Protein AF-0000000067826763 (afdb_homodimer)

InterPro domains:
  IPR002123 Phospholipid/glycerol acyltransferase [PF01553] (41-176)
  IPR002123 Phospholipid/glycerol acyltransferase [SM00563] (55-179)
  IPR052744 Glycerol-3-phosphate O-acyltransferase [PTHR31605] (123-197)

Sequence (480 aa):
MTNSPLAIDPAVIGPSRVSPWLIKLIYPLGTRFLHWYFGPIAIHGQEHLPRSGPIILAPTHRSRWDAILLSLAAGRGVTGRDLRFMVAVTEVQGLQGWFIRHLGGFPVDVKRPEISSVSYSVQLLQAGEMLVIFPEGGIFRDQHTVHPLKRGIGRIAMEVCKQNPNTDIKVIPVTIAYSDPYPGKGTSVEINFGQGIAARDYDPSTIKASSQKLTRCLAHRMQNLYSSENVSLCEAIAASMTNSPLAIDPAVIGPSRVSPWLIKLIYPLGTRFLHWYFGPIAIHGQEHLPRSGPIILAPTHRSRWDAILLSLAAGRGVTGRDLRFMVAVTEVQGLQGWFIRHLGGFPVDVKRPEISSVSYSVQLLQAGEMLVIFPEGGIFRDQHTVHPLKRGIGRIAMEVCKQNPNTDIKVIPVTIAYSDPYPGKGTSVEINFGQGIAARDYDPSTIKASSQKLTRCLAHRMQNLYSSENVSLCEAIAAS

Foldseek 3Di:
DDPPPPPPDPVQQDAFEAAPVVCVVCVVVLLVVCPQFEAAEAEADLVQAALWAFEEEAEAAQDPCVVSVVCVRHNCVRSVHAEAEEAASVQLDDPSVVVCRNRRYGHANLVDGDPVNLVVLLVCRLVTHYYYDHQQSDHDLDALDDHQGHLSVLLSLLVNCVVPVPGFYWYKYKYKHWPGSHDGGHIYIYMYIFHTDTLNLFDSVCRVVRSVLVSVLSSVRNSCRSPVDDPPVSVVSSVD/DDPPPPPPDPVQQDAFEAAPVVCVVCVVVLLVVCPQFEAAEAEEDLVQAALWAFEEEAEAAQDPCVVSVVCVRHNCVRSVHAEAEEAASVQLDDPSVVVCRNRRYGHANLVDGDPVNLVVLLVCRLVTHYYYDHQQSDHDLDALDDHQGHLSVLLSLLVNCVVPVPGFYWYKYKYKHWPGSHDGGHIYIYMYIFHTDTLNLFDSVCRVVRSVLVSVLSSVRNSCRSPVDDNPVSVVSSVD

Organism: Synechocystis sp. (strain ATCC 27184 / PCC 6803 / Kazusa) (NCBI:txid1111708)

Nearest PDB structures (foldseek):
  6o6z-assembly1_B  TM=2.236E-01  e=1.131E-01  Thermococcus onnurineus NA1
  3kwp-assembly1_A-2  TM=4.745E-01  e=5.335E+00  Levilactobacillus brevis ATCC 367
  2z4t-assembly1_A  TM=4.759E-01  e=5.677E+00  Photobacterium sp. JT-ISH-224
  4lu1-assembly1_B  TM=2.415E-01  e=2.100E+00  Escherichia coli K-12
  6o6z-assembly1_B  TM=2.235E-01  e=6.834E-02  Thermococcus onnurineus NA1

Solvent-accessible sur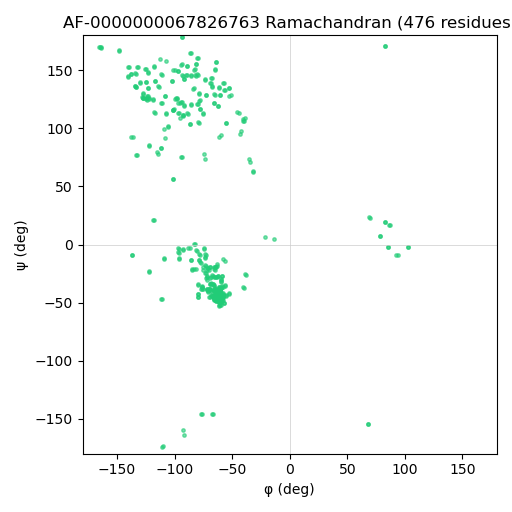face area (backbone atoms only — not comparable to full-atom values): 25698 Å² total; per-residue (Å²): 134,78,76,70,71,83,73,73,59,71,81,61,58,43,90,46,41,63,38,67,68,56,48,64,54,44,51,63,54,47,52,55,47,50,61,67,39,29,36,62,71,47,77,42,45,64,85,52,60,71,71,65,52,24,33,36,42,36,32,56,39,42,51,77,46,47,68,61,52,45,42,63,66,51,10,50,89,63,39,66,37,71,53,29,34,66,34,49,44,87,63,52,44,41,69,60,14,54,52,38,30,38,56,18,20,30,35,34,45,79,90,62,66,45,69,65,49,49,51,50,51,33,51,44,34,73,72,33,34,38,36,37,42,52,38,53,77,52,72,43,54,65,67,90,63,78,65,74,64,50,51,63,62,21,41,41,48,30,51,43,32,56,77,35,73,83,51,74,36,29,42,25,28,25,43,56,42,57,78,35,63,73,66,51,78,54,28,33,37,39,38,40,38,39,70,55,43,59,48,74,74,41,57,45,89,40,45,70,62,33,11,48,51,49,39,51,36,44,52,51,54,36,51,32,68,75,40,96,64,83,78,66,57,43,62,53,57,64,75,102,136,78,77,69,70,81,74,72,59,68,80,61,58,42,89,46,41,63,38,67,69,56,48,64,55,44,51,62,54,48,51,56,46,49,61,66,39,28,36,63,74,47,75,42,45,64,87,52,59,71,70,65,53,24,34,34,41,36,32,57,40,42,51,77,47,47,69,60,52,46,43,66,65,50,9,51,87,63,38,68,37,71,54,29,34,66,33,49,43,88,62,52,43,40,68,60,14,53,53,37,29,40,56,19,21,28,36,32,44,80,91,63,68,46,70,65,50,48,52,49,50,33,50,44,34,74,71,34,33,38,36,36,41,52,39,53,76,51,74,42,54,65,67,90,63,80,66,75,64,50,51,62,62,22,42,41,48,31,52,41,32,56,78,35,73,83,50,74,37,29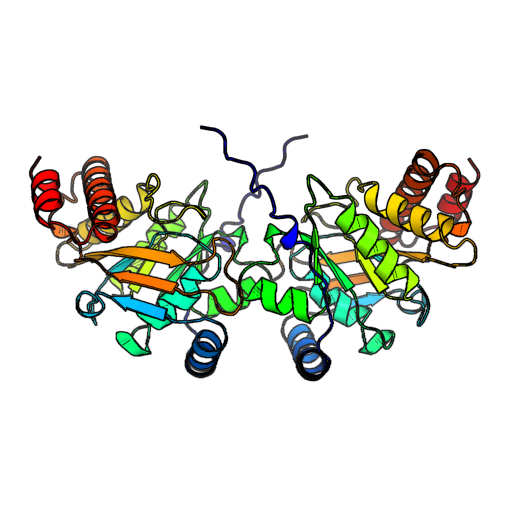,41,25,27,24,43,56,41,56,78,35,62,74,66,52,78,53,31,32,36,40,37,40,39,38,73,54,43,57,47,76,73,43,58,46,89,42,45,73,63,33,10,50,51,49,37,51,35,44,52,52,54,36,48,31,67,73,41,94,63,84,77,66,57,44,61,53,55,64,74,100

pLDDT: mean 88.96, std 17.04, range [22.16, 98.88]

Structure (mmCIF, N/CA/C/O backbone):
data_AF-0000000067826763-model_v1
#
loop_
_entity.id
_entity.type
_entity.pdbx_description
1 polymer 'Sll1752 protein'
#
loop_
_atom_site.group_PDB
_atom_site.id
_atom_site.type_symbol
_atom_site.label_atom_id
_atom_site.label_alt_id
_atom_site.label_comp_id
_atom_site.label_asym_id
_atom_site.label_entity_id
_atom_site.label_seq_id
_atom_site.pdbx_PDB_ins_code
_atom_site.Cartn_x
_atom_site.Cartn_y
_atom_site.Cartn_z
_atom_site.occupancy
_atom_site.B_iso_or_equiv
_atom_site.auth_seq_id
_atom_site.auth_comp_id
_atom_site.auth_asym_id
_atom_site.auth_atom_id
_atom_site.pdbx_PDB_model_num
ATOM 1 N N . MET A 1 1 ? 8.727 -19.016 18.109 1 22.16 1 MET A N 1
ATOM 2 C CA . MET A 1 1 ? 9.266 -18.656 16.797 1 22.16 1 MET A CA 1
ATOM 3 C C . MET A 1 1 ? 9.031 -17.172 16.5 1 22.16 1 MET A C 1
ATOM 5 O O . MET A 1 1 ? 7.883 -16.734 16.406 1 22.16 1 MET A O 1
ATOM 9 N N . THR A 1 2 ? 9.953 -16.312 17.031 1 25.33 2 THR A N 1
ATOM 10 C CA . THR A 1 2 ? 9.977 -14.867 17.234 1 25.33 2 THR A CA 1
ATOM 11 C C . THR A 1 2 ? 9.844 -14.117 15.914 1 25.33 2 THR A C 1
ATOM 13 O O . THR A 1 2 ? 10.555 -14.414 14.953 1 25.33 2 THR A O 1
ATOM 16 N N . ASN A 1 3 ? 8.68 -13.734 15.539 1 29.88 3 ASN A N 1
ATOM 17 C CA . ASN A 1 3 ? 8.438 -12.781 14.461 1 29.88 3 ASN A CA 1
ATOM 18 C C . ASN A 1 3 ? 9.508 -11.703 14.414 1 29.88 3 ASN A C 1
ATOM 20 O O . ASN A 1 3 ? 9.664 -10.938 15.367 1 29.88 3 ASN A O 1
ATOM 24 N N . SER A 1 4 ? 10.672 -12.086 13.961 1 34.25 4 SER A N 1
ATOM 25 C CA . SER A 1 4 ? 11.766 -11.117 13.961 1 34.25 4 SER A CA 1
ATOM 26 C C . SER A 1 4 ? 11.281 -9.734 13.539 1 34.25 4 SER A C 1
ATOM 28 O O . SER A 1 4 ? 10.562 -9.602 12.547 1 34.25 4 SER A O 1
ATOM 30 N N . PRO A 1 5 ? 11.219 -8.836 14.477 1 36.03 5 PRO A N 1
ATOM 31 C CA . PRO A 1 5 ? 10.867 -7.445 14.172 1 36.03 5 PRO A CA 1
ATOM 32 C C . PRO A 1 5 ? 11.508 -6.938 12.883 1 36.03 5 PRO A C 1
ATOM 34 O O . PRO A 1 5 ? 12.648 -7.297 12.578 1 36.03 5 PRO A O 1
ATOM 37 N N . LEU A 1 6 ? 10.773 -6.797 11.859 1 36.34 6 LEU A N 1
ATOM 38 C CA . LEU A 1 6 ? 11.242 -6.121 10.648 1 36.34 6 LEU A CA 1
ATOM 39 C C . LEU A 1 6 ? 12.234 -5.012 11 1 36.34 6 LEU A C 1
ATOM 41 O O . LEU A 1 6 ? 11.836 -3.908 11.367 1 36.34 6 LEU A O 1
ATOM 45 N N . ALA A 1 7 ? 13.391 -5.379 11.602 1 40.56 7 ALA A N 1
ATOM 46 C CA . ALA A 1 7 ? 14.469 -4.406 11.773 1 40.56 7 ALA A CA 1
ATOM 47 C C . ALA A 1 7 ? 14.648 -3.557 10.523 1 40.56 7 ALA A C 1
ATOM 49 O O . ALA A 1 7 ? 14.875 -4.086 9.43 1 40.56 7 ALA A O 1
ATOM 50 N N . ILE A 1 8 ? 14.102 -2.396 10.461 1 46.09 8 ILE A N 1
ATOM 51 C CA . ILE A 1 8 ? 14.219 -1.405 9.398 1 46.09 8 ILE A CA 1
ATOM 52 C C . ILE A 1 8 ? 15.688 -1.08 9.156 1 46.09 8 ILE A C 1
ATOM 54 O O . ILE A 1 8 ? 16.438 -0.808 10.094 1 46.09 8 ILE A O 1
ATOM 58 N N . ASP A 1 9 ? 16.281 -1.538 8.141 1 45.5 9 ASP A N 1
ATOM 59 C CA . ASP A 1 9 ? 17.609 -1.047 7.766 1 45.5 9 ASP A CA 1
ATOM 60 C C . ASP A 1 9 ? 17.656 0.478 7.82 1 45.5 9 ASP A C 1
ATOM 62 O O . ASP A 1 9 ? 16.797 1.157 7.258 1 45.5 9 ASP A O 1
ATOM 66 N N . PRO A 1 10 ? 18.422 1.028 8.711 1 45.59 10 PRO A N 1
ATOM 67 C CA . PRO A 1 10 ? 18.578 2.482 8.781 1 45.59 10 PRO A CA 1
ATOM 68 C C . PRO A 1 10 ? 18.672 3.139 7.406 1 45.59 10 PRO A C 1
ATOM 70 O O . PRO A 1 10 ? 18.344 4.32 7.258 1 45.59 10 PRO A O 1
ATOM 73 N N . ALA A 1 11 ? 19.312 2.482 6.508 1 45.19 11 ALA A N 1
ATOM 74 C CA . ALA A 1 11 ? 19.516 3.062 5.184 1 45.19 11 ALA A CA 1
ATOM 75 C C . ALA A 1 11 ? 18.188 3.406 4.523 1 45.19 11 ALA A C 1
ATOM 77 O O . ALA A 1 11 ? 18.156 4.09 3.498 1 45.19 11 ALA A O 1
ATOM 78 N N . VAL A 1 12 ? 17.172 2.92 5.094 1 54.78 12 VAL A N 1
ATOM 79 C CA . VAL A 1 12 ? 15.852 3.057 4.477 1 54.78 12 VAL A CA 1
ATOM 80 C C . VAL A 1 12 ? 15.25 4.418 4.824 1 54.78 12 VAL A C 1
ATOM 82 O O . VAL A 1 12 ? 14.328 4.891 4.156 1 54.78 12 VAL A O 1
ATOM 85 N N . ILE A 1 13 ? 15.766 5.016 5.918 1 56.19 13 ILE A N 1
ATOM 86 C CA . ILE A 1 13 ? 15.336 6.375 6.223 1 56.19 13 ILE A CA 1
ATOM 87 C C . ILE A 1 13 ? 15.977 7.352 5.246 1 56.19 13 ILE A C 1
ATOM 89 O O . ILE A 1 13 ? 17.203 7.516 5.234 1 56.19 13 ILE A O 1
ATOM 93 N N . GLY A 1 14 ? 15.555 7.406 4.008 1 60.28 14 GLY A N 1
ATOM 94 C CA . GLY A 1 14 ? 16.25 8.219 3.027 1 60.28 14 GLY A CA 1
ATOM 95 C C . GLY A 1 14 ? 15.484 9.469 2.639 1 60.28 14 GLY A C 1
ATOM 96 O O . GLY A 1 14 ? 14.305 9.609 2.961 1 60.28 14 GLY A O 1
ATOM 97 N N . PRO A 1 15 ? 16.25 10.383 2.15 1 71 15 PRO A N 1
ATOM 98 C CA . PRO A 1 15 ? 15.742 11.664 1.646 1 71 15 PRO A CA 1
ATOM 99 C C . PRO A 1 15 ? 14.594 11.484 0.654 1 71 15 PRO A C 1
ATOM 101 O O . PRO A 1 15 ? 14.461 10.422 0.038 1 71 15 PRO A O 1
ATOM 104 N N . SER A 1 16 ? 13.523 12.211 0.943 1 80.44 16 SER A N 1
ATOM 105 C CA . SER A 1 16 ? 12.422 12.312 -0.009 1 80.44 16 SER A CA 1
ATOM 106 C C . SER A 1 16 ? 12.477 13.641 -0.762 1 80.44 16 SER A C 1
ATOM 108 O O . SER A 1 16 ? 13.156 14.578 -0.338 1 80.44 16 SER A O 1
ATOM 110 N N . ARG A 1 17 ? 11.992 13.57 -1.935 1 91.19 17 ARG A N 1
ATOM 111 C CA . ARG A 1 17 ? 11.867 14.781 -2.75 1 91.19 17 ARG A CA 1
ATOM 112 C C . ARG A 1 17 ? 10.562 14.773 -3.535 1 91.19 17 ARG A C 1
ATOM 114 O O . ARG A 1 17 ? 9.977 13.711 -3.766 1 91.19 17 ARG A O 1
ATOM 121 N N . VAL A 1 18 ? 10.172 15.906 -3.781 1 96 18 VAL A N 1
ATOM 122 C CA . VAL A 1 18 ? 9.047 16 -4.711 1 96 18 VAL A CA 1
ATOM 123 C C . VAL A 1 18 ? 9.578 16.188 -6.133 1 96 18 VAL A C 1
ATOM 125 O O . VAL A 1 18 ? 10.148 17.234 -6.465 1 96 18 VAL A O 1
ATOM 128 N N . SER A 1 19 ? 9.375 15.164 -6.91 1 95.69 19 SER A N 1
ATOM 129 C CA . SER A 1 19 ? 9.781 15.266 -8.305 1 95.69 19 SER A CA 1
ATOM 130 C C . SER A 1 19 ? 8.961 16.312 -9.047 1 95.69 19 SER A C 1
ATOM 132 O O . SER A 1 19 ? 7.738 16.203 -9.141 1 95.69 19 SER A O 1
ATOM 134 N N . PRO A 1 20 ? 9.648 17.328 -9.633 1 94.44 20 PRO A N 1
ATOM 135 C CA . PRO A 1 20 ? 8.906 18.406 -10.273 1 94.44 20 PRO A CA 1
ATOM 136 C C . PRO A 1 20 ? 8.078 17.938 -11.461 1 94.44 20 PRO A C 1
ATOM 138 O O . PRO A 1 20 ? 6.934 18.359 -11.633 1 94.44 20 PRO A O 1
ATOM 141 N N . TRP A 1 21 ? 8.656 17.078 -12.234 1 94.5 21 TRP A N 1
ATOM 142 C CA . TRP A 1 21 ? 7.934 16.625 -13.414 1 94.5 21 TRP A CA 1
ATOM 143 C C . TRP A 1 21 ? 6.773 15.711 -13.016 1 94.5 21 TRP A C 1
ATOM 145 O O . TRP A 1 21 ? 5.688 15.789 -13.594 1 94.5 21 TRP A O 1
ATOM 155 N N . LEU A 1 22 ? 6.984 14.859 -12.039 1 94.5 22 LEU A N 1
ATOM 156 C CA . LEU A 1 22 ? 5.953 13.922 -11.609 1 94.5 22 LEU A CA 1
ATOM 157 C C . LEU A 1 22 ? 4.777 14.664 -10.977 1 94.5 22 LEU A C 1
ATOM 159 O O . LEU A 1 22 ? 3.619 14.375 -11.289 1 94.5 22 LEU A O 1
ATOM 163 N N . ILE A 1 23 ? 5.137 15.609 -10.125 1 96.44 23 ILE A N 1
ATOM 164 C CA . ILE A 1 23 ? 4.078 16.312 -9.414 1 96.44 23 ILE A CA 1
ATOM 165 C C . ILE A 1 23 ? 3.277 17.172 -10.398 1 96.44 23 ILE A C 1
ATOM 167 O O . ILE A 1 23 ? 2.066 17.344 -10.242 1 96.44 23 ILE A O 1
ATOM 171 N N . LYS A 1 24 ? 3.926 17.719 -11.438 1 95.12 24 LYS A N 1
ATOM 172 C CA . LYS A 1 24 ? 3.246 18.5 -12.461 1 95.12 24 LYS A CA 1
ATOM 173 C C . LYS A 1 24 ? 2.211 17.656 -13.203 1 95.12 24 LYS A C 1
ATOM 175 O O . LYS A 1 24 ? 1.159 18.156 -13.602 1 95.12 24 LYS A O 1
ATOM 180 N N . LEU A 1 25 ? 2.547 16.438 -13.406 1 95.06 25 LEU A N 1
ATOM 181 C CA . LEU A 1 25 ? 1.649 15.523 -14.094 1 95.06 25 LEU A CA 1
ATOM 182 C C . LEU A 1 25 ? 0.571 15 -13.148 1 95.06 25 LEU A C 1
ATOM 184 O O . LEU A 1 25 ? -0.617 15.031 -13.477 1 95.06 25 LEU A O 1
ATOM 188 N N . ILE A 1 26 ? 0.904 14.617 -11.992 1 95.81 26 ILE A N 1
ATOM 189 C CA . ILE A 1 26 ? 0.03 13.867 -11.102 1 95.81 26 ILE A CA 1
ATOM 190 C C . ILE A 1 26 ? -0.958 14.812 -10.422 1 95.81 26 ILE A C 1
ATOM 192 O O . ILE A 1 26 ? -2.102 14.438 -10.156 1 95.81 26 ILE A O 1
ATOM 196 N N . TYR A 1 27 ? -0.537 16.047 -10.109 1 96.31 27 TYR A N 1
ATOM 197 C CA . TYR A 1 27 ? -1.382 16.953 -9.344 1 96.31 27 TYR A CA 1
ATOM 198 C C . TYR A 1 27 ? -2.682 17.25 -10.086 1 96.31 27 TYR A C 1
ATOM 200 O O . TYR A 1 27 ? -3.771 17.016 -9.562 1 96.31 27 TYR A O 1
ATOM 208 N N . PRO A 1 28 ? -2.627 17.703 -11.422 1 96.25 28 PRO A N 1
ATOM 209 C CA . PRO A 1 28 ? -3.893 17.969 -12.117 1 96.25 28 PRO A CA 1
ATOM 210 C C . PRO A 1 28 ? -4.688 16.688 -12.398 1 96.25 28 PRO A C 1
ATOM 212 O O . PRO A 1 28 ? -5.918 16.688 -12.289 1 96.25 28 PRO A O 1
ATOM 215 N N . LEU A 1 29 ? -4.047 15.617 -12.758 1 95.38 29 LEU A N 1
ATOM 216 C CA . LEU A 1 29 ? -4.723 14.359 -13.023 1 95.38 29 LEU A CA 1
ATOM 217 C C . LEU A 1 29 ? -5.355 13.805 -11.75 1 95.38 29 LEU A C 1
ATOM 219 O O . LEU A 1 29 ? -6.488 13.312 -11.781 1 95.38 29 LEU A O 1
ATOM 223 N N . GLY A 1 30 ? -4.555 13.852 -10.68 1 96.62 30 GLY A N 1
ATOM 224 C CA . GLY A 1 30 ? -5.066 13.406 -9.391 1 96.62 30 G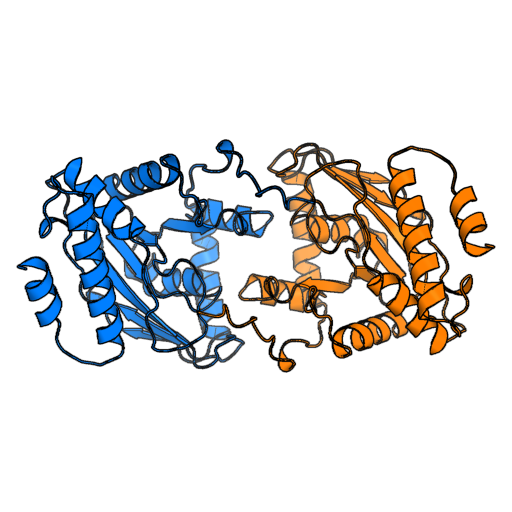LY A CA 1
ATOM 225 C C . GLY A 1 30 ? -6.258 14.211 -8.914 1 96.62 30 GLY A C 1
ATOM 226 O O . GLY A 1 30 ? -7.223 13.641 -8.391 1 96.62 30 GLY A O 1
ATOM 227 N N . THR A 1 31 ? -6.227 15.508 -9.07 1 97 31 THR A N 1
ATOM 228 C CA . THR A 1 31 ? -7.324 16.375 -8.68 1 97 31 THR A CA 1
ATOM 229 C C . THR A 1 31 ? -8.602 16.016 -9.422 1 97 31 THR A C 1
ATOM 231 O O . THR A 1 31 ? -9.664 15.852 -8.812 1 97 31 THR A O 1
ATOM 234 N N . ARG A 1 32 ? -8.523 15.859 -10.789 1 96.81 32 ARG A N 1
ATOM 235 C CA . ARG A 1 32 ? -9.68 15.484 -11.594 1 96.81 32 ARG A CA 1
ATOM 236 C C . ARG A 1 32 ? -10.211 14.117 -11.188 1 96.81 32 ARG A C 1
ATOM 238 O O . ARG A 1 32 ? -11.422 13.914 -11.094 1 96.81 32 ARG A O 1
ATOM 245 N N . PHE A 1 33 ? -9.32 13.227 -10.93 1 96.69 33 PHE A N 1
ATOM 246 C CA . PHE A 1 33 ? -9.703 11.875 -10.531 1 96.69 33 PHE A CA 1
ATOM 247 C C . PHE A 1 33 ? -10.445 11.883 -9.203 1 96.69 33 PHE A C 1
ATOM 249 O O . PHE A 1 33 ? -11.469 11.211 -9.055 1 96.69 33 PHE A O 1
ATOM 256 N N . LEU A 1 34 ? -9.898 12.594 -8.18 1 98 34 LEU A N 1
ATOM 257 C CA . LEU A 1 34 ? -10.516 12.625 -6.859 1 98 34 LEU A CA 1
ATOM 258 C C . LEU A 1 34 ? -11.922 13.211 -6.922 1 98 34 LEU A C 1
ATOM 260 O O . LEU A 1 34 ? -12.828 12.719 -6.254 1 98 34 LEU A O 1
ATOM 264 N N . HIS A 1 35 ? -12.125 14.234 -7.75 1 97.19 35 HIS A N 1
ATOM 265 C CA . HIS A 1 35 ? -13.445 14.852 -7.867 1 97.19 35 HIS A CA 1
ATOM 266 C C . HIS A 1 35 ? -14.414 13.93 -8.602 1 97.19 35 HIS A C 1
ATOM 268 O O . HIS A 1 35 ? -15.625 13.992 -8.375 1 97.19 35 HIS A O 1
ATOM 274 N N . TRP A 1 36 ? -13.883 13.07 -9.5 1 96.75 36 TRP A N 1
ATOM 275 C CA . TRP A 1 36 ? -14.711 12.078 -10.18 1 96.75 36 TRP A CA 1
ATOM 276 C C . TRP A 1 36 ? -15.047 10.914 -9.25 1 96.75 36 TRP A C 1
ATOM 278 O O . TRP A 1 36 ? -16.156 10.375 -9.289 1 96.75 36 TRP A O 1
ATOM 288 N N . TYR A 1 37 ? -14.133 10.523 -8.461 1 96.81 37 TYR A N 1
ATOM 289 C CA . TYR A 1 37 ? -14.227 9.32 -7.648 1 96.81 37 TYR A CA 1
ATOM 290 C C . TYR A 1 37 ? -15.07 9.57 -6.406 1 96.81 37 TYR A C 1
ATOM 292 O O . TYR A 1 37 ? -15.922 8.742 -6.051 1 96.81 37 TYR A O 1
ATOM 300 N N . PHE A 1 38 ? -14.867 10.695 -5.781 1 97.31 38 PHE A N 1
ATOM 301 C CA . PHE A 1 38 ? -15.562 10.977 -4.535 1 97.31 38 PHE A CA 1
ATOM 302 C C . PHE A 1 38 ? -16.844 11.766 -4.797 1 97.31 38 PHE A C 1
ATOM 304 O O . PHE A 1 38 ? -17 12.367 -5.863 1 97.31 38 PHE A O 1
ATOM 311 N N . GLY A 1 39 ? -17.797 11.617 -3.838 1 97.19 39 GLY A N 1
ATOM 312 C CA . GLY A 1 39 ? -18.891 12.578 -3.811 1 97.19 39 GLY A CA 1
ATOM 313 C C . GLY A 1 39 ? -18.438 13.977 -3.434 1 97.19 39 GLY A C 1
ATOM 314 O O . GLY A 1 39 ? -17.359 14.422 -3.842 1 97.19 39 GLY A O 1
ATOM 315 N N . PRO A 1 40 ? -19.312 14.68 -2.729 1 96.88 40 PRO A N 1
ATOM 316 C CA . PRO A 1 40 ? -18.922 16.031 -2.301 1 96.88 40 PRO A CA 1
ATOM 317 C C . PRO A 1 40 ? -17.688 16.016 -1.396 1 96.88 40 PRO A C 1
ATOM 319 O O . PRO A 1 40 ? -17.625 15.227 -0.457 1 96.88 40 PRO A O 1
ATOM 322 N N . ILE A 1 41 ? -16.75 16.781 -1.717 1 97.44 41 ILE A N 1
ATOM 323 C CA . ILE A 1 41 ? -15.586 17.016 -0.878 1 97.44 41 ILE A CA 1
ATOM 324 C C . ILE A 1 41 ? -15.672 18.406 -0.242 1 97.44 41 ILE A C 1
ATOM 326 O O . ILE A 1 41 ? -15.43 19.406 -0.903 1 97.44 41 ILE A O 1
ATOM 330 N N . ALA A 1 42 ? -16.062 18.422 1.03 1 96.19 42 ALA A N 1
ATOM 331 C CA . ALA A 1 42 ? -16.188 19.688 1.766 1 96.19 42 ALA A CA 1
ATOM 332 C C . ALA A 1 42 ? -14.891 20.031 2.496 1 96.19 42 ALA A C 1
ATOM 334 O O . ALA A 1 42 ? -14.414 19.25 3.322 1 96.19 42 ALA A O 1
ATOM 335 N N . ILE A 1 43 ? -14.297 21.141 2.174 1 97.19 43 ILE A N 1
ATOM 336 C CA . ILE A 1 43 ? -13.055 21.594 2.795 1 97.19 43 ILE A CA 1
ATOM 337 C C . ILE A 1 43 ? -13.289 22.938 3.5 1 97.19 43 ILE A C 1
ATOM 339 O O . ILE A 1 43 ? -13.773 23.891 2.889 1 97.19 43 ILE A O 1
ATOM 343 N N . HIS A 1 44 ? -12.961 22.969 4.781 1 95.75 44 HIS A N 1
ATOM 344 C CA . HIS A 1 44 ? -13.148 24.172 5.574 1 95.75 44 HIS A CA 1
ATOM 345 C C . HIS A 1 44 ? -11.852 24.594 6.254 1 95.75 44 HIS A C 1
ATOM 347 O O . HIS A 1 44 ? -10.992 23.766 6.535 1 95.75 44 HIS A O 1
ATOM 353 N N . GLY A 1 45 ? -11.742 25.891 6.461 1 97.06 45 GLY A N 1
ATOM 354 C CA . GLY A 1 45 ? -10.656 26.422 7.277 1 97.06 45 GLY A CA 1
ATOM 355 C C . GLY A 1 45 ? -9.359 26.594 6.508 1 97.06 45 GLY A C 1
ATOM 356 O O . GLY A 1 45 ? -8.289 26.703 7.105 1 97.06 45 GLY A O 1
ATOM 357 N N . GLN A 1 46 ? -9.383 26.641 5.18 1 97.31 46 GLN A N 1
ATOM 358 C CA . GLN A 1 46 ? -8.172 26.781 4.371 1 97.31 46 GLN A CA 1
ATOM 359 C C . GLN A 1 46 ? -7.512 28.141 4.609 1 97.31 46 GLN A C 1
ATOM 361 O O . GLN A 1 46 ? -6.32 28.312 4.332 1 97.31 46 GLN A O 1
ATOM 366 N N . GLU A 1 47 ? -8.266 29.078 5.098 1 96.06 47 GLU A N 1
ATOM 367 C CA . GLU A 1 47 ? -7.727 30.391 5.414 1 96.06 47 GLU A CA 1
ATOM 368 C C . GLU A 1 47 ? -6.695 30.312 6.535 1 96.06 47 GLU A C 1
ATOM 370 O O . GLU A 1 47 ? -5.895 31.234 6.715 1 96.06 47 GLU A O 1
ATOM 375 N N . HIS A 1 48 ? -6.695 29.266 7.312 1 96.31 48 HIS A N 1
ATOM 376 C CA . HIS A 1 48 ? -5.766 29.078 8.422 1 96.31 48 HIS A CA 1
ATOM 377 C C . HIS A 1 48 ? -4.418 28.562 7.938 1 96.31 48 HIS A C 1
ATOM 379 O O . HIS A 1 48 ? -3.469 28.469 8.719 1 96.31 48 HIS A O 1
ATOM 385 N N . LEU A 1 49 ? -4.219 28.234 6.645 1 97.88 49 LEU A N 1
ATOM 386 C CA . LEU A 1 49 ? -3 27.625 6.113 1 97.88 49 LEU A CA 1
ATOM 387 C C . LEU A 1 49 ? -2.01 28.719 5.688 1 97.88 49 LEU A C 1
ATOM 389 O O . LEU A 1 49 ? -2.25 29.438 4.719 1 97.88 49 LEU A O 1
ATOM 393 N N . PRO A 1 50 ? -0.893 28.812 6.398 1 95.69 50 PRO A N 1
ATOM 394 C CA . PRO A 1 50 ? 0.131 29.75 5.938 1 95.69 50 PRO A CA 1
ATOM 395 C C . PRO A 1 50 ? 0.729 29.359 4.59 1 95.69 50 PRO A C 1
ATOM 397 O O . PRO A 1 50 ? 0.903 28.172 4.309 1 95.69 50 PRO A O 1
ATOM 400 N N . ARG A 1 51 ? 1.163 30.344 3.844 1 95.5 51 ARG A N 1
ATOM 401 C CA . ARG A 1 51 ? 1.703 30.094 2.51 1 95.5 51 ARG A CA 1
ATOM 402 C C . ARG A 1 51 ? 3.225 30.016 2.543 1 95.5 51 ARG A C 1
ATOM 404 O O . ARG A 1 51 ? 3.857 29.703 1.53 1 95.5 51 ARG A O 1
ATOM 411 N N . SER A 1 52 ? 3.771 30.312 3.709 1 95.31 52 SER A N 1
ATOM 412 C CA . SER A 1 52 ? 5.223 30.25 3.867 1 95.31 52 SER A CA 1
ATOM 413 C C . SER A 1 52 ? 5.605 29.844 5.289 1 95.31 52 SER A C 1
ATOM 415 O O . SER A 1 52 ? 4.754 29.828 6.18 1 95.31 52 SER A O 1
ATOM 417 N N . GLY A 1 53 ? 6.906 29.484 5.426 1 95.44 53 GLY A N 1
ATOM 418 C CA . GLY A 1 53 ? 7.414 29.141 6.738 1 95.44 53 GLY A CA 1
ATOM 419 C C . GLY A 1 53 ? 7.125 27.703 7.125 1 95.44 53 GLY A C 1
ATOM 420 O O . GLY A 1 53 ? 6.418 26.984 6.406 1 95.44 53 GLY A O 1
ATOM 421 N N . PRO A 1 54 ? 7.703 27.25 8.203 1 97.5 54 PRO A N 1
ATOM 422 C CA . PRO A 1 54 ? 7.531 25.859 8.648 1 97.5 54 PRO A CA 1
ATOM 423 C C . PRO A 1 54 ? 6.145 25.594 9.227 1 97.5 54 PRO A C 1
ATOM 425 O O . PRO A 1 54 ? 5.68 26.344 10.094 1 97.5 54 PRO A O 1
ATOM 428 N N . ILE A 1 55 ? 5.539 24.594 8.734 1 98 55 ILE A N 1
ATOM 429 C CA . ILE A 1 55 ? 4.211 24.188 9.18 1 98 55 ILE A CA 1
ATOM 430 C C . ILE A 1 55 ? 4.172 22.688 9.383 1 98 55 ILE A C 1
ATOM 432 O O . ILE A 1 55 ? 4.711 21.922 8.578 1 98 55 ILE A O 1
ATOM 436 N N . ILE A 1 56 ? 3.568 22.297 10.469 1 98.75 56 ILE A N 1
ATOM 437 C CA . ILE A 1 56 ? 3.186 20.906 10.641 1 98.75 56 ILE A CA 1
ATOM 438 C C . ILE A 1 56 ? 1.67 20.766 10.508 1 98.75 56 ILE A C 1
ATOM 440 O O . ILE A 1 56 ? 0.913 21.375 11.266 1 98.75 56 ILE A O 1
ATOM 444 N N . LEU A 1 57 ? 1.209 20.125 9.5 1 98.88 57 LEU A N 1
ATOM 445 C CA . LEU A 1 57 ? -0.18 19.672 9.469 1 98.88 57 LEU A CA 1
ATOM 446 C C . LEU A 1 57 ? -0.365 18.406 10.289 1 98.88 57 LEU A C 1
ATOM 448 O O . LEU A 1 57 ? 0.387 17.438 10.133 1 98.88 57 LEU A O 1
ATOM 452 N N . ALA A 1 58 ? -1.331 18.406 11.148 1 98.88 58 ALA A N 1
ATOM 453 C CA . ALA A 1 58 ? -1.605 17.266 12.031 1 98.88 58 ALA A CA 1
ATOM 454 C C . ALA A 1 58 ? -3.027 16.75 11.836 1 98.88 58 ALA A C 1
ATOM 456 O O . ALA A 1 58 ? -3.93 17.094 12.602 1 98.88 58 ALA A O 1
ATOM 457 N N . PRO A 1 59 ? -3.23 15.898 10.891 1 98.69 59 PRO A N 1
ATOM 458 C CA . PRO A 1 59 ? -4.57 15.383 10.609 1 98.69 59 PRO A CA 1
ATOM 459 C C . PRO A 1 59 ? -4.902 14.125 11.422 1 98.69 59 PRO A C 1
ATOM 461 O O . PRO A 1 59 ? -3.996 13.398 11.836 1 98.69 59 PRO A O 1
ATOM 464 N N . THR A 1 60 ? -6.195 13.953 11.625 1 97.94 60 THR A N 1
ATOM 465 C CA . THR A 1 60 ? -6.656 12.617 11.984 1 97.94 60 THR A CA 1
ATOM 466 C C . THR A 1 60 ? -6.395 11.633 10.844 1 97.94 60 THR A C 1
ATOM 468 O O . THR A 1 60 ? -6.199 12.039 9.703 1 97.94 60 THR A O 1
ATOM 471 N N . HIS A 1 61 ? -6.324 10.383 11.141 1 97.81 61 HIS A N 1
ATOM 472 C CA . HIS A 1 61 ? -6.066 9.359 10.133 1 97.81 61 HIS A CA 1
ATOM 473 C C . HIS A 1 61 ? -7.238 8.391 10.023 1 97.81 61 HIS A C 1
ATOM 475 O O . HIS A 1 61 ? -7.5 7.617 10.953 1 97.81 61 HIS A O 1
ATOM 481 N N . ARG A 1 62 ? -7.922 8.383 8.914 1 97.12 62 ARG A N 1
ATOM 482 C CA . ARG A 1 62 ? -9.188 7.668 8.781 1 97.12 62 ARG A CA 1
ATOM 483 C C . ARG A 1 62 ? -9.125 6.652 7.648 1 97.12 62 ARG A C 1
ATOM 485 O O . ARG A 1 62 ? -9.875 5.676 7.637 1 97.12 62 ARG A O 1
ATOM 492 N N . SER A 1 63 ? -8.25 6.867 6.73 1 96.69 63 SER A N 1
ATOM 493 C CA . SER A 1 63 ? -8.172 5.996 5.562 1 96.69 63 SER A CA 1
ATOM 494 C C . SER A 1 63 ? -6.848 6.18 4.828 1 96.69 63 SER A C 1
ATOM 496 O O . SER A 1 63 ? -6.109 7.129 5.09 1 96.69 63 SER A O 1
ATOM 498 N N . ARG A 1 64 ? -6.605 5.266 3.885 1 96.31 64 ARG A N 1
ATOM 499 C CA . ARG A 1 64 ? -5.41 5.363 3.053 1 96.31 64 ARG A CA 1
ATOM 500 C C . ARG A 1 64 ? -5.559 6.473 2.014 1 96.31 64 ARG A C 1
ATOM 502 O O . ARG A 1 64 ? -4.59 6.828 1.341 1 96.31 64 ARG A O 1
ATOM 509 N N . TRP A 1 65 ? -6.699 7.129 1.938 1 97.94 65 TRP A N 1
ATOM 510 C CA . TRP A 1 65 ? -6.941 8.242 1.027 1 97.94 65 TRP A CA 1
ATOM 511 C C . TRP A 1 65 ? -6.477 9.555 1.643 1 97.94 65 TRP A C 1
ATOM 513 O O . TRP A 1 65 ? -6.344 10.562 0.943 1 97.94 65 TRP A O 1
ATOM 523 N N . ASP A 1 66 ? -6.195 9.578 2.924 1 98.38 66 ASP A N 1
ATOM 524 C CA . ASP A 1 66 ? -6.012 10.797 3.699 1 98.38 66 ASP A CA 1
ATOM 525 C C . ASP A 1 66 ? -4.914 11.672 3.102 1 98.38 66 ASP A C 1
ATOM 527 O O . ASP A 1 66 ? -5.125 12.859 2.844 1 98.38 66 ASP A O 1
ATOM 531 N N . ALA A 1 67 ? -3.775 11.094 2.848 1 98.31 67 ALA A N 1
ATOM 532 C CA . ALA A 1 67 ? -2.629 11.867 2.393 1 98.31 67 ALA A CA 1
ATOM 533 C C . ALA A 1 67 ? -2.893 12.484 1.021 1 98.31 67 ALA A C 1
ATOM 535 O O . ALA A 1 67 ? -2.502 13.625 0.76 1 98.31 67 ALA A O 1
ATOM 536 N N . ILE A 1 68 ? -3.553 11.766 0.21 1 98.31 68 ILE A N 1
ATOM 537 C CA . ILE A 1 68 ? -3.846 12.234 -1.142 1 98.31 68 ILE A CA 1
ATOM 538 C C . ILE A 1 68 ? -4.863 13.367 -1.087 1 98.31 68 ILE A C 1
ATOM 540 O O . ILE A 1 68 ? -4.68 14.406 -1.727 1 98.31 68 ILE A O 1
ATOM 544 N N . LEU A 1 69 ? -5.895 13.203 -0.298 1 98.62 69 LEU A N 1
ATOM 545 C CA . LEU A 1 69 ? -6.926 14.227 -0.162 1 98.62 69 LEU A CA 1
ATOM 546 C C . LEU A 1 69 ? -6.367 15.469 0.514 1 98.62 69 LEU A C 1
ATOM 548 O O . LEU A 1 69 ? -6.781 16.594 0.204 1 98.62 69 LEU A O 1
ATOM 552 N N . LEU A 1 70 ? -5.43 15.242 1.442 1 98.62 70 LEU A N 1
ATOM 553 C CA . LEU A 1 70 ? -4.781 16.391 2.082 1 98.62 70 LEU A CA 1
ATOM 554 C C . LEU A 1 70 ? -3.99 17.203 1.065 1 98.62 70 LEU A C 1
ATOM 556 O O . LEU A 1 70 ? -3.941 18.422 1.153 1 98.62 70 LEU A O 1
ATOM 560 N N . SER A 1 71 ? -3.326 16.531 0.143 1 98.25 71 SER A N 1
ATOM 561 C CA . SER A 1 71 ? -2.588 17.219 -0.912 1 98.25 71 SER A CA 1
ATOM 562 C C . SER A 1 71 ? -3.518 18.062 -1.769 1 98.25 71 SER A C 1
ATOM 564 O O . SER A 1 71 ? -3.139 19.156 -2.209 1 98.25 71 SER A O 1
ATOM 566 N N . LEU A 1 72 ? -4.688 17.594 -2.018 1 97.75 72 LEU A N 1
ATOM 567 C CA . LEU A 1 72 ? -5.711 18.359 -2.713 1 97.75 72 LEU A CA 1
ATOM 568 C C . LEU A 1 72 ? -6.129 19.578 -1.889 1 97.75 72 LEU A C 1
ATOM 570 O O . LEU A 1 72 ? -6.258 20.672 -2.422 1 97.75 72 LEU A O 1
ATOM 574 N N . ALA A 1 73 ? -6.277 19.422 -0.6 1 98.44 73 ALA A N 1
ATOM 575 C CA . ALA A 1 73 ? -6.914 20.406 0.275 1 98.44 73 ALA A CA 1
ATOM 576 C C . ALA A 1 73 ? -5.914 21.469 0.723 1 98.44 73 ALA A C 1
ATOM 578 O O . ALA A 1 73 ? -6.305 22.562 1.135 1 98.44 73 ALA A O 1
ATOM 579 N N . ALA A 1 74 ? -4.629 21.125 0.652 1 98.56 74 ALA A N 1
ATOM 580 C CA . ALA A 1 74 ? -3.666 22.047 1.245 1 98.56 74 ALA A CA 1
ATOM 581 C C . ALA A 1 74 ? -2.443 22.219 0.348 1 98.56 74 ALA A C 1
ATOM 583 O O . ALA A 1 74 ? -1.584 23.062 0.611 1 98.56 74 ALA A O 1
ATOM 584 N N . GLY A 1 75 ? -2.299 21.438 -0.688 1 96.88 75 GLY A N 1
ATOM 585 C CA . GLY A 1 75 ? -1.086 21.391 -1.49 1 96.88 75 GLY A CA 1
ATOM 586 C C . GLY A 1 75 ? -0.955 22.562 -2.443 1 96.88 75 GLY A C 1
ATOM 587 O O . GLY A 1 75 ? -1.344 23.688 -2.113 1 96.88 75 GLY A O 1
ATOM 588 N N . ARG A 1 76 ? -0.387 22.344 -3.598 1 94.5 76 ARG A N 1
ATOM 589 C CA . ARG A 1 76 ? 0.046 23.344 -4.566 1 94.5 76 ARG A CA 1
ATOM 590 C C . ARG A 1 76 ? -1.126 24.203 -5.027 1 94.5 76 ARG A C 1
ATOM 592 O O . ARG A 1 76 ? -0.98 25.406 -5.215 1 94.5 76 ARG A O 1
ATOM 599 N N . GLY A 1 77 ? -2.178 23.625 -5.164 1 95 77 GLY A N 1
ATOM 600 C CA . GLY A 1 77 ? -3.33 24.375 -5.66 1 95 77 GLY A CA 1
ATOM 601 C C . GLY A 1 77 ? -3.908 25.328 -4.637 1 95 77 GLY A C 1
ATOM 602 O O . GLY A 1 77 ? -4.641 26.25 -4.996 1 95 77 GLY A O 1
ATOM 603 N N . VAL A 1 78 ? -3.596 25.125 -3.414 1 96.81 78 VAL A N 1
ATOM 604 C CA . VAL A 1 78 ? -4.195 25.922 -2.34 1 96.81 78 VAL A CA 1
ATOM 605 C C . VAL A 1 78 ? -3.141 26.828 -1.72 1 96.81 78 VAL A C 1
ATOM 607 O O . VAL A 1 78 ? -3.348 28.047 -1.607 1 96.81 78 VAL A O 1
ATOM 610 N N . THR A 1 79 ? -1.962 26.281 -1.406 1 97.44 79 THR A N 1
ATOM 611 C CA . THR A 1 79 ? -0.947 27.047 -0.689 1 97.44 79 THR A CA 1
ATOM 612 C C . THR A 1 79 ? 0.227 27.391 -1.604 1 97.44 79 THR A C 1
ATOM 614 O O . THR A 1 79 ? 1.1 28.172 -1.24 1 97.44 79 THR A O 1
ATOM 617 N N . GLY A 1 80 ? 0.241 26.766 -2.752 1 96.19 80 GLY A N 1
ATOM 618 C CA . GLY A 1 80 ? 1.388 26.906 -3.635 1 96.19 80 GLY A CA 1
ATOM 619 C C . GLY A 1 80 ? 2.574 26.062 -3.211 1 96.19 80 GLY A C 1
ATOM 620 O O . GLY A 1 80 ? 3.664 26.188 -3.773 1 96.19 80 GLY A O 1
ATOM 621 N N . ARG A 1 81 ? 2.385 25.219 -2.221 1 96.38 81 ARG A N 1
ATOM 622 C CA . ARG A 1 81 ? 3.467 24.422 -1.638 1 96.38 81 ARG A CA 1
ATOM 623 C C . ARG A 1 81 ? 3.217 22.938 -1.811 1 96.38 81 ARG A C 1
ATOM 625 O O . ARG A 1 81 ? 2.072 22.5 -1.962 1 96.38 81 ARG A O 1
ATOM 632 N N . ASP A 1 82 ? 4.32 22.172 -1.841 1 96.44 82 ASP A N 1
ATOM 633 C CA . ASP A 1 82 ? 4.219 20.719 -1.773 1 96.44 82 ASP A CA 1
ATOM 634 C C . ASP A 1 82 ? 4.266 20.234 -0.328 1 96.44 82 ASP A C 1
ATOM 636 O O . ASP A 1 82 ? 4.941 20.844 0.513 1 96.44 82 ASP A O 1
ATOM 640 N N . LEU A 1 83 ? 3.58 19.25 -0.132 1 97.94 83 LEU A N 1
ATOM 641 C CA . LEU A 1 83 ? 3.572 18.656 1.202 1 97.94 83 LEU A CA 1
ATOM 642 C C . LEU A 1 83 ? 4.629 17.562 1.32 1 97.94 83 LEU A C 1
ATOM 644 O O . LEU A 1 83 ? 4.895 16.844 0.356 1 97.94 83 LEU A O 1
ATOM 648 N N . ARG A 1 84 ? 5.246 17.5 2.467 1 97.88 84 ARG A N 1
ATOM 649 C CA . ARG A 1 84 ? 6.078 16.375 2.867 1 97.88 84 ARG A CA 1
ATOM 650 C C . ARG A 1 84 ? 5.34 15.469 3.852 1 97.88 84 ARG A C 1
ATOM 652 O O . ARG A 1 84 ? 4.633 15.953 4.734 1 97.88 84 ARG A O 1
ATOM 659 N N . PHE A 1 85 ? 5.523 14.164 3.705 1 98 85 PHE A N 1
ATOM 660 C CA . PHE A 1 85 ? 4.742 13.227 4.508 1 98 85 PHE A CA 1
ATOM 661 C C . PHE A 1 85 ? 5.656 12.281 5.277 1 98 85 PHE A C 1
ATOM 663 O O . PHE A 1 85 ? 6.547 11.664 4.695 1 98 85 PHE A O 1
ATOM 670 N N . MET A 1 86 ? 5.461 12.227 6.578 1 96.38 86 MET A N 1
ATOM 671 C CA . MET A 1 86 ? 6.023 11.133 7.375 1 96.38 86 MET A CA 1
ATOM 672 C C . MET A 1 86 ? 5.199 9.859 7.215 1 96.38 86 MET A C 1
ATOM 674 O O . MET A 1 86 ? 4.02 9.836 7.562 1 96.38 86 MET A O 1
ATOM 678 N N . VAL A 1 87 ? 5.844 8.836 6.656 1 96 87 VAL A N 1
ATOM 679 C CA . VAL A 1 87 ? 5.102 7.637 6.273 1 96 87 VAL A CA 1
ATOM 680 C C . VAL A 1 87 ? 5.734 6.41 6.93 1 96 87 VAL A C 1
ATOM 682 O O . VAL A 1 87 ? 6.961 6.297 7 1 96 87 VAL A O 1
ATOM 685 N N . ALA A 1 88 ? 4.844 5.492 7.391 1 93.44 88 ALA A N 1
ATOM 686 C CA . ALA A 1 88 ? 5.359 4.25 7.961 1 93.44 88 ALA A CA 1
ATOM 687 C C . ALA A 1 88 ? 6.23 3.504 6.957 1 93.44 88 ALA A C 1
ATOM 689 O O . ALA A 1 88 ? 5.871 3.383 5.781 1 93.44 88 ALA A O 1
ATOM 690 N N . VAL A 1 89 ? 7.301 2.965 7.461 1 91.88 89 VAL A N 1
ATOM 691 C CA . VAL A 1 89 ? 8.289 2.309 6.613 1 91.88 89 VAL A CA 1
ATOM 692 C C . VAL A 1 89 ? 7.641 1.147 5.863 1 91.88 89 VAL A C 1
ATOM 694 O O . VAL A 1 89 ? 7.992 0.868 4.715 1 91.88 89 VAL A O 1
ATOM 697 N N . THR A 1 90 ? 6.641 0.511 6.422 1 89.94 90 THR A N 1
ATOM 698 C CA . THR A 1 90 ? 5.973 -0.635 5.816 1 89.94 90 THR A CA 1
ATOM 699 C C . THR A 1 90 ? 5.18 -0.209 4.582 1 89.94 90 THR A C 1
ATOM 701 O O . THR A 1 90 ? 4.875 -1.034 3.719 1 89.94 90 THR A O 1
ATOM 704 N N . GLU A 1 91 ? 4.914 1.069 4.516 1 93.44 91 GLU A N 1
ATOM 705 C CA . GLU A 1 91 ? 4.121 1.575 3.398 1 93.44 91 GLU A CA 1
ATOM 706 C C . GLU A 1 91 ? 5.02 2.109 2.285 1 93.44 91 GLU A C 1
ATOM 708 O O . GLU A 1 91 ? 4.547 2.393 1.182 1 93.44 91 GLU A O 1
ATOM 713 N N . VAL A 1 92 ? 6.234 2.262 2.576 1 93.88 92 VAL A N 1
ATOM 714 C CA . VAL A 1 92 ? 7.172 2.836 1.617 1 93.88 92 VAL A CA 1
ATOM 715 C C . VAL A 1 92 ? 7.992 1.726 0.963 1 93.88 92 VAL A C 1
ATOM 717 O O . VAL A 1 92 ? 9.219 1.732 1.029 1 93.88 92 VAL A O 1
ATOM 720 N N . GLN A 1 93 ? 7.285 0.812 0.381 1 91.88 93 GLN A N 1
ATOM 721 C CA . GLN A 1 93 ? 7.867 -0.341 -0.299 1 91.88 93 GLN A CA 1
ATOM 722 C C . GLN A 1 93 ? 7.234 -0.545 -1.673 1 91.88 93 GLN A C 1
ATOM 724 O O . GLN A 1 93 ? 6.125 -0.07 -1.929 1 91.88 93 GLN A O 1
ATOM 729 N N . GLY A 1 94 ? 8.031 -1.162 -2.576 1 93.5 94 GLY A N 1
ATOM 730 C CA . GLY A 1 94 ? 7.473 -1.485 -3.879 1 93.5 94 GLY A CA 1
ATOM 731 C C . GLY A 1 94 ? 7.172 -0.259 -4.719 1 93.5 94 GLY A C 1
ATOM 732 O O . GLY A 1 94 ? 7.84 0.769 -4.59 1 93.5 94 GLY A O 1
ATOM 733 N N . LEU A 1 95 ? 6.215 -0.458 -5.613 1 93.81 95 LEU A N 1
ATOM 734 C CA . LEU A 1 95 ? 5.812 0.628 -6.504 1 93.81 95 LEU A CA 1
ATOM 735 C C . LEU A 1 95 ? 5.215 1.785 -5.711 1 93.81 95 LEU A C 1
ATOM 737 O O . LEU A 1 95 ? 5.504 2.951 -5.992 1 93.81 95 LEU A O 1
ATOM 741 N N . GLN A 1 96 ? 4.379 1.448 -4.77 1 94.81 96 GLN A N 1
ATOM 742 C CA . GLN A 1 96 ? 3.818 2.471 -3.893 1 94.81 96 GLN A CA 1
ATOM 743 C C . GLN A 1 96 ? 4.922 3.273 -3.211 1 94.81 96 GLN A C 1
ATOM 745 O O . GLN A 1 96 ? 4.836 4.5 -3.119 1 94.81 96 GLN A O 1
ATOM 750 N N . GLY A 1 97 ? 5.934 2.547 -2.727 1 94.06 97 GLY A N 1
ATOM 751 C CA . GLY A 1 97 ? 7.059 3.217 -2.092 1 94.06 97 GLY A CA 1
ATOM 752 C C . GLY A 1 97 ? 7.785 4.172 -3.018 1 94.06 97 GLY A C 1
ATOM 753 O O . GLY A 1 97 ? 8.203 5.25 -2.6 1 94.06 97 GLY A O 1
ATOM 754 N N . TRP A 1 98 ? 7.949 3.779 -4.262 1 92.81 98 TRP A N 1
ATOM 755 C CA . TRP A 1 98 ? 8.578 4.645 -5.258 1 92.81 98 TRP A CA 1
ATOM 756 C C . TRP A 1 98 ? 7.805 5.953 -5.402 1 92.81 98 TRP A C 1
ATOM 758 O O . TRP A 1 98 ? 8.398 7.035 -5.371 1 92.81 98 TRP A O 1
ATOM 768 N N . PHE A 1 99 ? 6.461 5.906 -5.512 1 94.56 99 PHE A N 1
ATOM 769 C CA . PHE A 1 99 ? 5.633 7.102 -5.641 1 94.56 99 PHE A CA 1
ATOM 770 C C . PHE A 1 99 ? 5.715 7.957 -4.379 1 94.56 99 PHE A C 1
ATOM 772 O O . PHE A 1 99 ? 5.859 9.18 -4.461 1 94.56 99 PHE A O 1
ATOM 779 N N . ILE A 1 100 ? 5.617 7.309 -3.234 1 96.62 100 ILE A N 1
ATOM 780 C CA . ILE A 1 100 ? 5.641 8.031 -1.966 1 96.62 100 ILE A CA 1
ATOM 781 C C . ILE A 1 100 ? 6.934 8.828 -1.851 1 96.62 100 ILE A C 1
ATOM 783 O O . ILE A 1 100 ? 6.91 10.023 -1.544 1 96.62 100 ILE A O 1
ATOM 787 N N . ARG A 1 101 ? 8.062 8.227 -2.213 1 95.12 101 ARG A N 1
ATOM 788 C CA . ARG A 1 101 ? 9.367 8.875 -2.096 1 95.12 101 ARG A CA 1
ATOM 789 C C . ARG A 1 101 ? 9.492 10.023 -3.088 1 95.12 101 ARG A C 1
ATOM 791 O O . ARG A 1 101 ? 10.156 11.023 -2.805 1 95.12 101 ARG A O 1
ATOM 798 N N . HIS A 1 102 ? 8.828 9.953 -4.172 1 95.62 102 HIS A N 1
ATOM 799 C CA . HIS A 1 102 ? 8.977 10.961 -5.215 1 95.62 102 HIS A CA 1
ATOM 800 C C . HIS A 1 102 ? 7.891 12.023 -5.109 1 95.62 102 HIS A C 1
ATOM 802 O O . HIS A 1 102 ? 7.879 12.984 -5.887 1 95.62 102 HIS A O 1
ATOM 808 N N . LEU A 1 103 ? 7.008 11.797 -4.176 1 97.12 103 LEU A N 1
ATOM 809 C CA . LEU A 1 103 ? 5.945 12.773 -3.961 1 97.12 103 LEU A CA 1
ATOM 810 C C . LEU A 1 103 ? 6.02 13.359 -2.557 1 97.12 103 LEU A C 1
ATOM 812 O O . LEU A 1 103 ? 5.008 13.797 -2.006 1 97.12 103 LEU A O 1
ATOM 816 N N . GLY A 1 104 ? 7.207 13.227 -2.008 1 96.62 104 GLY A N 1
ATOM 817 C CA . GLY A 1 104 ? 7.492 14.016 -0.817 1 96.62 104 GLY A CA 1
ATOM 818 C C . GLY A 1 104 ? 7.422 13.203 0.462 1 96.62 104 GLY A C 1
ATOM 819 O O . GLY A 1 104 ? 7.66 13.727 1.552 1 96.62 104 GLY A O 1
ATOM 820 N N . GLY A 1 105 ? 7.07 11.906 0.35 1 97.38 105 GLY A N 1
ATOM 821 C CA . GLY A 1 105 ? 6.996 11.062 1.531 1 97.38 105 GLY A CA 1
ATOM 822 C C . GLY A 1 105 ? 8.336 10.453 1.915 1 97.38 105 GLY A C 1
ATOM 823 O O . GLY A 1 105 ? 9.141 10.117 1.045 1 97.38 105 GLY A O 1
ATOM 824 N N . PHE A 1 106 ? 8.586 10.297 3.221 1 95.44 106 PHE A N 1
ATOM 825 C CA . PHE A 1 106 ? 9.773 9.633 3.725 1 95.44 106 PHE A CA 1
ATOM 826 C C . PHE A 1 106 ? 9.422 8.641 4.82 1 95.44 106 PHE A C 1
ATOM 828 O O . PHE A 1 106 ? 8.469 8.852 5.578 1 95.44 106 PHE A O 1
ATOM 835 N N . PRO A 1 107 ? 10.133 7.531 4.945 1 93.81 107 PRO A N 1
ATOM 836 C CA . PRO A 1 107 ? 9.758 6.441 5.848 1 93.81 107 PRO A CA 1
ATOM 837 C C . PRO A 1 107 ? 10.188 6.695 7.293 1 93.81 107 PRO A C 1
ATOM 839 O O . PRO A 1 107 ? 11.227 7.316 7.531 1 93.81 107 PRO A O 1
ATOM 842 N N . VAL A 1 108 ? 9.383 6.246 8.148 1 92.19 108 VAL A N 1
ATOM 843 C CA . VAL A 1 108 ? 9.695 6.258 9.578 1 92.19 108 VAL A CA 1
ATOM 844 C C . VAL A 1 108 ? 9.211 4.957 10.219 1 92.19 108 VAL A C 1
ATOM 846 O O . VAL A 1 108 ? 8.188 4.398 9.812 1 92.19 108 VAL A O 1
ATOM 849 N N . ASP A 1 109 ? 9.922 4.5 11.141 1 89.75 109 ASP A N 1
ATOM 850 C CA . ASP A 1 109 ? 9.406 3.439 12 1 89.75 109 ASP A CA 1
ATOM 851 C C . ASP A 1 109 ? 8.477 4.008 13.07 1 89.75 109 ASP A C 1
ATOM 853 O O . ASP A 1 109 ? 8.945 4.578 14.062 1 89.75 109 ASP A O 1
ATOM 857 N N . VAL A 1 110 ? 7.254 3.816 12.906 1 85.56 110 VAL A N 1
ATOM 858 C CA . VAL A 1 110 ? 6.27 4.465 13.766 1 85.56 110 VAL A CA 1
ATOM 859 C C . VAL A 1 110 ? 6.344 3.869 15.172 1 85.56 110 VAL A C 1
ATOM 861 O O . VAL A 1 110 ? 6.109 4.57 16.156 1 85.56 110 VAL A O 1
ATOM 864 N N . LYS A 1 111 ? 6.645 2.586 15.25 1 83.94 111 LYS A N 1
ATOM 865 C CA . LYS A 1 111 ? 6.711 1.926 16.547 1 83.94 111 LYS A C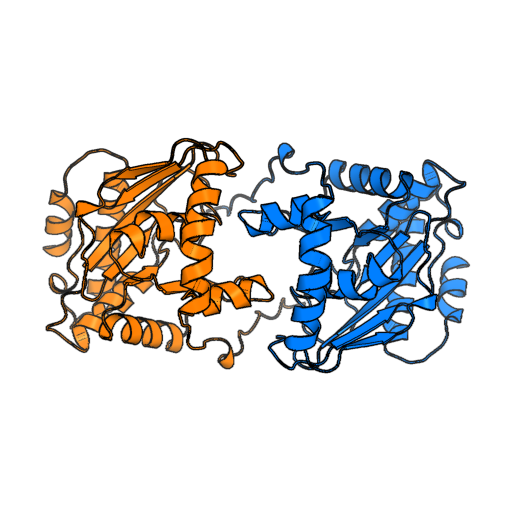A 1
ATOM 866 C C . LYS A 1 111 ? 8 2.287 17.281 1 83.94 111 LYS A C 1
ATOM 868 O O . LYS A 1 111 ? 8 2.432 18.516 1 83.94 111 LYS A O 1
ATOM 873 N N . ARG A 1 112 ? 9.102 2.426 16.516 1 84.69 112 ARG A N 1
ATOM 874 C CA . ARG A 1 112 ? 10.398 2.793 17.078 1 84.69 112 ARG A CA 1
ATOM 875 C C . ARG A 1 112 ? 11.055 3.9 16.266 1 84.69 112 ARG A C 1
ATOM 877 O O . ARG A 1 112 ? 12.031 3.66 15.555 1 84.69 112 ARG A O 1
ATOM 884 N N . PRO A 1 113 ? 10.461 5.117 16.562 1 78.69 113 PRO A N 1
ATOM 885 C CA . PRO A 1 113 ? 11.031 6.184 15.734 1 78.69 113 PRO A CA 1
ATOM 886 C C . PRO A 1 113 ? 12.508 6.438 16.031 1 78.69 113 PRO A C 1
ATOM 888 O O . PRO A 1 113 ? 12.906 6.465 17.203 1 78.69 113 PRO A O 1
ATOM 891 N N . GLU A 1 114 ? 13.195 6.426 14.984 1 80.56 114 GLU A N 1
ATOM 892 C CA . GLU A 1 114 ? 14.625 6.672 15.102 1 80.56 114 GLU A CA 1
ATOM 893 C C . GLU A 1 114 ? 14.93 8.164 15.203 1 80.56 114 GLU A C 1
ATOM 895 O O . GLU A 1 114 ? 14.148 8.992 14.734 1 80.56 114 GLU A O 1
ATOM 900 N N . ILE A 1 115 ? 16.031 8.43 15.781 1 84.12 115 ILE A N 1
ATOM 901 C CA . ILE A 1 115 ? 16.5 9.805 15.914 1 84.12 115 ILE A CA 1
ATOM 902 C C . ILE A 1 115 ? 16.672 10.43 14.531 1 84.12 115 ILE A C 1
ATOM 904 O O . ILE A 1 115 ? 16.406 11.625 14.344 1 84.12 115 ILE A O 1
ATOM 908 N N . SER A 1 116 ? 17 9.617 13.648 1 87 116 SER A N 1
ATOM 909 C CA . SER A 1 116 ? 17.234 10.102 12.289 1 87 116 SER A CA 1
ATOM 910 C C . SER A 1 116 ? 15.953 10.625 11.656 1 87 116 SER A C 1
ATOM 912 O O . SER A 1 116 ? 15.977 11.602 10.898 1 87 116 SER A O 1
ATOM 914 N N . SER A 1 117 ? 14.812 10.023 11.945 1 89 117 SER A N 1
ATOM 915 C CA . SER A 1 117 ? 13.547 10.484 11.391 1 89 117 SER A CA 1
ATOM 916 C C . SER A 1 117 ? 13.141 11.828 11.992 1 89 117 SER A C 1
ATOM 918 O O . SER A 1 117 ? 12.609 12.695 11.297 1 89 117 SER A O 1
ATOM 920 N N . VAL A 1 118 ? 13.383 12.008 13.266 1 90.75 118 VAL A N 1
ATOM 921 C CA . VAL A 1 118 ? 13.109 13.273 13.938 1 90.75 118 VAL A CA 1
ATOM 922 C C . VAL A 1 118 ? 14.016 14.367 13.367 1 90.75 118 VAL A C 1
ATOM 924 O O . VAL A 1 118 ? 13.547 15.445 13.008 1 90.75 118 VAL A O 1
ATOM 927 N N . SER A 1 119 ? 15.289 14 13.273 1 92.69 119 SER A N 1
ATOM 928 C CA . SER A 1 119 ? 16.25 14.961 12.758 1 92.69 119 SER A CA 1
ATOM 929 C C . SER A 1 119 ? 15.898 15.391 11.336 1 92.69 119 SER A C 1
ATOM 931 O O . SER A 1 119 ? 16 16.578 11 1 92.69 119 SER A O 1
ATOM 933 N N . TYR A 1 120 ? 15.516 14.477 10.531 1 94.06 120 TYR A N 1
ATOM 934 C CA . TYR A 1 120 ? 15.133 14.812 9.164 1 94.06 120 TYR A CA 1
ATOM 935 C C . TYR A 1 120 ? 13.891 15.695 9.141 1 94.06 120 TYR A C 1
ATOM 937 O O . TYR A 1 120 ? 13.812 16.641 8.359 1 94.06 120 TYR A O 1
ATOM 945 N N . SER A 1 121 ? 12.945 15.414 10.023 1 96.12 121 SER A N 1
ATOM 946 C CA . SER A 1 121 ? 11.75 16.25 10.148 1 96.12 121 SER A CA 1
ATOM 947 C C . SER A 1 121 ? 12.117 17.688 10.523 1 96.12 121 SER A C 1
ATOM 949 O O . SER A 1 121 ? 11.586 18.625 9.945 1 96.12 121 SER A O 1
ATOM 951 N N . VAL A 1 122 ? 13.008 17.734 11.43 1 95.75 122 VAL A N 1
ATOM 952 C CA . VAL A 1 122 ? 13.469 19.047 11.875 1 95.75 122 VAL A CA 1
ATOM 953 C C . VAL A 1 122 ? 14.133 19.781 10.711 1 95.75 122 VAL A C 1
ATOM 955 O O . VAL A 1 122 ? 13.883 20.969 10.492 1 95.75 122 VAL A O 1
ATOM 958 N N . GLN A 1 123 ? 14.922 19.094 9.961 1 95 123 GLN A N 1
ATOM 959 C CA . GLN A 1 123 ? 15.594 19.688 8.805 1 95 123 GLN A CA 1
ATOM 960 C C . GLN A 1 123 ? 14.578 20.188 7.777 1 95 123 GLN A C 1
ATOM 962 O O . GLN A 1 123 ? 14.727 21.281 7.242 1 95 123 GLN A O 1
ATOM 967 N N . LEU A 1 124 ? 13.602 19.406 7.508 1 96.25 124 LEU A N 1
ATOM 968 C CA . LEU A 1 124 ? 12.555 19.812 6.562 1 96.25 124 LEU A CA 1
ATOM 969 C C . LEU A 1 124 ? 11.867 21.078 7.023 1 96.25 124 LEU A C 1
ATOM 971 O O . LEU A 1 124 ? 11.625 21.984 6.223 1 96.25 124 LEU A O 1
ATOM 975 N N . LEU A 1 125 ? 11.602 21.156 8.289 1 97.19 125 LEU A N 1
ATOM 976 C CA . LEU A 1 125 ? 10.898 22.312 8.852 1 97.19 125 LEU A CA 1
ATOM 977 C C . LEU A 1 125 ? 11.797 23.547 8.867 1 97.19 125 LEU A C 1
ATOM 979 O O . LEU A 1 125 ? 11.344 24.656 8.57 1 97.19 125 LEU A O 1
ATOM 983 N N . GLN A 1 126 ? 13.031 23.344 9.156 1 95.06 126 GLN A N 1
ATOM 984 C CA . GLN A 1 126 ? 13.977 24.453 9.125 1 95.06 126 GLN A CA 1
ATOM 985 C C . GLN A 1 126 ? 14.117 25.016 7.715 1 95.06 126 GLN A C 1
ATOM 987 O O . GLN A 1 126 ? 14.383 26.203 7.539 1 95.06 126 GLN A O 1
ATOM 992 N N . ALA A 1 127 ? 13.898 24.188 6.77 1 94.81 127 ALA A N 1
ATOM 993 C CA . ALA A 1 127 ? 13.953 24.609 5.375 1 94.81 127 ALA A CA 1
ATOM 994 C C . ALA A 1 127 ? 12.641 25.266 4.941 1 94.81 127 ALA A C 1
ATOM 996 O O . ALA A 1 127 ? 12.477 25.609 3.771 1 94.81 127 ALA A O 1
ATOM 997 N N . GLY A 1 128 ? 11.711 25.344 5.871 1 95.94 128 GLY A N 1
ATOM 998 C CA . GLY A 1 128 ? 10.461 26.047 5.609 1 95.94 128 GLY A CA 1
ATOM 999 C C . GLY A 1 128 ? 9.414 25.156 4.965 1 95.94 128 GLY A C 1
ATOM 1000 O O . GLY A 1 128 ? 8.445 25.656 4.387 1 95.94 128 GLY A O 1
ATOM 1001 N N . GLU A 1 129 ? 9.547 23.875 5.008 1 96.75 129 GLU A N 1
ATOM 1002 C CA . GLU A 1 129 ? 8.633 22.953 4.348 1 96.75 129 GLU A CA 1
ATOM 1003 C C . GLU A 1 129 ? 7.367 22.75 5.172 1 96.75 129 GLU A C 1
ATOM 1005 O O . GLU A 1 129 ? 7.324 23.094 6.352 1 96.75 129 GLU A O 1
ATOM 1010 N N . MET A 1 130 ? 6.348 22.281 4.488 1 98 130 MET A N 1
ATOM 1011 C CA . MET A 1 130 ? 5.102 21.844 5.121 1 98 130 MET A CA 1
ATOM 1012 C C . MET A 1 130 ? 5.094 20.344 5.34 1 98 130 MET A C 1
ATOM 1014 O O . MET A 1 130 ? 5.059 19.562 4.379 1 98 130 MET A O 1
ATOM 1018 N N . LEU A 1 131 ? 5.121 19.984 6.602 1 98.25 131 LEU A N 1
ATOM 1019 C CA . LEU A 1 131 ? 5.266 18.578 6.973 1 98.25 131 LEU A CA 1
ATOM 1020 C C . LEU A 1 131 ? 3.957 18.031 7.535 1 98.25 131 LEU A C 1
ATOM 1022 O O . LEU A 1 131 ? 3.344 18.641 8.406 1 98.25 131 LEU A O 1
ATOM 1026 N N . VAL A 1 132 ? 3.52 16.922 6.984 1 98.75 132 VAL A N 1
ATOM 1027 C CA . VAL A 1 132 ? 2.326 16.234 7.484 1 98.75 132 VAL A CA 1
ATOM 1028 C C . VAL A 1 132 ? 2.732 15.086 8.406 1 98.75 132 VAL A C 1
ATOM 1030 O O . VAL A 1 132 ? 3.523 14.227 8.023 1 98.75 132 VAL A O 1
ATOM 1033 N N . ILE A 1 133 ? 2.215 15.094 9.57 1 98.31 133 ILE A N 1
ATOM 1034 C CA . ILE A 1 133 ? 2.365 14.023 10.547 1 98.31 133 ILE A CA 1
ATOM 1035 C C . ILE A 1 133 ? 0.989 13.586 11.047 1 98.31 133 ILE A C 1
ATOM 1037 O O . ILE A 1 133 ? 0.186 14.414 11.477 1 98.31 133 ILE A O 1
ATOM 1041 N N . PHE A 1 134 ? 0.697 12.32 10.969 1 98.31 134 PHE A N 1
ATOM 1042 C CA . PHE A 1 134 ? -0.52 11.773 11.562 1 98.31 134 PHE A CA 1
ATOM 1043 C C . PHE A 1 134 ? -0.293 11.414 13.023 1 98.31 134 PHE A C 1
ATOM 1045 O O . PHE A 1 134 ? 0.205 10.328 13.328 1 98.31 134 PHE A O 1
ATOM 1052 N N . PRO A 1 135 ? -0.761 12.203 13.883 1 98 135 PRO A N 1
ATOM 1053 C CA . PRO A 1 135 ? -0.304 12.07 15.266 1 98 135 PRO A CA 1
ATOM 1054 C C . PRO A 1 135 ? -0.985 10.914 16 1 98 135 PRO A C 1
ATOM 1056 O O . PRO A 1 135 ? -0.544 10.523 17.094 1 98 135 PRO A O 1
ATOM 1059 N N . GLU A 1 136 ? -2.047 10.375 15.453 1 97.31 136 GLU A N 1
ATOM 1060 C CA . GLU A 1 136 ? -2.703 9.234 16.078 1 97.31 136 GLU A CA 1
ATOM 1061 C C . GLU A 1 136 ? -1.877 7.961 15.906 1 97.31 136 GLU A C 1
ATOM 1063 O O . GLU A 1 136 ? -2.066 6.988 16.641 1 97.31 136 GLU A O 1
ATOM 1068 N N . GLY A 1 137 ? -1.038 7.887 14.891 1 94.19 137 GLY A N 1
ATOM 1069 C CA . GLY A 1 137 ? -0.106 6.785 14.703 1 94.19 137 GLY A CA 1
ATOM 1070 C C . GLY A 1 137 ? -0.719 5.602 13.984 1 94.19 137 GLY A C 1
ATOM 1071 O O . GLY A 1 137 ? -0.057 4.582 13.773 1 94.19 137 GLY A O 1
ATOM 1072 N N . GLY A 1 138 ? -1.991 5.672 13.664 1 94.06 138 GLY A N 1
ATOM 1073 C CA . GLY A 1 138 ? -2.701 4.625 12.945 1 94.06 138 GLY A CA 1
ATOM 1074 C C . GLY A 1 138 ? -4.027 5.09 12.375 1 94.06 138 GLY A C 1
ATOM 1075 O O . GLY A 1 138 ? -4.492 6.191 12.68 1 94.06 138 GLY A O 1
ATOM 1076 N N . ILE A 1 139 ? -4.531 4.211 11.562 1 95.25 139 ILE A N 1
ATOM 1077 C CA . ILE A 1 139 ? -5.82 4.527 10.961 1 95.25 139 ILE A CA 1
ATOM 1078 C C . ILE A 1 139 ? -6.949 4.098 11.891 1 95.25 139 ILE A C 1
ATOM 1080 O O . ILE A 1 139 ? -6.996 2.949 12.328 1 95.25 139 ILE A O 1
ATOM 1084 N N . PHE A 1 140 ? -7.746 5 12.297 1 96.5 140 PHE A N 1
ATOM 1085 C CA . PHE A 1 140 ? -8.961 4.758 13.07 1 96.5 140 PHE A CA 1
ATOM 1086 C C . PHE A 1 140 ? -10.195 5.062 12.234 1 96.5 140 PHE A C 1
ATOM 1088 O O . PHE A 1 140 ? -10.391 6.191 11.773 1 96.5 140 PHE A O 1
ATOM 1095 N N . ARG A 1 141 ? -11.078 4.09 12.055 1 93.38 141 ARG A N 1
ATOM 1096 C CA . ARG A 1 141 ? -12.133 4.223 11.055 1 93.38 141 ARG A CA 1
ATOM 1097 C C . ARG A 1 141 ? -13.398 4.809 11.664 1 93.38 141 ARG A C 1
ATOM 1099 O O . ARG A 1 141 ? -14.375 5.07 10.961 1 93.38 141 ARG A O 1
ATOM 1106 N N . ASP A 1 142 ? -13.32 4.992 13.008 1 92.06 142 ASP A N 1
ATOM 1107 C CA . ASP A 1 142 ? -14.414 5.75 13.609 1 92.06 142 ASP A CA 1
ATOM 1108 C C . ASP A 1 142 ? -14.305 7.234 13.281 1 92.06 142 ASP A C 1
ATOM 1110 O O . ASP A 1 142 ? -13.195 7.777 13.188 1 92.06 142 ASP A O 1
ATOM 1114 N N . GLN A 1 143 ? -15.5 7.723 13.078 1 88.38 143 GLN A N 1
ATOM 1115 C CA . GLN A 1 143 ? -15.531 9.117 12.633 1 88.38 143 GLN A CA 1
ATOM 1116 C C . GLN A 1 143 ? -15.766 10.055 13.812 1 88.38 143 GLN A C 1
ATOM 1118 O O . GLN A 1 143 ? -16.25 9.641 14.867 1 88.38 143 GLN A O 1
ATOM 1123 N N . HIS A 1 144 ? -15.273 11.219 13.789 1 88.25 144 HIS A N 1
ATOM 1124 C CA . HIS A 1 144 ? -15.562 12.312 14.711 1 88.25 144 HIS A CA 1
ATOM 1125 C C . HIS A 1 144 ? -15.008 12.023 16.109 1 88.25 144 HIS A C 1
ATOM 1127 O O . HIS A 1 144 ? -15.664 12.32 17.109 1 88.25 144 HIS A O 1
ATOM 1133 N N . THR A 1 145 ? -14.062 11.219 16.203 1 92.38 145 THR A N 1
ATOM 1134 C CA . THR A 1 145 ? -13.344 10.93 17.438 1 92.38 145 THR A CA 1
ATOM 1135 C C . THR A 1 145 ? -11.836 11.094 17.234 1 92.38 145 THR A C 1
ATOM 1137 O O . THR A 1 145 ? -11.273 10.586 16.266 1 92.38 145 THR A O 1
ATOM 1140 N N . VAL A 1 146 ? -11.266 11.844 18.172 1 96.56 146 VAL A N 1
ATOM 1141 C CA . VAL A 1 146 ? -9.812 11.977 18.141 1 96.56 146 VAL A CA 1
ATOM 1142 C C . VAL A 1 146 ? -9.188 10.977 19.109 1 96.56 146 VAL A C 1
ATOM 1144 O O . VAL A 1 146 ? -9.5 10.977 20.297 1 96.56 146 VAL A O 1
ATOM 1147 N N . HIS A 1 147 ? -8.352 10.117 18.641 1 97.44 147 HIS A N 1
ATOM 1148 C CA . HIS A 1 147 ? -7.66 9.125 19.453 1 97.44 147 HIS A CA 1
ATOM 1149 C C . HIS A 1 147 ? -6.387 9.695 20.062 1 97.44 147 HIS A C 1
ATOM 1151 O O . HIS A 1 147 ? -5.922 10.766 19.656 1 97.44 147 HIS A O 1
ATOM 1157 N N . PRO A 1 148 ? -5.852 9 21.047 1 96.94 148 PRO A N 1
ATOM 1158 C CA . PRO A 1 148 ? -4.645 9.523 21.703 1 96.94 148 PRO A CA 1
ATOM 1159 C C . PRO A 1 148 ? -3.537 9.859 20.703 1 96.94 148 PRO A C 1
ATOM 1161 O O . PRO A 1 148 ? -3.277 9.078 19.781 1 96.94 148 PRO A O 1
ATOM 1164 N N . LEU A 1 149 ? -2.967 10.992 20.906 1 97.88 149 LEU A N 1
ATOM 1165 C CA . LEU A 1 149 ? -1.913 11.461 20.016 1 97.88 149 LEU A CA 1
ATOM 1166 C C . LEU A 1 149 ? -0.539 11.055 20.547 1 97.88 149 LEU A C 1
ATOM 1168 O O . LEU A 1 149 ? -0.302 11.07 21.75 1 97.88 149 LEU A O 1
ATOM 1172 N N . LYS A 1 150 ? 0.345 10.75 19.656 1 95.69 150 LYS A N 1
ATOM 1173 C CA . LYS A 1 150 ? 1.738 10.5 20 1 95.69 150 LYS A CA 1
ATOM 1174 C C . LYS A 1 150 ? 2.5 11.805 20.203 1 95.69 150 LYS A C 1
ATOM 1176 O O . LYS A 1 150 ? 2.295 12.773 19.469 1 95.69 150 LYS A O 1
ATOM 1181 N N . ARG A 1 151 ? 3.387 11.789 21.062 1 94.25 151 ARG A N 1
ATOM 1182 C CA . ARG A 1 151 ? 4.078 12.992 21.5 1 94.25 151 ARG A CA 1
ATOM 1183 C C . ARG A 1 151 ? 5.141 13.414 20.484 1 94.25 151 ARG A C 1
ATOM 1185 O O . ARG A 1 151 ? 5.68 14.523 20.562 1 94.25 151 ARG A O 1
ATOM 1192 N N . GLY A 1 152 ? 5.406 12.609 19.516 1 95.12 152 GLY A N 1
ATOM 1193 C CA . GLY A 1 152 ? 6.441 12.883 18.531 1 95.12 152 GLY A CA 1
ATOM 1194 C C . GLY A 1 152 ? 6.254 14.211 17.828 1 95.12 152 GLY A C 1
ATOM 1195 O O . GLY A 1 152 ? 7.23 14.914 17.562 1 95.12 152 GLY A O 1
ATOM 1196 N N . ILE A 1 153 ? 5.07 14.562 17.594 1 97 153 ILE A N 1
ATOM 1197 C CA . ILE A 1 153 ? 4.785 15.805 16.891 1 97 153 ILE A CA 1
ATOM 1198 C C . ILE A 1 153 ? 5.191 17 17.75 1 97 153 ILE A C 1
ATOM 1200 O O . ILE A 1 153 ? 5.773 17.969 17.25 1 97 153 ILE A O 1
ATOM 1204 N N . GLY A 1 154 ? 4.875 16.969 19.031 1 96.81 154 GLY A N 1
ATOM 1205 C CA . GLY A 1 154 ? 5.32 18.016 19.953 1 96.81 154 GLY A CA 1
ATOM 1206 C C . GLY A 1 154 ? 6.832 18.094 20.078 1 96.81 154 GLY A C 1
ATOM 1207 O O . GLY A 1 154 ? 7.402 19.188 20.094 1 96.81 154 GLY A O 1
ATOM 1208 N N . ARG A 1 155 ? 7.457 16.953 20.125 1 96 155 ARG A N 1
ATOM 1209 C CA . ARG A 1 155 ? 8.914 16.906 20.234 1 96 155 ARG A CA 1
ATOM 1210 C C . ARG A 1 155 ? 9.57 17.562 19.016 1 96 155 ARG A C 1
ATOM 1212 O O . ARG A 1 155 ? 10.508 18.359 19.172 1 96 155 ARG A O 1
ATOM 1219 N N . ILE A 1 156 ? 9.109 17.25 17.891 1 96.94 156 ILE A N 1
ATOM 1220 C CA . ILE A 1 156 ? 9.664 17.797 16.656 1 96.94 156 ILE A CA 1
ATOM 1221 C C . ILE A 1 156 ? 9.492 19.328 16.641 1 96.94 156 ILE A C 1
ATOM 1223 O O . ILE A 1 156 ? 10.438 20.047 16.328 1 96.94 156 ILE A O 1
ATOM 1227 N N . ALA A 1 157 ? 8.352 19.812 17 1 97.31 157 ALA A N 1
ATOM 1228 C CA . ALA A 1 157 ? 8.086 21.25 17.047 1 97.31 157 ALA A CA 1
ATOM 1229 C C . ALA A 1 157 ? 9.031 21.938 18.031 1 97.31 157 ALA A C 1
ATOM 1231 O O . ALA A 1 157 ? 9.602 22.984 17.719 1 97.31 157 ALA A O 1
ATOM 1232 N N . MET A 1 158 ? 9.219 21.266 19.156 1 96.19 158 MET A N 1
ATOM 1233 C CA . MET A 1 158 ? 10.07 21.859 20.188 1 96.19 158 MET A CA 1
ATOM 1234 C C . MET A 1 158 ? 11.531 21.875 19.766 1 96.19 158 MET A C 1
ATOM 1236 O O . MET A 1 158 ? 12.266 22.812 20.047 1 96.19 158 MET A O 1
ATOM 1240 N N . GLU A 1 159 ? 11.93 20.828 19.109 1 96.06 159 GLU A N 1
ATOM 1241 C CA . GLU A 1 159 ? 13.305 20.75 18.625 1 96.06 159 GLU A CA 1
ATOM 1242 C C . GLU A 1 159 ? 13.602 21.844 17.609 1 96.06 159 GLU A C 1
ATOM 1244 O O . GLU A 1 159 ? 14.688 22.438 17.609 1 96.06 159 GLU A O 1
ATOM 1249 N N . VAL A 1 160 ? 12.672 22.141 16.766 1 96.69 160 VAL A N 1
ATOM 1250 C CA . VAL A 1 160 ? 12.828 23.219 15.789 1 96.69 160 VAL A CA 1
ATOM 1251 C C . VAL A 1 160 ? 13 24.562 16.516 1 96.69 160 VAL A C 1
ATOM 1253 O O . VAL A 1 160 ? 13.906 25.328 16.188 1 96.69 160 VAL A O 1
ATOM 1256 N N . CYS A 1 161 ? 12.195 24.766 17.516 1 95.5 161 CYS A N 1
ATOM 1257 C CA . CYS A 1 161 ? 12.25 26 18.281 1 95.5 161 CYS A CA 1
ATOM 1258 C C . CYS A 1 161 ? 13.57 26.125 19.047 1 95.5 161 CYS A C 1
ATOM 1260 O O . CYS A 1 161 ? 14.125 27.219 19.156 1 95.5 161 CYS A O 1
ATOM 1262 N N . LYS A 1 162 ? 13.992 25 19.562 1 94.88 162 LYS A N 1
ATOM 1263 C CA . LYS A 1 162 ? 15.234 25 20.312 1 94.88 162 LYS A CA 1
ATOM 1264 C C . LYS A 1 162 ? 16.422 25.359 19.422 1 94.88 162 LYS A C 1
ATOM 1266 O O . LYS A 1 162 ? 17.297 26.125 19.828 1 94.88 162 LYS A O 1
ATOM 1271 N N . GLN A 1 163 ? 16.438 24.875 18.281 1 94.19 163 GLN A N 1
ATOM 1272 C CA . GLN A 1 163 ? 17.531 25.109 17.359 1 94.19 163 GLN A CA 1
ATOM 1273 C C . GLN A 1 163 ? 17.469 26.516 16.766 1 94.19 163 GLN A C 1
ATOM 1275 O O . GLN A 1 163 ? 18.5 27.156 16.547 1 94.19 163 GLN A O 1
ATOM 1280 N N . ASN A 1 164 ? 16.281 26.984 16.484 1 92.56 164 ASN A N 1
ATOM 1281 C CA . ASN A 1 164 ? 16.047 28.328 15.961 1 92.56 164 ASN A CA 1
ATOM 1282 C C . ASN A 1 164 ? 14.875 29.016 16.656 1 92.56 164 ASN A C 1
ATOM 1284 O O . ASN A 1 164 ? 13.742 28.953 16.172 1 92.56 164 ASN A O 1
ATOM 1288 N N . PRO A 1 165 ? 15.164 29.734 17.672 1 86.81 165 PRO A N 1
ATOM 1289 C CA . PRO A 1 165 ? 14.109 30.344 18.469 1 86.81 165 PRO A CA 1
ATOM 1290 C C . PRO A 1 165 ? 13.273 31.344 17.688 1 86.81 165 PRO A C 1
ATOM 1292 O O . PRO A 1 165 ? 12.156 31.688 18.094 1 86.81 165 PRO A O 1
ATOM 1295 N N . ASN A 1 166 ? 13.812 31.797 16.578 1 86.62 166 ASN A N 1
ATOM 1296 C CA . ASN A 1 166 ? 13.102 32.781 15.781 1 86.62 166 ASN A CA 1
ATOM 1297 C C . ASN A 1 166 ? 12.141 32.125 14.789 1 86.62 166 ASN A C 1
ATOM 1299 O O . ASN A 1 166 ? 11.391 32.844 14.094 1 86.62 166 ASN A O 1
ATOM 1303 N N . THR A 1 167 ? 12.164 30.844 14.789 1 88.69 167 THR A N 1
ATOM 1304 C CA . THR A 1 167 ? 11.297 30.141 13.852 1 88.69 167 THR A CA 1
ATOM 1305 C C . THR A 1 167 ? 9.859 30.109 14.359 1 88.69 167 THR A C 1
ATOM 1307 O O . THR A 1 167 ? 9.609 29.766 15.516 1 88.69 167 THR A O 1
ATOM 1310 N N . ASP A 1 168 ? 8.977 30.594 13.57 1 91.12 168 ASP A N 1
ATOM 1311 C CA . ASP A 1 168 ? 7.555 30.578 13.906 1 91.12 168 ASP A CA 1
ATOM 1312 C C . ASP A 1 168 ? 6.859 29.359 13.328 1 91.12 168 ASP A C 1
ATOM 1314 O O . ASP A 1 168 ? 6.125 29.453 12.344 1 91.12 168 ASP A O 1
ATOM 1318 N N . ILE A 1 169 ? 7.078 28.297 13.914 1 96.06 169 ILE A N 1
ATOM 1319 C CA . ILE A 1 169 ? 6.465 27.062 13.438 1 96.06 169 ILE A CA 1
ATOM 1320 C C . ILE A 1 169 ? 5.047 26.953 14 1 96.06 169 ILE A C 1
ATOM 1322 O O . ILE A 1 169 ? 4.812 27.234 15.172 1 96.06 169 ILE A O 1
ATOM 1326 N N . LYS A 1 170 ? 4.133 26.609 13.172 1 97.12 170 LYS A N 1
ATOM 1327 C CA . LYS A 1 170 ? 2.74 26.375 13.547 1 97.12 170 LYS A CA 1
ATOM 1328 C C . LYS A 1 170 ? 2.354 24.922 13.344 1 97.12 170 LYS A C 1
ATOM 1330 O O . LYS A 1 170 ? 2.74 24.297 12.352 1 97.12 170 LYS A O 1
ATOM 1335 N N . VAL A 1 171 ? 1.669 24.406 14.305 1 98.38 171 VAL A N 1
ATOM 1336 C CA . VAL A 1 171 ? 1.023 23.109 14.195 1 98.38 171 VAL A CA 1
ATOM 1337 C C . VAL A 1 171 ? -0.467 23.297 13.914 1 98.38 171 VAL A C 1
ATOM 1339 O O . VAL A 1 171 ? -1.188 23.875 14.727 1 98.38 171 VAL A O 1
ATOM 1342 N N . ILE A 1 172 ? -0.908 22.859 12.812 1 98.56 172 ILE A N 1
ATOM 1343 C CA . ILE A 1 172 ? -2.287 23.078 12.391 1 98.56 172 ILE A CA 1
ATOM 1344 C C . ILE A 1 172 ? -3.102 21.812 12.625 1 98.56 172 ILE A C 1
ATOM 1346 O O . ILE A 1 172 ? -2.83 20.766 12.023 1 98.56 172 ILE A O 1
ATOM 1350 N N . PRO A 1 173 ? -4.117 21.844 13.531 1 98.44 173 PRO A N 1
ATOM 1351 C CA . PRO A 1 173 ? -5.02 20.703 13.672 1 98.44 173 PRO A CA 1
ATOM 1352 C C . PRO A 1 173 ? -5.895 20.484 12.445 1 98.44 173 PRO A C 1
ATOM 1354 O O . PRO A 1 173 ? -6.414 21.438 11.867 1 98.44 173 PRO A O 1
ATOM 1357 N N . VAL A 1 174 ? -6.035 19.281 12.016 1 98.44 174 VAL A N 1
ATOM 1358 C CA . VAL A 1 174 ? -6.859 18.922 10.859 1 98.44 174 VAL A CA 1
ATOM 1359 C C . VAL A 1 174 ? -7.727 17.719 11.203 1 98.44 174 VAL A C 1
ATOM 1361 O O . VAL A 1 174 ? -7.262 16.766 11.836 1 98.44 174 VAL A O 1
ATOM 1364 N N . THR A 1 175 ? -8.953 17.766 10.852 1 97.5 175 THR A N 1
ATOM 1365 C CA . THR A 1 175 ? -9.789 16.578 10.953 1 97.5 175 THR A CA 1
ATOM 1366 C C . THR A 1 175 ? -10.273 16.141 9.578 1 97.5 175 THR A C 1
ATOM 1368 O O . THR A 1 175 ? -10.57 16.969 8.719 1 97.5 175 THR A O 1
ATOM 1371 N N . ILE A 1 176 ? -10.312 14.898 9.359 1 97.19 176 ILE A N 1
ATOM 1372 C CA . ILE A 1 176 ? -10.828 14.273 8.148 1 97.19 176 ILE A CA 1
ATOM 1373 C C . ILE A 1 176 ? -11.945 13.297 8.508 1 97.19 176 ILE A C 1
ATOM 1375 O O . ILE A 1 176 ? -11.828 12.531 9.469 1 97.19 176 ILE A O 1
ATOM 1379 N N . ALA A 1 177 ? -13.016 13.359 7.773 1 95.62 177 ALA A N 1
ATOM 1380 C CA . ALA A 1 177 ? -14.148 12.453 7.977 1 95.62 177 ALA A CA 1
ATOM 1381 C C . ALA A 1 177 ? -14.703 11.969 6.641 1 95.62 177 ALA A C 1
ATOM 1383 O O . ALA A 1 177 ? -14.648 12.688 5.641 1 95.62 177 ALA A O 1
ATOM 1384 N N . TYR A 1 178 ? -15.18 10.781 6.605 1 95.56 178 TYR A N 1
ATOM 1385 C CA . TYR A 1 178 ? -15.805 10.156 5.445 1 95.56 178 TYR A CA 1
ATOM 1386 C C . TYR A 1 178 ? -17.219 9.695 5.773 1 95.56 178 TYR A C 1
ATOM 1388 O O . TYR A 1 178 ? -17.5 9.281 6.902 1 95.56 178 TYR A O 1
ATOM 1396 N N . SER A 1 179 ? -18.109 9.719 4.797 1 94.38 179 SER A N 1
ATOM 1397 C CA . SER A 1 179 ? -19.469 9.203 4.996 1 94.38 179 SER A CA 1
ATOM 1398 C C . SER A 1 179 ? -19.469 7.684 5.086 1 94.38 179 SER A C 1
ATOM 1400 O O . SER A 1 179 ? -20.422 7.086 5.602 1 94.38 179 SER A O 1
ATOM 1402 N N . ASP A 1 180 ? -18.406 7.07 4.539 1 94 180 ASP A N 1
ATOM 1403 C CA . ASP A 1 180 ? -18.172 5.629 4.613 1 94 180 ASP A CA 1
ATOM 1404 C C . ASP A 1 180 ? -16.812 5.316 5.227 1 94 180 ASP A C 1
ATOM 1406 O O . ASP A 1 180 ? -15.781 5.805 4.746 1 94 180 ASP A O 1
ATOM 1410 N N . PRO A 1 181 ? -16.781 4.508 6.301 1 92.06 181 PRO A N 1
ATOM 1411 C CA . PRO A 1 181 ? -15.508 4.184 6.945 1 92.06 181 PRO A CA 1
ATOM 1412 C C . PRO A 1 181 ? -14.523 3.508 5.996 1 92.06 181 PRO A C 1
ATOM 1414 O O . PRO A 1 181 ? -13.312 3.518 6.246 1 92.06 181 PRO A O 1
ATOM 1417 N N . TYR A 1 182 ? -14.969 2.852 5.051 1 91.81 182 TYR A N 1
ATOM 1418 C CA . TYR A 1 182 ? -14.18 2.295 3.957 1 91.81 182 TYR A CA 1
ATOM 1419 C C . TYR A 1 182 ? -14.5 2.996 2.643 1 91.81 182 TYR A C 1
ATOM 1421 O O . TYR A 1 182 ? -15.281 2.488 1.834 1 91.81 182 TYR A O 1
ATOM 1429 N N . PRO A 1 183 ? -13.859 4.117 2.443 1 94.56 183 PRO A N 1
ATOM 1430 C CA . PRO A 1 183 ? -14.297 5.008 1.365 1 94.56 183 PRO A CA 1
ATOM 1431 C C . PRO A 1 183 ? -14.172 4.367 -0.016 1 94.56 183 PRO A C 1
ATOM 1433 O O . PRO A 1 183 ? -13.07 3.992 -0.427 1 94.56 183 PRO A O 1
ATOM 1436 N N . GLY A 1 184 ? -15.281 4.242 -0.659 1 92.88 184 GLY A N 1
ATOM 1437 C CA . GLY A 1 184 ? -15.383 3.889 -2.066 1 92.88 184 GLY A CA 1
ATOM 1438 C C . GLY A 1 184 ? -15.859 5.035 -2.938 1 92.88 184 GLY A C 1
ATOM 1439 O O . GLY A 1 184 ? -15.922 6.18 -2.488 1 92.88 184 GLY A O 1
ATOM 1440 N N . LYS A 1 185 ? -16.078 4.688 -4.176 1 94 185 LYS A N 1
ATOM 1441 C CA . LYS A 1 185 ? -16.562 5.703 -5.105 1 94 185 LYS A CA 1
ATOM 1442 C C . LYS A 1 185 ? -17.859 6.328 -4.605 1 94 185 LYS A C 1
ATOM 1444 O O . LYS A 1 185 ? -18.766 5.617 -4.164 1 94 185 LYS A O 1
ATOM 1449 N N . GLY A 1 186 ? -17.922 7.605 -4.641 1 96.44 186 GLY A N 1
ATOM 1450 C CA . GLY A 1 186 ? -19.141 8.32 -4.258 1 96.44 186 GLY A CA 1
ATOM 1451 C C . GLY A 1 186 ? -19.141 8.742 -2.803 1 96.44 186 GLY A C 1
ATOM 1452 O O . GLY A 1 186 ? -20.031 9.484 -2.371 1 96.44 186 GLY A O 1
ATOM 1453 N N . THR A 1 187 ? -18.203 8.297 -2.045 1 97 187 THR A N 1
ATOM 1454 C CA . THR A 1 187 ? -18.109 8.664 -0.636 1 97 187 THR A CA 1
ATOM 1455 C C . THR A 1 187 ? -17.922 10.164 -0.48 1 97 187 THR A C 1
ATOM 1457 O O . THR A 1 187 ? -17.141 10.773 -1.222 1 97 187 THR A O 1
ATOM 1460 N N . SER A 1 188 ? -18.641 10.734 0.415 1 96.69 188 SER A N 1
ATOM 1461 C CA . SER A 1 188 ? -18.422 12.141 0.721 1 96.69 188 SER A CA 1
ATOM 1462 C C . SER A 1 188 ? -17.25 12.32 1.695 1 96.69 188 SER A C 1
ATOM 1464 O O . SER A 1 188 ? -17 11.461 2.537 1 96.69 188 SER A O 1
ATOM 1466 N N . VAL A 1 189 ? -16.609 13.438 1.577 1 97.25 189 VAL A N 1
ATOM 1467 C CA . VAL A 1 189 ? -15.422 13.727 2.377 1 97.25 189 VAL A CA 1
ATOM 1468 C C . VAL A 1 189 ? -15.555 15.102 3.02 1 97.25 189 VAL A C 1
ATOM 1470 O O . VAL A 1 189 ? -16.078 16.031 2.404 1 97.25 189 VAL A O 1
ATOM 1473 N N . GLU A 1 190 ? -15.133 15.172 4.27 1 95.62 190 GLU A N 1
ATOM 1474 C CA . GLU A 1 190 ? -15.039 16.453 4.961 1 95.62 190 GLU A CA 1
ATOM 1475 C C . GLU A 1 190 ? -13.656 16.656 5.562 1 95.62 190 GLU A C 1
ATOM 1477 O O . GLU A 1 190 ? -13.148 15.789 6.273 1 95.62 190 GLU A O 1
ATOM 1482 N N . ILE A 1 191 ? -13 17.766 5.246 1 97.56 191 ILE A N 1
ATOM 1483 C CA . ILE A 1 191 ? -11.695 18.125 5.797 1 97.56 191 ILE A CA 1
ATOM 1484 C C . ILE A 1 191 ? -11.789 19.5 6.465 1 97.56 191 ILE A C 1
ATOM 1486 O O . ILE A 1 191 ? -12.242 20.469 5.852 1 97.56 191 ILE A O 1
ATOM 1490 N N . ASN A 1 192 ? -11.352 19.594 7.715 1 96.56 192 ASN A N 1
ATOM 1491 C CA . ASN A 1 192 ? -11.367 20.844 8.469 1 96.56 192 ASN A CA 1
ATOM 1492 C C . ASN A 1 192 ? -9.969 21.219 8.945 1 96.56 192 ASN A C 1
ATOM 1494 O O . ASN A 1 192 ? -9.297 20.422 9.609 1 96.56 192 ASN A O 1
ATOM 1498 N N . PHE A 1 193 ? -9.57 22.406 8.609 1 98.19 193 PHE A N 1
ATOM 1499 C CA . PHE A 1 193 ? -8.336 22.984 9.125 1 98.19 193 PHE A CA 1
ATOM 1500 C C . PHE A 1 193 ? -8.625 23.938 10.273 1 98.19 193 PHE A C 1
ATOM 1502 O O . PHE A 1 193 ? -9.422 24.859 10.133 1 98.19 193 PHE A O 1
ATOM 1509 N N . GLY A 1 194 ? -7.984 23.688 11.391 1 97.38 194 GLY A N 1
ATOM 1510 C CA . GLY A 1 194 ? -8.141 24.578 12.531 1 97.38 194 GLY A CA 1
ATOM 1511 C C . GLY A 1 194 ? -7.07 25.656 12.602 1 97.38 194 GLY A C 1
ATOM 1512 O O . GLY A 1 194 ? -6.184 25.719 11.742 1 97.38 194 GLY A O 1
ATOM 1513 N N . GLN A 1 195 ? -7.23 26.484 13.633 1 95.25 195 GLN A N 1
ATOM 1514 C CA . GLN A 1 195 ? -6.234 27.531 13.867 1 95.25 195 GLN A CA 1
ATOM 1515 C C . GLN A 1 195 ? -4.91 26.922 14.336 1 95.25 195 GLN A C 1
ATOM 1517 O O . GLN A 1 195 ? -4.895 26 15.148 1 95.25 195 GLN A O 1
ATOM 1522 N N . GLY A 1 196 ? -3.871 27.469 13.805 1 96.94 196 GLY A N 1
ATOM 1523 C CA . GLY A 1 196 ? -2.549 26.969 14.125 1 96.94 196 GLY A CA 1
ATOM 1524 C C . GLY A 1 196 ? -2.146 27.219 15.57 1 96.94 196 GLY A C 1
ATOM 1525 O O . GLY A 1 196 ? -2.49 28.25 16.141 1 96.94 196 GLY A O 1
ATOM 1526 N N . ILE A 1 197 ? -1.455 26.266 16.094 1 95.38 197 ILE A N 1
ATOM 1527 C CA . ILE A 1 197 ? -0.819 26.406 17.406 1 95.38 197 ILE A CA 1
ATOM 1528 C C . ILE A 1 197 ? 0.625 26.859 17.234 1 95.38 197 ILE A C 1
ATOM 1530 O O . ILE A 1 197 ? 1.424 26.203 16.562 1 95.38 197 ILE A O 1
ATOM 1534 N N . ALA A 1 198 ? 0.96 27.969 17.828 1 95.12 198 ALA A N 1
ATOM 1535 C CA . ALA A 1 198 ? 2.326 28.469 17.75 1 95.12 198 ALA A CA 1
ATOM 1536 C C . ALA A 1 198 ? 3.25 27.75 18.719 1 95.12 198 ALA A C 1
ATOM 1538 O O . ALA A 1 198 ? 3.061 27.812 19.938 1 95.12 198 ALA A O 1
ATOM 1539 N N . ALA A 1 199 ? 4.25 27.141 18.219 1 94.94 199 ALA A N 1
ATOM 1540 C CA . ALA A 1 199 ? 5.168 26.375 19.062 1 94.94 199 ALA A CA 1
ATOM 1541 C C . ALA A 1 199 ? 5.949 27.297 19.984 1 94.94 199 ALA A C 1
ATOM 1543 O O . ALA A 1 199 ? 6.344 26.891 21.078 1 94.94 199 ALA A O 1
ATOM 1544 N N . ARG A 1 200 ? 6.137 28.5 19.625 1 92.31 200 ARG A N 1
ATOM 1545 C CA . ARG A 1 200 ? 6.906 29.469 20.391 1 92.31 200 ARG A CA 1
ATOM 1546 C C . ARG A 1 200 ? 6.227 29.781 21.719 1 92.31 200 ARG A C 1
ATOM 1548 O O . ARG A 1 200 ? 6.84 30.375 22.609 1 92.31 200 ARG A O 1
ATOM 1555 N N . ASP A 1 201 ? 4.93 29.469 21.797 1 91.38 201 ASP A N 1
ATOM 1556 C CA . ASP A 1 201 ? 4.184 29.719 23.031 1 91.38 201 ASP A CA 1
ATOM 1557 C C . ASP A 1 201 ? 4.574 28.719 24.109 1 91.38 201 ASP A C 1
ATOM 1559 O O . ASP A 1 201 ? 4.172 28.859 25.266 1 91.38 201 ASP A O 1
ATOM 1563 N N . TYR A 1 202 ? 5.348 27.719 23.75 1 92.62 202 TYR A N 1
ATOM 1564 C CA . TYR A 1 202 ? 5.809 26.688 24.672 1 92.62 202 TYR A CA 1
ATOM 1565 C C . TYR A 1 202 ? 7.312 26.797 24.906 1 92.62 202 TYR A C 1
ATOM 1567 O O . TYR A 1 202 ? 8.062 27.156 24 1 92.62 202 TYR A O 1
ATOM 1575 N N . ASP A 1 203 ? 7.824 26.469 26.125 1 91.56 203 ASP A N 1
ATOM 1576 C CA . ASP A 1 203 ? 9.219 26.641 26.531 1 91.56 203 ASP A CA 1
ATOM 1577 C C . ASP A 1 203 ? 10.109 25.578 25.906 1 91.56 203 ASP A C 1
ATOM 1579 O O . ASP A 1 203 ? 10.055 24.406 26.297 1 91.56 203 ASP A O 1
ATOM 1583 N N . PRO A 1 204 ? 10.984 26 25 1 89.56 204 PRO A N 1
ATOM 1584 C CA . PRO A 1 204 ? 11.812 25 24.344 1 89.56 204 PRO A CA 1
ATOM 1585 C C . PRO A 1 204 ? 12.898 24.438 25.25 1 89.56 204 PRO A C 1
ATOM 1587 O O . PRO A 1 204 ? 13.555 23.453 24.906 1 89.56 204 PRO A O 1
ATOM 1590 N N . SER A 1 205 ? 13.117 25.031 26.359 1 91.94 205 SER A N 1
ATOM 1591 C CA . SER A 1 205 ? 14.133 24.531 27.281 1 91.94 205 SER A CA 1
ATOM 1592 C C . SER A 1 205 ? 13.656 23.281 28.016 1 91.94 205 SER A C 1
ATOM 1594 O O . SER A 1 205 ? 14.469 22.531 28.562 1 91.94 205 SER A O 1
ATOM 1596 N N . THR A 1 206 ? 12.367 23.047 28.062 1 93.94 206 THR A N 1
ATOM 1597 C CA . THR A 1 206 ? 11.781 21.844 28.656 1 93.94 206 THR A CA 1
ATOM 1598 C C . THR A 1 206 ? 11.07 21.016 27.578 1 93.94 206 THR A C 1
ATOM 1600 O O . THR A 1 206 ? 9.844 20.922 27.562 1 93.94 206 THR A O 1
ATOM 1603 N N . ILE A 1 207 ? 11.797 20.344 26.891 1 94.12 207 ILE A N 1
ATOM 1604 C CA . ILE A 1 207 ? 11.305 19.672 25.688 1 94.12 207 ILE A CA 1
ATOM 1605 C C . ILE A 1 207 ? 10.219 18.672 26.062 1 94.12 207 ILE A C 1
ATOM 1607 O O . ILE A 1 207 ? 9.141 18.656 25.453 1 94.12 207 ILE A O 1
ATOM 1611 N N . LYS A 1 208 ? 10.469 17.828 27.047 1 95.12 208 LYS A N 1
ATOM 1612 C CA . LYS A 1 208 ? 9.523 16.781 27.422 1 95.12 208 LYS A CA 1
ATOM 1613 C C . LYS A 1 208 ? 8.195 17.359 27.859 1 95.12 208 LYS A C 1
ATOM 1615 O O . LYS A 1 208 ? 7.145 17.031 27.312 1 95.12 208 LYS A O 1
ATOM 1620 N N . ALA A 1 209 ? 8.242 18.266 28.766 1 95.81 209 ALA A N 1
ATOM 1621 C CA . ALA A 1 209 ? 7.023 18.875 29.312 1 95.81 209 ALA A CA 1
ATOM 1622 C C . ALA A 1 209 ? 6.293 19.688 28.25 1 95.81 209 ALA A C 1
ATOM 1624 O O . ALA A 1 209 ? 5.074 19.578 28.094 1 95.81 209 ALA A O 1
ATOM 1625 N N . SER A 1 210 ? 6.961 20.5 27.516 1 95.56 210 SER A N 1
ATOM 1626 C CA . SER A 1 210 ? 6.371 21.359 26.5 1 95.56 210 SER A CA 1
ATOM 1627 C C . SER A 1 210 ? 5.766 20.547 25.359 1 95.56 210 SER A C 1
ATOM 1629 O O . SER A 1 210 ? 4.715 20.906 24.828 1 95.56 210 SER A O 1
ATOM 1631 N N . SER A 1 211 ? 6.457 19.484 25.016 1 96.88 211 SER A N 1
ATOM 1632 C CA . SER A 1 211 ? 5.918 18.609 23.984 1 96.88 211 SER A CA 1
ATOM 1633 C C . SER A 1 211 ? 4.59 18 24.406 1 96.88 211 SER A C 1
ATOM 1635 O O . SER A 1 211 ? 3.666 17.875 23.594 1 96.88 211 SER A O 1
ATOM 1637 N N . GLN A 1 212 ? 4.496 17.594 25.609 1 96.75 212 GLN A N 1
ATOM 1638 C CA . GLN A 1 212 ? 3.262 17.031 26.141 1 96.75 212 GLN A CA 1
ATOM 1639 C C . GLN A 1 212 ? 2.143 18.078 26.141 1 96.75 212 GLN A C 1
ATOM 1641 O O . GLN A 1 212 ? 1.017 17.781 25.734 1 96.75 212 GLN A O 1
ATOM 1646 N N . LYS A 1 213 ? 2.5 19.234 26.594 1 95.25 213 LYS A N 1
ATOM 1647 C CA . LYS A 1 213 ? 1.518 20.312 26.656 1 95.25 213 LYS A CA 1
ATOM 1648 C C . LYS A 1 213 ? 1.001 20.656 25.266 1 95.25 213 LYS A C 1
ATOM 1650 O O . LYS A 1 213 ? -0.209 20.766 25.047 1 95.25 213 LYS A O 1
ATOM 1655 N N . LEU A 1 214 ? 1.906 20.828 24.359 1 95.94 214 LEU A N 1
ATOM 1656 C CA . LEU A 1 214 ? 1.528 21.141 22.984 1 95.94 214 LEU A CA 1
ATOM 1657 C C . LEU A 1 214 ? 0.642 20.047 22.406 1 95.94 214 LEU A C 1
ATOM 1659 O O . LEU A 1 214 ? -0.363 20.328 21.75 1 95.94 214 LEU A O 1
ATOM 1663 N N . THR A 1 215 ? 1.006 18.797 22.641 1 97.31 215 THR A N 1
ATOM 1664 C CA . THR A 1 215 ? 0.252 17.672 22.125 1 97.31 215 THR A CA 1
ATOM 1665 C C . THR A 1 215 ? -1.156 17.641 22.719 1 97.31 215 THR A C 1
ATOM 1667 O O . THR A 1 215 ? -2.125 17.359 22 1 97.31 215 THR A O 1
ATOM 1670 N N . ARG A 1 216 ? -1.268 17.953 23.953 1 95.81 216 ARG A N 1
ATOM 1671 C CA . ARG A 1 216 ? -2.576 18.016 24.594 1 95.81 216 ARG A CA 1
ATOM 1672 C C . ARG A 1 216 ? -3.426 19.125 24 1 95.81 216 ARG A C 1
ATOM 1674 O O . ARG A 1 216 ? -4.617 18.938 23.734 1 95.81 216 ARG A O 1
ATOM 1681 N N . CYS A 1 217 ? -2.793 20.25 23.812 1 95 217 CYS A N 1
ATOM 1682 C CA . CYS A 1 217 ? -3.494 21.359 23.172 1 95 217 CYS A CA 1
ATOM 1683 C C . CYS A 1 217 ? -3.988 20.969 21.781 1 95 217 CYS A C 1
ATOM 1685 O O . CYS A 1 217 ? -5.129 21.25 21.422 1 95 217 CYS A O 1
ATOM 1687 N N . LEU A 1 218 ? -3.125 20.312 21.078 1 97.31 218 LEU A N 1
ATOM 1688 C CA . LEU A 1 218 ? -3.473 19.859 19.734 1 97.31 218 LEU A CA 1
ATOM 1689 C C . LEU A 1 218 ? -4.695 18.938 19.766 1 97.31 218 LEU A C 1
ATOM 1691 O O . LEU A 1 218 ? -5.629 19.109 18.984 1 97.31 218 LEU A O 1
ATOM 1695 N N . ALA A 1 219 ? -4.676 18 20.656 1 96 219 ALA A N 1
ATOM 1696 C CA . ALA A 1 219 ? -5.793 17.078 20.797 1 96 219 ALA A CA 1
ATOM 1697 C C . ALA A 1 219 ? -7.098 17.812 21.062 1 96 219 ALA A C 1
ATOM 1699 O O . ALA A 1 219 ? -8.133 17.516 20.469 1 96 219 ALA A O 1
ATOM 1700 N N . HIS A 1 220 ? -6.992 18.75 21.906 1 92.75 220 HIS A N 1
ATOM 1701 C CA . HIS A 1 220 ? -8.164 19.531 22.266 1 92.75 220 HIS A CA 1
ATOM 1702 C C . HIS A 1 220 ? -8.688 20.328 21.078 1 92.75 220 HIS A C 1
ATOM 1704 O O . HIS A 1 220 ? -9.891 20.344 20.812 1 92.75 220 HIS A O 1
ATOM 1710 N N . ARG A 1 221 ? -7.836 20.953 20.391 1 94 221 ARG A N 1
ATOM 1711 C CA . ARG A 1 221 ? -8.227 21.75 19.219 1 94 221 ARG A CA 1
ATOM 1712 C C . ARG A 1 221 ? -8.844 20.875 18.141 1 94 221 ARG A C 1
ATOM 1714 O O . ARG A 1 221 ? -9.797 21.266 17.484 1 94 221 ARG A O 1
ATOM 1721 N N . MET A 1 222 ? -8.289 19.734 17.938 1 96 222 MET A N 1
ATOM 1722 C CA . MET A 1 222 ? -8.82 18.812 16.953 1 96 222 MET A CA 1
ATOM 1723 C C . MET A 1 222 ? -10.242 18.391 17.312 1 96 222 MET A C 1
ATOM 1725 O O . MET A 1 222 ? -11.125 18.359 16.453 1 96 222 MET A O 1
ATOM 1729 N N . GLN A 1 223 ? -10.406 18 18.547 1 92.69 223 GLN A N 1
ATOM 1730 C CA . GLN A 1 223 ? -11.727 17.578 19 1 92.69 223 GLN A CA 1
ATOM 1731 C C . GLN A 1 223 ? -12.75 18.703 18.812 1 92.69 223 GLN A C 1
ATOM 1733 O O . GLN A 1 223 ? -13.906 18.438 18.453 1 92.69 223 GLN A O 1
ATOM 1738 N N . ASN A 1 224 ? -12.344 19.906 19.016 1 91.81 224 ASN A N 1
ATOM 1739 C CA . ASN A 1 224 ? -13.234 21.047 18.906 1 91.81 224 ASN A CA 1
ATOM 1740 C C . ASN A 1 224 ? -13.617 21.328 17.469 1 91.81 224 ASN A C 1
ATOM 1742 O O . ASN A 1 224 ? -14.586 22.047 17.203 1 91.81 224 ASN A O 1
ATOM 1746 N N . LEU A 1 225 ? -12.859 20.859 16.531 1 91.69 225 LEU A N 1
ATOM 1747 C CA . LEU A 1 225 ? -13.188 21.031 15.117 1 91.69 225 LEU A CA 1
ATOM 1748 C C . LEU A 1 225 ? -14.453 20.266 14.758 1 91.69 225 LEU A C 1
ATOM 1750 O O . LEU A 1 225 ? -15.094 20.562 13.742 1 91.69 225 LEU A O 1
ATOM 1754 N N . TYR A 1 226 ? -14.711 19.156 15.516 1 84.12 226 TYR A N 1
ATOM 1755 C CA . TYR A 1 226 ? -15.938 18.406 15.281 1 84.12 226 TYR A CA 1
ATOM 1756 C C . TYR A 1 226 ? -17.156 19.172 15.797 1 84.12 226 TYR A C 1
ATOM 1758 O O . TYR A 1 226 ? -18.281 18.891 15.398 1 84.12 226 TYR A O 1
ATOM 1766 N N . SER A 1 227 ? -16.797 19.938 16.797 1 72.06 227 SER A N 1
ATOM 1767 C CA . SER A 1 227 ? -17.875 20.734 17.375 1 72.06 227 SER A CA 1
ATOM 1768 C C . SER A 1 227 ? -17.719 22.203 17.062 1 72.06 227 SER A C 1
ATOM 1770 O O . SER A 1 227 ? -16.609 22.672 16.812 1 72.06 227 SER A O 1
ATOM 1772 N N . SER A 1 228 ? -18.359 22.906 16.078 1 55.84 228 SER A N 1
ATOM 1773 C CA . SER A 1 228 ? -18.25 24.328 15.734 1 55.84 228 SER A CA 1
ATOM 1774 C C . SER A 1 228 ? -17.719 25.141 16.906 1 55.84 228 SER A C 1
ATOM 1776 O O . SER A 1 228 ? -17.703 26.375 16.859 1 55.84 228 SER A O 1
ATOM 1778 N N . GLU A 1 229 ? -17.281 24.594 18.062 1 46.16 229 GLU A N 1
ATOM 1779 C CA . GLU A 1 229 ? -17.141 25.5 19.203 1 46.16 229 GLU A CA 1
ATOM 1780 C C . GLU A 1 229 ? -15.727 26.062 19.281 1 46.16 229 GLU A C 1
ATOM 1782 O O . GLU A 1 229 ? -14.828 25.594 18.578 1 46.16 229 GLU A O 1
ATOM 1787 N N . ASN A 1 230 ? -14.977 26.75 20.703 1 43.31 230 ASN A N 1
ATOM 1788 C CA . ASN A 1 230 ? -14.227 27.859 21.297 1 43.31 230 ASN A CA 1
ATOM 1789 C C . ASN A 1 230 ? -12.727 27.562 21.312 1 43.31 230 ASN A C 1
ATOM 1791 O O . ASN A 1 230 ? -12.305 26.547 21.859 1 43.31 230 ASN A O 1
ATOM 1795 N N . VAL A 1 231 ? -11.789 28.125 20.562 1 46 231 VAL A N 1
ATOM 1796 C CA . VAL A 1 231 ? -10.352 28.359 20.484 1 46 231 VAL A CA 1
ATOM 1797 C C . VAL A 1 231 ? -9.789 28.656 21.859 1 46 231 VAL A C 1
ATOM 1799 O O . VAL A 1 231 ? -8.625 28.375 22.141 1 46 231 VAL A O 1
ATOM 1802 N N . SER A 1 232 ? -10.484 29.141 22.812 1 46.09 232 SER A N 1
ATOM 1803 C CA . SER A 1 232 ? -10.055 29.688 24.094 1 46.09 232 SER A CA 1
ATOM 1804 C C . SER A 1 232 ? -9.344 28.641 24.953 1 46.09 232 SER A C 1
ATOM 1806 O O . SER A 1 232 ? -8.43 28.969 25.703 1 46.09 232 SER A O 1
ATOM 1808 N N . LEU A 1 233 ? -9.586 27.375 24.844 1 40.47 233 LEU A N 1
ATOM 1809 C CA . LEU A 1 233 ? -9.047 26.375 25.766 1 40.47 233 LEU A CA 1
ATOM 1810 C C . LEU A 1 233 ? -7.551 26.188 25.562 1 40.47 233 LEU A C 1
ATOM 1812 O O . LEU A 1 233 ? -6.797 26.031 26.516 1 40.47 233 LEU A O 1
ATOM 1816 N N . CYS A 1 234 ? -7.02 26.172 24.453 1 43.81 234 CYS A N 1
ATOM 1817 C CA . CYS A 1 234 ? -5.59 25.984 24.234 1 43.81 234 CYS A CA 1
ATOM 1818 C C . CYS A 1 234 ? -4.785 27.047 24.953 1 43.81 234 CYS A C 1
ATOM 1820 O O . CYS A 1 234 ? -3.719 26.766 25.516 1 43.81 234 CYS A O 1
ATOM 1822 N N . GLU A 1 235 ? -5.168 28.25 24.859 1 42.31 235 GLU A N 1
ATOM 1823 C CA . GLU A 1 235 ? -4.477 29.297 25.609 1 42.31 235 GLU A CA 1
ATOM 1824 C C . GLU A 1 235 ? -4.375 28.953 27.094 1 42.31 235 GLU A C 1
ATOM 1826 O O . GLU A 1 235 ? -3.34 29.188 27.719 1 42.31 235 GLU A O 1
ATOM 1831 N N . ALA A 1 236 ? -5.457 28.422 27.672 1 42.69 236 ALA A N 1
ATOM 1832 C CA . ALA A 1 236 ? -5.473 28.062 29.078 1 42.69 236 ALA A CA 1
ATOM 1833 C C . ALA A 1 236 ? -4.496 26.922 29.375 1 42.69 236 ALA A C 1
ATOM 1835 O O . ALA A 1 236 ? -3.791 26.938 30.391 1 42.69 236 ALA A O 1
ATOM 1836 N N . ILE A 1 237 ? -4.461 26.016 28.516 1 41.97 237 ILE A N 1
ATOM 1837 C CA . ILE A 1 237 ? -3.574 24.875 28.703 1 41.97 237 ILE A CA 1
ATOM 1838 C C . ILE A 1 237 ? -2.121 25.328 28.641 1 41.97 237 ILE A C 1
ATOM 1840 O O . ILE A 1 237 ? -1.299 24.938 29.469 1 41.97 237 ILE A O 1
ATOM 1844 N N . ALA A 1 238 ? -1.767 26.156 27.719 1 44.31 238 ALA A N 1
ATOM 1845 C CA . ALA A 1 238 ? -0.413 26.688 27.594 1 44.31 238 ALA A CA 1
ATOM 1846 C C . ALA A 1 238 ? -0.007 27.453 28.844 1 44.31 238 ALA A C 1
ATOM 1848 O O . ALA A 1 238 ? 1.161 27.438 29.25 1 44.31 238 ALA A O 1
ATOM 1849 N N . ALA A 1 239 ? -0.853 28.156 29.453 1 47.22 239 ALA A N 1
ATOM 1850 C CA . ALA A 1 239 ? -0.615 29.016 30.625 1 47.22 239 ALA A CA 1
ATOM 1851 C C . ALA A 1 239 ? -0.52 28.172 31.891 1 47.22 239 ALA A C 1
ATOM 1853 O O . ALA A 1 239 ? -0.039 28.656 32.938 1 47.22 239 ALA A O 1
ATOM 1854 N N . SER A 1 240 ? -0.933 26.906 31.938 1 44.09 240 SER A N 1
ATOM 1855 C CA . SER A 1 240 ? -0.983 26.125 33.156 1 44.09 240 SER A CA 1
ATOM 1856 C C . SER A 1 240 ? 0.305 25.328 33.375 1 44.09 240 SER A C 1
ATOM 1858 O O . SER A 1 240 ? 0.945 24.922 32.406 1 44.09 240 SER A O 1
ATOM 1860 N N . MET B 1 1 ? -7.562 -2.377 26.484 1 22.36 1 MET B N 1
ATOM 1861 C CA . MET B 1 1 ? -8.172 -1.648 25.375 1 22.36 1 MET B CA 1
ATOM 1862 C C . MET B 1 1 ? -7.945 -2.379 24.062 1 22.36 1 MET B C 1
ATOM 1864 O O . MET B 1 1 ? -6.805 -2.545 23.625 1 22.36 1 MET B O 1
ATOM 1868 N N . THR B 1 2 ? -8.867 -3.375 23.766 1 25.31 2 THR B N 1
ATOM 1869 C CA . THR B 1 2 ? -8.891 -4.48 22.812 1 25.31 2 THR B CA 1
ATOM 1870 C C . THR B 1 2 ? -8.828 -3.961 21.375 1 25.31 2 THR B C 1
ATOM 1872 O O . THR B 1 2 ? -9.594 -3.064 21 1 25.31 2 THR B O 1
ATOM 1875 N N . ASN B 1 3 ? -7.672 -3.844 20.797 1 29.69 3 ASN B N 1
ATOM 1876 C CA . ASN B 1 3 ? -7.473 -3.625 19.359 1 29.69 3 ASN B CA 1
ATOM 1877 C C . ASN B 1 3 ? -8.539 -4.336 18.531 1 29.69 3 ASN B C 1
ATOM 1879 O O . ASN B 1 3 ? -8.625 -5.566 18.547 1 29.69 3 ASN B O 1
ATOM 1883 N N . SER B 1 4 ? -9.742 -3.809 18.594 1 33.81 4 SER B N 1
ATOM 1884 C CA . SER B 1 4 ? -10.836 -4.469 17.875 1 33.81 4 SER B CA 1
ATOM 1885 C C . SER B 1 4 ? -10.375 -4.992 16.531 1 33.81 4 SER B C 1
ATOM 1887 O O . SER B 1 4 ? -9.703 -4.285 15.773 1 33.81 4 SER B O 1
ATOM 1889 N N . PRO B 1 5 ? -10.273 -6.281 16.422 1 36.47 5 PRO B N 1
ATOM 1890 C CA . PRO B 1 5 ? -9.945 -6.902 15.133 1 36.47 5 PRO B CA 1
ATOM 1891 C C . PRO B 1 5 ? -10.641 -6.23 13.953 1 36.47 5 PRO B C 1
ATOM 1893 O O . PRO B 1 5 ? -11.789 -5.785 14.086 1 36.47 5 PRO B O 1
ATOM 1896 N N . LEU B 1 6 ? -9.969 -5.488 13.164 1 36.81 6 LEU B N 1
ATOM 1897 C CA . LEU B 1 6 ? -10.508 -4.973 11.906 1 36.81 6 LEU B CA 1
ATOM 1898 C C . LEU B 1 6 ? -11.5 -5.957 11.297 1 36.81 6 LEU B C 1
ATOM 1900 O O . LEU B 1 6 ? -11.102 -6.918 10.633 1 36.81 6 LEU B O 1
ATOM 1904 N N . ALA B 1 7 ? -12.617 -6.215 11.992 1 38.81 7 ALA B N 1
ATOM 1905 C CA . ALA B 1 7 ? -13.703 -6.969 11.375 1 38.81 7 ALA B CA 1
ATOM 1906 C C . ALA B 1 7 ? -13.953 -6.5 9.945 1 38.81 7 ALA B C 1
ATOM 1908 O O . ALA B 1 7 ? -14.242 -5.324 9.711 1 38.81 7 ALA B O 1
ATOM 1909 N N . ILE B 1 8 ? -13.367 -7.168 8.945 1 45.44 8 ILE B N 1
ATOM 1910 C CA . ILE B 1 8 ? -13.539 -6.941 7.512 1 45.44 8 ILE B CA 1
ATOM 1911 C C . ILE B 1 8 ? -15.023 -7.027 7.152 1 45.44 8 ILE B C 1
ATOM 1913 O O . ILE B 1 8 ? -15.703 -7.977 7.539 1 45.44 8 ILE B O 1
ATOM 1917 N N . ASP B 1 9 ? -15.648 -5.918 6.914 1 46.34 9 ASP B N 1
ATOM 1918 C CA . ASP B 1 9 ? -16.984 -5.957 6.34 1 46.34 9 ASP B CA 1
ATOM 1919 C C . ASP B 1 9 ? -17.062 -6.965 5.195 1 46.34 9 ASP B C 1
ATOM 1921 O O . ASP B 1 9 ? -16.234 -6.941 4.281 1 46.34 9 ASP B O 1
ATOM 1925 N N . PRO B 1 10 ? -17.781 -8.023 5.34 1 45.25 10 PRO B N 1
ATOM 1926 C CA . PRO B 1 10 ? -17.953 -8.992 4.258 1 45.25 10 PRO B CA 1
ATOM 1927 C C . PRO B 1 10 ? -18.109 -8.336 2.891 1 45.25 10 PRO B C 1
ATOM 1929 O O . PRO B 1 10 ? -17.828 -8.961 1.865 1 45.25 10 PRO B O 1
ATOM 1932 N N . ALA B 1 11 ? -18.797 -7.227 2.881 1 45.34 11 ALA B N 1
ATOM 1933 C CA . ALA B 1 11 ? -19.062 -6.555 1.61 1 45.34 11 ALA B CA 1
ATOM 1934 C C . ALA B 1 11 ? -17.766 -6.238 0.874 1 45.34 11 ALA B C 1
ATOM 1936 O O . ALA B 1 11 ? -17.781 -5.863 -0.301 1 45.34 11 ALA B O 1
ATOM 1937 N N . VAL B 1 12 ? -16.703 -6.324 1.564 1 54.81 12 VAL B N 1
ATOM 1938 C CA . VAL B 1 12 ? -15.406 -5.926 1.013 1 54.81 12 VAL B CA 1
ATOM 1939 C C . VAL B 1 12 ? -14.836 -7.059 0.164 1 54.81 12 VAL B C 1
ATOM 1941 O O . VAL B 1 12 ? -13.961 -6.832 -0.679 1 54.81 12 VAL B O 1
ATOM 1944 N N . ILE B 1 13 ? -15.344 -8.289 0.433 1 56.12 13 ILE B N 1
ATOM 1945 C CA . ILE B 1 13 ? -14.945 -9.391 -0.436 1 56.12 13 ILE B CA 1
ATOM 1946 C C . ILE B 1 13 ? -15.672 -9.281 -1.775 1 56.12 13 ILE B C 1
ATOM 1948 O O . ILE B 1 13 ? -16.891 -9.375 -1.833 1 56.12 13 ILE B O 1
ATOM 1952 N N . GLY B 1 14 ? -15.258 -8.406 -2.672 1 60.59 14 GLY B N 1
ATOM 1953 C CA . GLY B 1 14 ? -16.016 -8.195 -3.893 1 60.59 14 GLY B CA 1
ATOM 1954 C C . GLY B 1 14 ? -15.289 -8.664 -5.141 1 60.59 14 GLY B C 1
ATOM 1955 O O . GLY B 1 14 ? -14.102 -8.969 -5.086 1 60.59 14 GLY B O 1
ATOM 1956 N N . PRO B 1 15 ? -16.094 -8.859 -6.137 1 70.75 15 PRO B N 1
ATOM 1957 C CA . PRO B 1 15 ? -15.625 -9.273 -7.461 1 70.75 15 PRO B CA 1
ATOM 1958 C C . PRO B 1 15 ? -14.523 -8.367 -8 1 70.75 15 PRO B C 1
ATOM 1960 O O . PRO B 1 15 ? -14.406 -7.215 -7.586 1 70.75 15 PRO B O 1
ATOM 1963 N N . SER B 1 16 ? -13.445 -9.023 -8.398 1 80.25 16 SER B N 1
ATOM 1964 C CA . SER B 1 16 ? -12.391 -8.328 -9.133 1 80.25 16 SER B CA 1
ATOM 1965 C C . SER B 1 16 ? -12.5 -8.586 -10.633 1 80.25 16 SER B C 1
ATOM 1967 O O . SER B 1 16 ? -13.188 -9.523 -11.055 1 80.25 16 SER B O 1
ATOM 1969 N N . ARG B 1 17 ? -12.078 -7.625 -11.344 1 91.06 17 ARG B N 1
ATOM 1970 C CA . ARG B 1 17 ? -12.008 -7.754 -12.797 1 91.06 17 ARG B CA 1
ATOM 1971 C C . ARG B 1 17 ? -10.734 -7.117 -13.344 1 91.06 17 ARG B C 1
ATOM 1973 O O . ARG B 1 17 ? -10.133 -6.258 -12.695 1 91.06 17 ARG B O 1
ATOM 1980 N N . VAL B 1 18 ? -10.391 -7.645 -14.398 1 96 18 VAL B N 1
ATOM 1981 C CA . VAL B 1 18 ? -9.312 -6.973 -15.109 1 96 18 VAL B CA 1
ATOM 1982 C C . VAL B 1 18 ? -9.898 -5.992 -16.125 1 96 18 VAL B C 1
ATOM 1984 O O . VAL B 1 18 ? -10.508 -6.402 -17.109 1 96 18 VAL B O 1
ATOM 1987 N N . SER B 1 19 ? -9.711 -4.73 -15.828 1 95.75 19 SER B N 1
ATOM 1988 C CA . SER B 1 19 ? -10.18 -3.717 -16.766 1 95.75 19 SER B CA 1
ATOM 1989 C C . SER B 1 19 ? -9.414 -3.789 -18.078 1 95.75 19 SER B C 1
ATOM 1991 O O . SER B 1 19 ? -8.195 -3.625 -18.109 1 95.75 19 SER B O 1
ATOM 1993 N N . PRO B 1 20 ? -10.141 -3.992 -19.203 1 94.44 20 PRO B N 1
ATOM 1994 C CA . PRO B 1 20 ? -9.453 -4.164 -20.484 1 94.44 20 PRO B CA 1
ATOM 1995 C C . PRO B 1 20 ? -8.664 -2.928 -20.906 1 94.44 20 PRO B C 1
ATOM 1997 O O . PRO B 1 20 ? -7.539 -3.049 -21.406 1 94.44 20 PRO B O 1
ATOM 2000 N N . TRP B 1 21 ? -9.258 -1.809 -20.703 1 94.44 21 TRP B N 1
ATOM 2001 C CA . TRP B 1 21 ? -8.57 -0.591 -21.125 1 94.44 21 TRP B CA 1
ATOM 2002 C C . TRP B 1 21 ? -7.379 -0.3 -20.219 1 94.44 21 TRP B C 1
ATOM 2004 O O . TRP B 1 21 ? -6.32 0.112 -20.703 1 94.44 21 TRP B O 1
ATOM 2014 N N . LEU B 1 22 ? -7.52 -0.525 -18.938 1 94.69 22 LEU B N 1
ATOM 2015 C CA . LEU B 1 22 ? -6.445 -0.247 -17.984 1 94.69 22 LEU B CA 1
ATOM 2016 C C . LEU B 1 22 ? -5.262 -1.184 -18.203 1 94.69 22 LEU B C 1
ATOM 2018 O O . LEU B 1 22 ? -4.113 -0.742 -18.234 1 94.69 22 LEU B O 1
ATOM 2022 N N . ILE B 1 23 ? -5.613 -2.445 -18.391 1 96.5 23 ILE B N 1
ATOM 2023 C CA . ILE B 1 23 ? -4.539 -3.424 -18.531 1 96.5 23 ILE B CA 1
ATOM 2024 C C . ILE B 1 23 ? -3.801 -3.189 -19.844 1 96.5 23 ILE B C 1
ATOM 2026 O O . ILE B 1 23 ? -2.59 -3.398 -19.938 1 96.5 23 ILE B O 1
ATOM 2030 N N . LYS B 1 24 ? -4.504 -2.746 -20.906 1 95.12 24 LYS B N 1
ATOM 2031 C CA . LYS B 1 24 ? -3.887 -2.438 -22.188 1 95.12 24 LYS B CA 1
ATOM 2032 C C . LYS B 1 24 ? -2.867 -1.311 -22.047 1 95.12 24 LYS B C 1
ATOM 2034 O O . LYS B 1 24 ? -1.846 -1.304 -22.734 1 95.12 24 LYS B O 1
ATOM 2039 N N . LEU B 1 25 ? -3.182 -0.394 -21.219 1 95.12 25 LEU B N 1
ATOM 2040 C CA . LEU B 1 25 ? -2.293 0.74 -20.984 1 95.12 25 LEU B CA 1
ATOM 2041 C C . LEU B 1 25 ? -1.166 0.36 -20.031 1 95.12 25 LEU B C 1
ATOM 2043 O O . LEU B 1 25 ? 0.006 0.614 -20.312 1 95.12 25 LEU B O 1
ATOM 2047 N N . ILE B 1 26 ? -1.44 -0.294 -18.984 1 95.88 26 ILE B N 1
ATOM 2048 C CA . ILE B 1 26 ? -0.512 -0.486 -17.875 1 95.88 26 ILE B CA 1
ATOM 2049 C C . ILE B 1 26 ? 0.483 -1.592 -18.219 1 95.88 26 ILE B C 1
ATOM 2051 O O . ILE B 1 26 ? 1.646 -1.54 -17.812 1 95.88 26 ILE B O 1
ATOM 2055 N N . TYR B 1 27 ? 0.049 -2.629 -18.969 1 96.31 27 TYR B N 1
ATOM 2056 C CA . TYR B 1 27 ? 0.908 -3.779 -19.219 1 96.31 27 TYR B CA 1
ATOM 2057 C C . TYR B 1 27 ? 2.168 -3.363 -19.969 1 96.31 27 TYR B C 1
ATOM 2059 O O . TYR B 1 27 ? 3.283 -3.598 -19.5 1 96.31 27 TYR B O 1
ATOM 2067 N N . PRO B 1 28 ? 2.051 -2.629 -21.156 1 96.25 28 PRO B N 1
ATOM 2068 C CA . PRO B 1 28 ? 3.279 -2.238 -21.859 1 96.25 28 PRO B CA 1
ATOM 2069 C C . PRO B 1 28 ? 4.086 -1.195 -21.078 1 96.25 28 PRO B C 1
ATOM 2071 O O . PRO B 1 28 ? 5.32 -1.252 -21.078 1 96.25 28 PRO B O 1
ATOM 2074 N N . LEU B 1 29 ? 3.447 -0.251 -20.469 1 95.38 29 LEU B N 1
ATOM 2075 C CA . LEU B 1 29 ? 4.141 0.769 -19.688 1 95.38 29 LEU B CA 1
ATOM 2076 C C . LEU B 1 29 ? 4.836 0.152 -18.469 1 95.38 29 LEU B C 1
ATOM 2078 O O . LEU B 1 29 ? 5.977 0.5 -18.156 1 95.38 29 LEU B O 1
ATOM 2082 N N . GLY B 1 30 ? 4.078 -0.732 -17.812 1 96.56 30 GLY B N 1
ATOM 2083 C CA . GLY B 1 30 ? 4.652 -1.432 -16.672 1 96.56 30 GLY B CA 1
ATOM 2084 C C . GLY B 1 30 ? 5.848 -2.289 -17.047 1 96.56 30 GLY B C 1
ATOM 2085 O O . GLY B 1 30 ? 6.844 -2.316 -16.312 1 96.56 30 GLY B O 1
ATOM 2086 N N . THR B 1 31 ? 5.781 -2.988 -18.141 1 97 31 THR B N 1
ATOM 2087 C CA . THR B 1 31 ? 6.879 -3.828 -18.609 1 97 31 THR B CA 1
ATOM 2088 C C . THR B 1 31 ? 8.133 -2.994 -18.844 1 97 31 THR B C 1
ATOM 2090 O O . THR B 1 31 ? 9.219 -3.348 -18.391 1 97 31 THR B O 1
ATOM 2093 N N . ARG B 1 32 ? 8 -1.849 -19.594 1 96.81 32 ARG B N 1
ATOM 2094 C CA . ARG B 1 32 ? 9.125 -0.964 -19.859 1 96.81 32 ARG B CA 1
ATOM 2095 C C . ARG B 1 32 ? 9.703 -0.403 -18.578 1 96.81 32 ARG B C 1
ATOM 2097 O O . ARG B 1 32 ? 10.922 -0.324 -18.406 1 96.81 32 ARG B O 1
ATOM 2104 N N . PHE B 1 33 ? 8.852 -0.044 -17.672 1 96.62 33 PHE B N 1
ATOM 2105 C CA . PHE B 1 33 ? 9.273 0.516 -16.391 1 96.62 33 PHE B CA 1
ATOM 2106 C C . PHE B 1 33 ? 10.07 -0.505 -15.594 1 96.62 33 PHE B C 1
ATOM 2108 O O . PHE B 1 33 ? 11.117 -0.178 -15.023 1 96.62 33 PHE B O 1
ATOM 2115 N N . LEU B 1 34 ? 9.555 -1.762 -15.469 1 98 34 LEU B N 1
ATOM 2116 C CA . LEU B 1 34 ? 10.219 -2.793 -14.68 1 98 34 LEU B CA 1
ATOM 2117 C C . LEU B 1 34 ? 11.609 -3.09 -15.234 1 98 34 LEU B C 1
ATOM 2119 O O . LEU B 1 34 ? 12.555 -3.279 -14.469 1 98 34 LEU B O 1
ATOM 2123 N N . HIS B 1 35 ? 11.766 -3.09 -16.562 1 97.19 35 HIS B N 1
ATOM 2124 C CA . HIS B 1 35 ? 13.062 -3.367 -17.172 1 97.19 35 HIS B CA 1
ATOM 2125 C C . HIS B 1 35 ? 14.023 -2.199 -16.969 1 97.19 35 HIS B C 1
ATOM 2127 O O . HIS B 1 35 ? 15.242 -2.391 -16.906 1 97.19 35 HIS B O 1
ATOM 2133 N N . TRP B 1 36 ? 13.469 -0.974 -16.828 1 96.81 36 TRP B N 1
ATOM 2134 C CA . TRP B 1 36 ? 14.289 0.198 -16.531 1 96.81 36 TRP B CA 1
ATOM 2135 C C . TRP B 1 36 ? 14.68 0.223 -15.062 1 96.81 36 TRP B C 1
ATOM 2137 O O . TRP B 1 36 ? 15.805 0.615 -14.727 1 96.81 36 TRP B O 1
ATOM 2147 N N . TYR B 1 37 ? 13.812 -0.154 -14.227 1 96.75 37 TYR B N 1
ATOM 2148 C CA . TYR B 1 37 ? 13.969 -0.018 -12.789 1 96.75 37 TYR B CA 1
ATOM 2149 C C . TYR B 1 37 ? 14.859 -1.12 -12.227 1 96.75 37 TYR B C 1
ATOM 2151 O O . TYR B 1 37 ? 15.734 -0.858 -11.398 1 96.75 37 TYR B O 1
ATOM 2159 N N . PHE B 1 38 ? 14.656 -2.312 -12.695 1 97.31 38 PHE B N 1
ATOM 2160 C CA . PHE B 1 38 ? 15.398 -3.447 -12.148 1 97.31 38 PHE B CA 1
ATOM 2161 C C . PHE B 1 38 ? 16.641 -3.723 -12.977 1 97.31 38 PHE B C 1
ATOM 2163 O O . PHE B 1 38 ? 16.75 -3.271 -14.117 1 97.31 38 PHE B O 1
ATOM 2170 N N . GLY B 1 39 ? 17.641 -4.352 -12.297 1 97.19 39 GLY B N 1
ATOM 2171 C CA . GLY B 1 39 ? 18.703 -4.965 -13.07 1 97.19 39 GLY B CA 1
ATOM 2172 C C . GLY B 1 39 ? 18.25 -6.152 -13.891 1 97.19 39 GLY B C 1
ATOM 2173 O O . GLY B 1 39 ? 17.156 -6.133 -14.453 1 97.19 39 GLY B O 1
ATOM 2174 N N . PRO B 1 40 ? 19.141 -7.129 -14.023 1 96.88 40 PRO B N 1
ATOM 2175 C CA . PRO B 1 40 ? 18.734 -8.32 -14.773 1 96.88 40 PRO B CA 1
ATOM 2176 C C . PRO B 1 40 ? 17.547 -9.039 -14.148 1 96.88 40 PRO B C 1
ATOM 2178 O O . PRO B 1 40 ? 17.516 -9.266 -12.93 1 96.88 40 PRO B O 1
ATOM 2181 N N . ILE B 1 41 ? 16.578 -9.289 -14.898 1 97.5 41 ILE B N 1
ATOM 2182 C CA . ILE B 1 41 ? 15.438 -10.109 -14.5 1 97.5 41 ILE B CA 1
ATOM 2183 C C . ILE B 1 41 ? 15.523 -11.477 -15.172 1 97.5 41 ILE B C 1
ATOM 2185 O O . ILE B 1 41 ? 15.219 -11.609 -16.359 1 97.5 41 ILE B O 1
ATOM 2189 N N . ALA B 1 42 ? 15.969 -12.469 -14.398 1 96.19 42 ALA B N 1
ATOM 2190 C CA . ALA B 1 42 ? 16.094 -13.828 -14.914 1 96.19 42 ALA B CA 1
ATOM 2191 C C . ALA B 1 42 ? 14.82 -14.633 -14.656 1 96.19 42 ALA B C 1
ATOM 2193 O O . ALA B 1 42 ? 14.398 -14.789 -13.508 1 96.19 42 ALA B O 1
ATOM 2194 N N . ILE B 1 43 ? 14.195 -15.102 -15.711 1 97.19 43 ILE B N 1
ATOM 2195 C CA . ILE B 1 43 ? 12.969 -15.891 -15.617 1 97.19 43 ILE B CA 1
ATOM 2196 C C . ILE B 1 43 ? 13.203 -17.281 -16.219 1 97.19 43 ILE B C 1
ATOM 2198 O O . ILE B 1 43 ? 13.641 -17.406 -17.359 1 97.19 43 ILE B O 1
ATOM 2202 N N . HIS B 1 44 ? 12.93 -18.281 -15.406 1 95.75 44 HIS B N 1
ATOM 2203 C CA . HIS B 1 44 ? 13.125 -19.656 -15.852 1 95.75 44 HIS B CA 1
ATOM 2204 C C . HIS B 1 44 ? 11.844 -20.484 -15.695 1 95.75 44 HIS B C 1
ATOM 2206 O O . HIS B 1 44 ? 11.016 -20.188 -14.836 1 95.75 44 HIS B O 1
ATOM 2212 N N . GLY B 1 45 ? 11.727 -21.469 -16.562 1 97.12 45 GLY B N 1
ATOM 2213 C CA . GLY B 1 45 ? 10.664 -22.453 -16.406 1 97.12 45 GLY B CA 1
ATOM 2214 C C . GLY B 1 45 ? 9.336 -21.984 -16.969 1 97.12 45 GLY B C 1
ATOM 2215 O O . GLY B 1 45 ? 8.289 -22.531 -16.641 1 97.12 45 GLY B O 1
ATOM 2216 N N . GLN B 1 46 ? 9.297 -21 -17.844 1 97.38 46 GLN B N 1
ATOM 2217 C CA . GLN B 1 46 ? 8.055 -20.484 -18.422 1 97.38 46 GLN B CA 1
ATOM 2218 C C . GLN B 1 46 ? 7.371 -21.531 -19.281 1 97.38 46 GLN B C 1
ATOM 2220 O O . GLN B 1 46 ? 6.168 -21.453 -19.531 1 97.38 46 GLN B O 1
ATOM 2225 N N . GLU B 1 47 ? 8.125 -22.484 -19.734 1 96.12 47 GLU B N 1
ATOM 2226 C CA . GLU B 1 47 ? 7.566 -23.578 -20.531 1 96.12 47 GLU B CA 1
ATOM 2227 C C . GLU B 1 47 ? 6.586 -24.422 -19.719 1 96.12 47 GLU B C 1
ATOM 2229 O O . GLU B 1 47 ? 5.773 -25.156 -20.281 1 96.12 47 GLU B O 1
ATOM 2234 N N . HIS B 1 48 ? 6.652 -24.344 -18.406 1 96.38 48 HIS B N 1
ATOM 2235 C CA . HIS B 1 48 ? 5.777 -25.109 -17.531 1 96.38 48 HIS B CA 1
ATOM 2236 C C . HIS B 1 48 ? 4.418 -24.438 -17.375 1 96.38 48 HIS B C 1
ATOM 2238 O O . HIS B 1 48 ? 3.506 -25 -16.766 1 96.38 48 HIS B O 1
ATOM 2244 N N . LEU B 1 49 ? 4.168 -23.234 -17.922 1 97.94 49 LEU B N 1
ATOM 2245 C CA . LEU B 1 49 ? 2.938 -22.469 -17.75 1 97.94 49 LEU B CA 1
ATOM 2246 C C . LEU B 1 49 ? 1.907 -22.844 -18.812 1 97.94 49 LEU B C 1
ATOM 2248 O O . LEU B 1 49 ? 2.092 -22.547 -20 1 97.94 49 LEU B O 1
ATOM 2252 N N . PRO B 1 50 ? 0.824 -23.469 -18.391 1 95.75 50 PRO B N 1
ATOM 2253 C CA . PRO B 1 50 ? -0.238 -23.734 -19.359 1 95.75 50 PRO B CA 1
ATOM 2254 C C . PRO B 1 50 ? -0.882 -22.453 -19.891 1 95.75 50 PRO B C 1
ATOM 2256 O O . PRO B 1 50 ? -1.044 -21.484 -19.141 1 95.75 50 PRO B O 1
ATOM 2259 N N . ARG B 1 51 ? -1.367 -22.5 -21.125 1 95.56 51 ARG B N 1
ATOM 2260 C CA . ARG B 1 51 ? -1.955 -21.328 -21.75 1 95.56 51 ARG B CA 1
ATOM 2261 C C . ARG B 1 51 ? -3.473 -21.328 -21.594 1 95.56 51 ARG B C 1
ATOM 2263 O O . ARG B 1 51 ? -4.137 -20.359 -21.969 1 95.56 51 ARG B O 1
ATOM 2270 N N . SER B 1 52 ? -3.98 -22.438 -21.062 1 95.38 52 SER B N 1
ATOM 2271 C CA . SER B 1 52 ? -5.418 -22.531 -20.844 1 95.38 52 SER B CA 1
ATOM 2272 C C . SER B 1 52 ? -5.738 -23.391 -19.625 1 95.38 52 SER B C 1
ATOM 2274 O O . SER B 1 52 ? -4.852 -24.047 -19.078 1 95.38 52 SER B O 1
ATOM 2276 N N . GLY B 1 53 ? -7.016 -23.297 -19.219 1 95.44 53 GLY B N 1
ATOM 2277 C CA . GLY B 1 53 ? -7.461 -24.094 -18.094 1 95.44 53 GLY B CA 1
ATOM 2278 C C . GLY B 1 53 ? -7.129 -23.469 -16.75 1 95.44 53 GLY B C 1
ATOM 2279 O O . GLY B 1 53 ? -6.434 -22.453 -16.672 1 95.44 53 GLY B O 1
ATOM 2280 N N . PRO B 1 54 ? -7.664 -24.031 -15.695 1 97.5 54 PRO B N 1
ATOM 2281 C CA . PRO B 1 54 ? -7.445 -23.5 -14.344 1 97.5 54 PRO B CA 1
ATOM 2282 C C . PRO B 1 54 ? -6.027 -23.766 -13.836 1 97.5 54 PRO B C 1
ATOM 2284 O O . PRO B 1 54 ? -5.547 -24.891 -13.891 1 97.5 54 PRO B O 1
ATOM 2287 N N . ILE B 1 55 ? -5.418 -22.734 -13.398 1 98 55 ILE B N 1
ATOM 2288 C CA . ILE B 1 55 ? -4.062 -22.797 -12.859 1 98 55 ILE B CA 1
ATOM 2289 C C . ILE B 1 55 ? -3.984 -22 -11.562 1 98 55 ILE B C 1
ATOM 2291 O O . ILE B 1 55 ? -4.547 -20.906 -11.461 1 98 55 ILE B O 1
ATOM 2295 N N . ILE B 1 56 ? -3.328 -22.578 -10.609 1 98.75 56 ILE B N 1
ATOM 2296 C CA . ILE B 1 56 ? -2.91 -21.828 -9.43 1 98.75 56 ILE B CA 1
ATOM 2297 C C . ILE B 1 56 ? -1.4 -21.609 -9.469 1 98.75 56 ILE B C 1
ATOM 2299 O O . ILE B 1 56 ? -0.625 -22.562 -9.492 1 98.75 56 ILE B O 1
ATOM 2303 N N . LEU B 1 57 ? -0.965 -20.406 -9.633 1 98.88 57 LEU B N 1
ATOM 2304 C CA . LEU B 1 57 ? 0.43 -20.078 -9.359 1 98.88 57 LEU B CA 1
ATOM 2305 C C . LEU B 1 57 ? 0.673 -19.906 -7.867 1 98.88 57 LEU B C 1
ATOM 2307 O O . LEU B 1 57 ? -0.065 -19.188 -7.191 1 98.88 57 LEU B O 1
ATOM 2311 N N . ALA B 1 58 ? 1.67 -20.547 -7.363 1 98.88 58 ALA B N 1
ATOM 2312 C CA . ALA B 1 58 ? 2.002 -20.516 -5.941 1 98.88 58 ALA B CA 1
ATOM 2313 C C . ALA B 1 58 ? 3.426 -20 -5.723 1 98.88 58 ALA B C 1
ATOM 2315 O O . ALA B 1 58 ? 4.352 -20.797 -5.543 1 98.88 58 ALA B O 1
ATOM 2316 N N . PRO B 1 59 ? 3.611 -18.734 -5.668 1 98.69 59 PRO B N 1
ATOM 2317 C CA . PRO B 1 59 ? 4.949 -18.156 -5.5 1 98.69 59 PRO B CA 1
ATOM 2318 C C . PRO B 1 59 ? 5.34 -17.984 -4.035 1 98.69 59 PRO B C 1
ATOM 2320 O O . PRO B 1 59 ? 4.469 -17.859 -3.17 1 98.69 59 PRO B O 1
ATOM 2323 N N . THR B 1 60 ? 6.641 -18 -3.822 1 97.88 60 THR B N 1
ATOM 2324 C CA . THR B 1 60 ? 7.141 -17.422 -2.582 1 97.88 60 THR B CA 1
ATOM 2325 C C . THR B 1 60 ? 6.859 -15.922 -2.533 1 97.88 60 THR B C 1
ATOM 2327 O O . THR B 1 60 ? 6.625 -15.297 -3.57 1 97.88 60 THR B O 1
ATOM 2330 N N . HIS B 1 61 ? 6.812 -15.367 -1.384 1 97.81 61 HIS B N 1
ATOM 2331 C CA . HIS B 1 61 ? 6.539 -13.945 -1.218 1 97.81 61 HIS B CA 1
ATOM 2332 C C . HIS B 1 61 ? 7.727 -13.219 -0.586 1 97.81 61 HIS B C 1
ATOM 2334 O O . HIS B 1 61 ? 8.039 -13.438 0.586 1 97.81 61 HIS B O 1
ATOM 2340 N N . ARG B 1 62 ? 8.375 -12.344 -1.314 1 97.06 62 ARG B N 1
ATOM 2341 C CA . ARG B 1 62 ? 9.648 -11.766 -0.896 1 97.06 62 ARG B CA 1
ATOM 2342 C C . ARG B 1 62 ? 9.555 -10.242 -0.824 1 97.06 62 ARG B C 1
ATOM 2344 O O . ARG B 1 62 ? 10.336 -9.609 -0.11 1 97.06 62 ARG B O 1
ATOM 2351 N N . SER B 1 63 ? 8.641 -9.688 -1.527 1 96.62 63 SER B N 1
ATOM 2352 C CA . SER B 1 63 ? 8.531 -8.234 -1.587 1 96.62 63 SER B CA 1
ATOM 2353 C C . SER B 1 63 ? 7.172 -7.805 -2.135 1 96.62 63 SER B C 1
ATOM 2355 O O . SER B 1 63 ? 6.43 -8.625 -2.678 1 96.62 63 SER B O 1
ATOM 2357 N N . ARG B 1 64 ? 6.91 -6.512 -2.021 1 96.25 64 ARG B N 1
ATOM 2358 C CA . ARG B 1 64 ? 5.68 -5.953 -2.576 1 96.25 64 ARG B CA 1
ATOM 2359 C C . ARG B 1 64 ? 5.762 -5.848 -4.094 1 96.25 64 ARG B C 1
ATOM 2361 O O . ARG B 1 64 ? 4.762 -5.57 -4.758 1 96.25 64 ARG B O 1
ATOM 2368 N N . TRP B 1 65 ? 6.887 -6.184 -4.688 1 97.94 65 TRP B N 1
ATOM 2369 C CA . TRP B 1 65 ? 7.066 -6.176 -6.133 1 97.94 65 TRP B CA 1
ATOM 2370 C C . TRP B 1 65 ? 6.602 -7.492 -6.746 1 97.94 65 TRP B C 1
ATOM 2372 O O . TRP B 1 65 ? 6.422 -7.59 -7.961 1 97.94 65 TRP B O 1
ATOM 2382 N N . ASP B 1 66 ? 6.375 -8.5 -5.941 1 98.31 66 ASP B N 1
ATOM 2383 C CA . ASP B 1 66 ? 6.203 -9.883 -6.391 1 98.31 66 ASP B CA 1
ATOM 2384 C C . ASP B 1 66 ? 5.062 -9.992 -7.398 1 98.31 66 ASP B C 1
ATOM 2386 O O . ASP B 1 66 ? 5.246 -10.539 -8.492 1 98.31 66 ASP B O 1
ATOM 2390 N N . ALA B 1 67 ? 3.932 -9.453 -7.07 1 98.31 67 ALA B N 1
ATOM 2391 C CA . ALA B 1 67 ? 2.752 -9.617 -7.914 1 98.31 67 ALA B CA 1
ATOM 2392 C C . ALA B 1 67 ? 2.947 -8.945 -9.266 1 98.31 67 ALA B C 1
ATOM 2394 O O . ALA B 1 67 ? 2.527 -9.477 -10.297 1 98.31 67 ALA B O 1
ATOM 2395 N N . ILE B 1 68 ? 3.574 -7.844 -9.25 1 98.25 68 ILE B N 1
ATOM 2396 C CA . ILE B 1 68 ? 3.801 -7.086 -10.477 1 98.25 68 ILE B CA 1
ATOM 2397 C C . ILE B 1 68 ? 4.801 -7.832 -11.359 1 98.25 68 ILE B C 1
ATOM 2399 O O . ILE B 1 68 ? 4.57 -7.996 -12.562 1 98.25 68 ILE B O 1
ATOM 2403 N N . LEU B 1 69 ? 5.867 -8.32 -10.773 1 98.62 69 LEU B N 1
ATOM 2404 C CA . LEU B 1 69 ? 6.879 -9.055 -11.516 1 98.62 69 LEU B CA 1
ATOM 2405 C C . LEU B 1 69 ? 6.324 -10.375 -12.031 1 98.62 69 LEU B C 1
ATOM 2407 O O . LEU B 1 69 ? 6.707 -10.836 -13.109 1 98.62 69 LEU B O 1
ATOM 2411 N N . LEU B 1 70 ? 5.43 -10.969 -11.242 1 98.62 70 LEU B N 1
ATOM 2412 C CA . LEU B 1 70 ? 4.785 -12.195 -11.688 1 98.62 70 LEU B CA 1
ATOM 2413 C C . LEU B 1 70 ? 3.938 -11.945 -12.93 1 98.62 70 LEU B C 1
ATOM 2415 O O . LEU B 1 70 ? 3.867 -12.789 -13.828 1 98.62 70 LEU B O 1
ATOM 2419 N N . SER B 1 71 ? 3.244 -10.82 -12.969 1 98.25 71 SER B N 1
ATOM 2420 C CA . SER B 1 71 ? 2.451 -10.453 -14.133 1 98.25 71 SER B CA 1
ATOM 2421 C C . SER B 1 71 ? 3.326 -10.312 -15.375 1 98.25 71 SER B C 1
ATOM 2423 O O . SER B 1 71 ? 2.908 -10.672 -16.484 1 98.25 71 SER B O 1
ATOM 2425 N N . LEU B 1 72 ? 4.496 -9.789 -15.203 1 97.81 72 LEU B N 1
ATOM 2426 C CA . LEU B 1 72 ? 5.477 -9.719 -16.281 1 97.81 72 LEU B CA 1
ATOM 2427 C C . LEU B 1 72 ? 5.898 -11.117 -16.719 1 97.81 72 LEU B C 1
ATOM 2429 O O . LEU B 1 72 ? 5.984 -11.406 -17.922 1 97.81 72 LEU B O 1
ATOM 2433 N N . ALA B 1 73 ? 6.105 -12.023 -15.797 1 98.44 73 ALA B N 1
ATOM 2434 C CA . ALA B 1 73 ? 6.758 -13.312 -16.031 1 98.44 73 ALA B CA 1
ATOM 2435 C C . ALA B 1 73 ? 5.754 -14.344 -16.531 1 98.44 73 ALA B C 1
ATOM 2437 O O . ALA B 1 73 ? 6.141 -15.352 -17.141 1 98.44 73 ALA B O 1
ATOM 2438 N N . ALA B 1 74 ? 4.48 -14.094 -16.25 1 98.5 74 ALA B N 1
ATOM 2439 C CA . ALA B 1 74 ? 3.523 -15.156 -16.562 1 98.5 74 ALA B CA 1
ATOM 2440 C C . ALA B 1 74 ? 2.262 -14.586 -17.203 1 98.5 74 ALA B C 1
ATOM 2442 O O . ALA B 1 74 ? 1.397 -15.344 -17.656 1 98.5 74 ALA B O 1
ATOM 2443 N N . GLY B 1 75 ? 2.078 -13.297 -17.234 1 96.88 75 GLY B N 1
ATOM 2444 C CA . GLY B 1 75 ? 0.834 -12.672 -17.656 1 96.88 75 GLY B CA 1
ATOM 2445 C C . GLY B 1 75 ? 0.636 -12.672 -19.156 1 96.88 75 GLY B C 1
ATOM 2446 O O . GLY B 1 75 ? 1.017 -13.633 -19.828 1 96.88 75 GLY B O 1
ATOM 2447 N N . ARG B 1 76 ? 0.019 -11.648 -19.672 1 94.62 76 ARG B N 1
ATOM 2448 C CA . ARG B 1 76 ? -0.482 -11.547 -21.047 1 94.62 76 ARG B CA 1
ATOM 2449 C C . ARG B 1 76 ? 0.649 -11.703 -22.062 1 94.62 76 ARG B C 1
ATOM 2451 O O . ARG B 1 76 ? 0.469 -12.32 -23.109 1 94.62 76 ARG B O 1
ATOM 2458 N N . GLY B 1 77 ? 1.713 -11.219 -21.75 1 95.06 77 GLY B N 1
ATOM 2459 C CA . GLY B 1 77 ? 2.824 -11.273 -22.688 1 95.06 77 GLY B CA 1
ATOM 2460 C C . GLY B 1 77 ? 3.43 -12.656 -22.812 1 95.06 77 GLY B C 1
ATOM 2461 O O . GLY B 1 77 ? 4.133 -12.945 -23.781 1 95.06 77 GLY B O 1
ATOM 2462 N N . VAL B 1 78 ? 3.174 -13.5 -21.875 1 96.81 78 VAL B N 1
ATOM 2463 C CA . VAL B 1 78 ? 3.803 -14.82 -21.844 1 96.81 78 VAL B CA 1
ATOM 2464 C C . VAL B 1 78 ? 2.758 -15.898 -22.109 1 96.81 78 VAL B C 1
ATOM 2466 O O . VAL B 1 78 ? 2.939 -16.75 -22.984 1 96.81 78 VAL B O 1
ATOM 2469 N N . THR B 1 79 ? 1.616 -15.828 -21.438 1 97.5 79 THR B N 1
ATOM 2470 C CA . THR B 1 79 ? 0.618 -16.891 -21.516 1 97.5 79 THR B CA 1
ATOM 2471 C C . THR B 1 79 ? -0.602 -16.406 -22.312 1 97.5 79 THR B C 1
ATOM 2473 O O . THR B 1 79 ? -1.475 -17.219 -22.656 1 97.5 79 THR B O 1
ATOM 2476 N N . GLY B 1 80 ? -0.652 -15.125 -22.547 1 96.31 80 GLY B N 1
ATOM 2477 C CA . GLY B 1 80 ? -1.839 -14.555 -23.172 1 96.31 80 GLY B CA 1
ATOM 2478 C C . GLY B 1 80 ? -2.99 -14.375 -22.203 1 96.31 80 GLY B C 1
ATOM 2479 O O . GLY B 1 80 ? -4.105 -14.039 -22.609 1 96.31 80 GLY B O 1
ATOM 2480 N N . ARG B 1 81 ? -2.727 -14.609 -20.922 1 96.38 81 ARG B N 1
ATOM 2481 C CA . ARG B 1 81 ? -3.768 -14.586 -19.906 1 96.38 81 ARG B CA 1
ATOM 2482 C C . ARG B 1 81 ? -3.494 -13.492 -18.875 1 96.38 81 ARG B C 1
ATOM 2484 O O . ARG B 1 81 ? -2.346 -13.086 -18.672 1 96.38 81 ARG B O 1
ATOM 2491 N N . ASP B 1 82 ? -4.582 -13 -18.266 1 96.44 82 ASP B N 1
ATOM 2492 C CA . ASP B 1 82 ? -4.449 -12.133 -17.094 1 96.44 82 ASP B CA 1
ATOM 2493 C C . ASP B 1 82 ? -4.43 -12.938 -15.805 1 96.44 82 ASP B C 1
ATOM 2495 O O . ASP B 1 82 ? -5.082 -13.984 -15.703 1 96.44 82 ASP B O 1
ATOM 2499 N N . LEU B 1 83 ? -3.705 -12.453 -14.945 1 97.94 83 LEU B N 1
ATOM 2500 C CA . LEU B 1 83 ? -3.629 -13.109 -13.648 1 97.94 83 LEU B CA 1
ATOM 2501 C C . LEU B 1 83 ? -4.66 -12.531 -12.688 1 97.94 83 LEU B C 1
ATOM 2503 O O . LEU B 1 83 ? -4.949 -11.328 -12.727 1 97.94 83 LEU B O 1
ATOM 2507 N N . ARG B 1 84 ? -5.23 -13.375 -11.875 1 97.88 84 ARG B N 1
ATOM 2508 C CA . ARG B 1 84 ? -6.023 -12.992 -10.711 1 97.88 84 ARG B CA 1
ATOM 2509 C C . ARG B 1 84 ? -5.227 -13.164 -9.422 1 97.88 84 ARG B C 1
ATOM 2511 O O . ARG B 1 84 ? -4.492 -14.141 -9.273 1 97.88 84 ARG B O 1
ATOM 2518 N N . PHE B 1 85 ? -5.383 -12.234 -8.508 1 98 85 PHE B N 1
ATOM 2519 C CA . PHE B 1 85 ? -4.551 -12.242 -7.312 1 98 85 PHE B CA 1
ATOM 2520 C C . PHE B 1 85 ? -5.414 -12.258 -6.055 1 98 85 PHE B C 1
ATOM 2522 O O . PHE B 1 85 ? -6.312 -11.43 -5.906 1 98 85 PHE B O 1
ATOM 2529 N N . MET B 1 86 ? -5.168 -13.227 -5.191 1 96.38 86 MET B N 1
ATOM 2530 C CA . MET B 1 86 ? -5.676 -13.156 -3.824 1 96.38 86 MET B CA 1
ATOM 2531 C C . MET B 1 86 ? -4.832 -12.219 -2.973 1 96.38 86 MET B C 1
ATOM 2533 O O . MET B 1 86 ? -3.635 -12.445 -2.783 1 96.38 86 MET B O 1
ATOM 2537 N N . VAL B 1 87 ? -5.477 -11.141 -2.504 1 96 87 VAL B N 1
ATOM 2538 C CA . VAL B 1 87 ? -4.73 -10.07 -1.853 1 96 87 VAL B CA 1
ATOM 2539 C C . VAL B 1 87 ? -5.305 -9.812 -0.462 1 96 87 VAL B C 1
ATOM 2541 O O . VAL B 1 87 ? -6.523 -9.82 -0.276 1 96 87 VAL B O 1
ATOM 2544 N N . ALA B 1 88 ? -4.379 -9.57 0.499 1 93.5 88 ALA B N 1
ATOM 2545 C CA . ALA B 1 88 ? -4.84 -9.227 1.843 1 93.5 88 ALA B CA 1
ATOM 2546 C C . ALA B 1 88 ? -5.738 -8 1.82 1 93.5 88 ALA B C 1
ATOM 2548 O O . ALA B 1 88 ? -5.43 -7.008 1.158 1 93.5 88 ALA B O 1
ATOM 2549 N N . VAL B 1 89 ? -6.781 -8.062 2.602 1 91.88 89 VAL B N 1
ATOM 2550 C CA . VAL B 1 89 ? -7.793 -7.008 2.615 1 91.88 89 VAL B CA 1
ATOM 2551 C C . VAL B 1 89 ? -7.148 -5.684 3.012 1 91.88 89 VAL B C 1
ATOM 2553 O O . VAL B 1 89 ? -7.539 -4.621 2.518 1 91.88 89 VAL B O 1
ATOM 2556 N N . THR B 1 90 ? -6.109 -5.688 3.805 1 89.94 90 THR B N 1
ATOM 2557 C CA . THR B 1 90 ? -5.438 -4.484 4.277 1 89.94 90 THR B CA 1
ATOM 2558 C C . THR B 1 90 ? -4.707 -3.789 3.131 1 89.94 90 THR B C 1
ATOM 2560 O O . THR B 1 90 ? -4.418 -2.592 3.205 1 89.94 90 THR B O 1
ATOM 2563 N N . GLU B 1 91 ? -4.473 -4.547 2.086 1 93.5 91 GLU B N 1
ATOM 2564 C CA . GLU B 1 91 ? -3.742 -3.992 0.951 1 9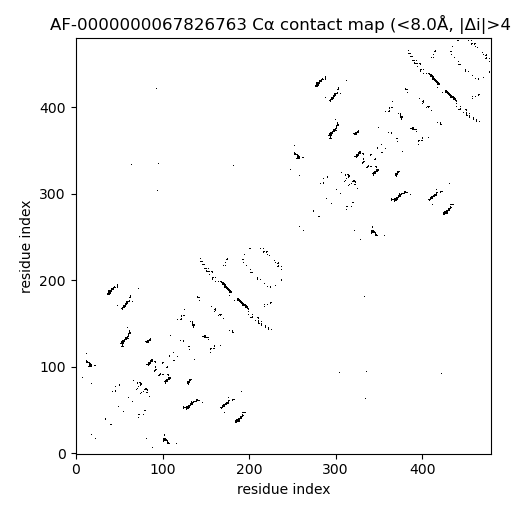3.5 91 GLU B CA 1
ATOM 2565 C C . GLU B 1 91 ? -4.695 -3.49 -0.129 1 93.5 91 GLU B C 1
ATOM 2567 O O . GLU B 1 91 ? -4.277 -2.816 -1.071 1 93.5 91 GLU B O 1
ATOM 2572 N N . VAL B 1 92 ? -5.906 -3.826 -0.004 1 93.88 92 VAL B N 1
ATOM 2573 C CA . VAL B 1 92 ? -6.898 -3.471 -1.014 1 93.88 92 VAL B CA 1
ATOM 2574 C C . VAL B 1 92 ? -7.719 -2.275 -0.533 1 93.88 92 VAL B C 1
ATOM 2576 O O . VAL B 1 92 ? -8.945 -2.355 -0.443 1 93.88 92 VAL B O 1
ATOM 2579 N N . GLN B 1 93 ? -7.016 -1.232 -0.222 1 91.94 93 GLN B N 1
ATOM 2580 C CA . GLN B 1 93 ? -7.598 0.012 0.266 1 91.94 93 GLN B CA 1
ATOM 2581 C C . GLN B 1 93 ? -7.027 1.217 -0.476 1 91.94 93 GLN B C 1
ATOM 2583 O O . GLN B 1 93 ? -5.941 1.137 -1.055 1 91.94 93 GLN B O 1
ATOM 2588 N N . GLY B 1 94 ? -7.848 2.281 -0.539 1 93.5 94 GLY B N 1
ATOM 2589 C CA . GLY B 1 94 ? -7.344 3.506 -1.137 1 93.5 94 GLY B CA 1
ATOM 2590 C C . GLY B 1 94 ? -7.098 3.385 -2.629 1 93.5 94 GLY B C 1
ATOM 2591 O O . GLY B 1 94 ? -7.777 2.617 -3.314 1 93.5 94 GLY B O 1
ATOM 2592 N N . LEU B 1 95 ? -6.18 4.227 -3.084 1 93.94 95 LEU B N 1
ATOM 2593 C CA . LEU B 1 95 ? -5.84 4.23 -4.5 1 93.94 95 LEU B CA 1
ATOM 2594 C C . LEU B 1 95 ? -5.234 2.895 -4.918 1 93.94 95 LEU B C 1
ATOM 2596 O O . LEU B 1 95 ? -5.562 2.365 -5.984 1 93.94 95 LEU B O 1
ATOM 2600 N N . GLN B 1 96 ? -4.352 2.396 -4.098 1 94.81 96 GLN B N 1
ATOM 2601 C CA . GLN B 1 96 ? -3.779 1.08 -4.359 1 94.81 96 GLN B CA 1
ATOM 2602 C C . GLN B 1 96 ? -4.871 0.023 -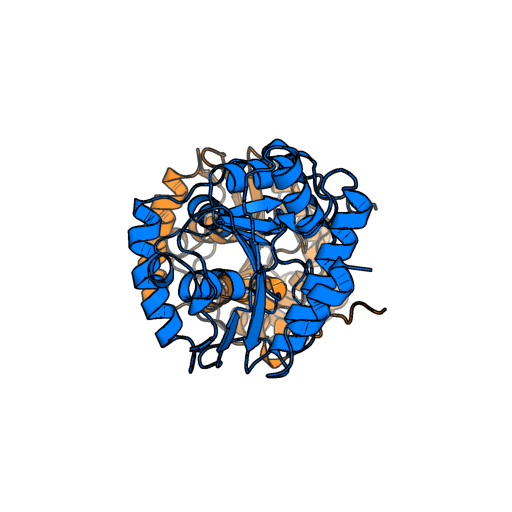4.5 1 94.81 96 GLN B C 1
ATOM 2604 O O . GLN B 1 96 ? -4.809 -0.826 -5.391 1 94.81 96 GLN B O 1
ATOM 2609 N N . GLY B 1 97 ? -5.844 0.103 -3.586 1 94.06 97 GLY B N 1
ATOM 2610 C CA . GLY B 1 97 ? -6.953 -0.835 -3.652 1 94.06 97 GLY B CA 1
ATOM 2611 C C . GLY B 1 97 ? -7.742 -0.738 -4.945 1 94.06 97 GLY B C 1
ATOM 2612 O O . GLY B 1 97 ? -8.164 -1.755 -5.496 1 94.06 97 GLY B O 1
ATOM 2613 N N . TRP B 1 98 ? -7.945 0.466 -5.422 1 92.81 98 TRP B N 1
ATOM 2614 C CA . TRP B 1 98 ? -8.633 0.671 -6.691 1 92.81 98 TRP B CA 1
ATOM 2615 C C . TRP B 1 98 ? -7.898 -0.031 -7.828 1 92.81 98 TRP B C 1
ATOM 2617 O O . TRP B 1 98 ? -8.508 -0.751 -8.625 1 92.81 98 TRP B O 1
ATOM 2627 N N . PHE B 1 99 ? -6.559 0.111 -7.918 1 94.56 99 PHE B N 1
ATOM 2628 C CA . PHE B 1 99 ? -5.762 -0.531 -8.961 1 94.56 99 PHE B CA 1
ATOM 2629 C C . PHE B 1 99 ? -5.812 -2.047 -8.82 1 94.56 99 PHE B C 1
ATOM 2631 O O . PHE B 1 99 ? -5.992 -2.76 -9.812 1 94.56 99 PHE B O 1
ATOM 2638 N N . ILE B 1 100 ? -5.645 -2.525 -7.609 1 96.62 100 ILE B N 1
ATOM 2639 C CA . ILE B 1 100 ? -5.629 -3.965 -7.363 1 96.62 100 ILE B CA 1
ATOM 2640 C C . ILE B 1 100 ? -6.934 -4.586 -7.852 1 96.62 100 ILE B C 1
ATOM 2642 O O . ILE B 1 100 ? -6.922 -5.578 -8.586 1 96.62 100 ILE B O 1
ATOM 2646 N N . ARG B 1 101 ? -8.062 -3.938 -7.555 1 95.19 101 ARG B N 1
ATOM 2647 C CA . ARG B 1 101 ? -9.375 -4.465 -7.926 1 95.19 101 ARG B CA 1
ATOM 2648 C C . ARG B 1 101 ? -9.57 -4.43 -9.438 1 95.19 101 ARG B C 1
ATOM 2650 O O . ARG B 1 101 ? -10.25 -5.289 -10 1 95.19 101 ARG B O 1
ATOM 2657 N N . HIS B 1 102 ? -8.938 -3.537 -10.094 1 95.62 102 HIS B N 1
ATOM 2658 C CA . HIS B 1 102 ? -9.148 -3.373 -11.531 1 95.62 102 HIS B CA 1
ATOM 2659 C C . HIS B 1 102 ? -8.078 -4.105 -12.328 1 95.62 102 HIS B C 1
ATOM 2661 O O . HIS B 1 102 ? -8.117 -4.109 -13.562 1 95.62 102 HIS B O 1
ATOM 2667 N N . LEU B 1 103 ? -7.164 -4.68 -11.609 1 97.12 103 LEU B N 1
ATOM 2668 C CA . LEU B 1 103 ? -6.109 -5.438 -12.266 1 97.12 103 LEU B CA 1
ATOM 2669 C C . LEU B 1 103 ? -6.137 -6.898 -11.828 1 97.12 103 LEU B C 1
ATOM 2671 O O . LEU B 1 103 ? -5.109 -7.578 -11.852 1 97.12 103 LEU B O 1
ATOM 2675 N N . GLY B 1 104 ? -7.297 -7.262 -11.336 1 96.69 104 GLY B N 1
ATOM 2676 C CA . GLY B 1 104 ? -7.547 -8.688 -11.172 1 96.69 104 GLY B CA 1
ATOM 2677 C C . GLY B 1 104 ? -7.406 -9.156 -9.734 1 96.69 104 GLY B C 1
ATOM 2678 O O . GLY B 1 104 ? -7.617 -10.336 -9.438 1 96.69 104 GLY B O 1
ATOM 2679 N N . GLY B 1 105 ? -7.039 -8.242 -8.828 1 97.38 105 GLY B N 1
ATOM 2680 C CA . GLY B 1 105 ? -6.902 -8.617 -7.43 1 97.38 105 GLY B CA 1
ATOM 2681 C C . GLY B 1 105 ? -8.211 -8.555 -6.664 1 97.38 105 GLY B C 1
ATOM 2682 O O . GLY B 1 105 ? -9.047 -7.688 -6.922 1 97.38 105 GLY B O 1
ATOM 2683 N N . PHE B 1 106 ? -8.391 -9.469 -5.688 1 95.44 106 PHE B N 1
ATOM 2684 C CA . PHE B 1 106 ? -9.547 -9.461 -4.805 1 95.44 106 PHE B CA 1
ATOM 2685 C C . PHE B 1 106 ? -9.125 -9.664 -3.354 1 95.44 106 PHE B C 1
ATOM 2687 O O . PHE B 1 106 ? -8.148 -10.367 -3.082 1 95.44 106 PHE B O 1
ATOM 2694 N N . PRO B 1 107 ? -9.812 -9.086 -2.404 1 93.81 107 PRO B N 1
ATOM 2695 C CA . PRO B 1 107 ? -9.375 -9.086 -1.005 1 93.81 107 PRO B CA 1
ATOM 2696 C C . PRO B 1 107 ? -9.742 -10.375 -0.271 1 93.81 107 PRO B C 1
ATOM 2698 O O . PRO B 1 107 ? -10.789 -10.969 -0.55 1 93.81 107 PRO B O 1
ATOM 2701 N N . VAL B 1 108 ? -8.891 -10.734 0.59 1 92.25 108 VAL B N 1
ATOM 2702 C CA . VAL B 1 108 ? -9.133 -11.844 1.499 1 92.25 108 VAL B CA 1
ATOM 2703 C C . VAL B 1 108 ? -8.602 -11.508 2.889 1 92.25 108 VAL B C 1
ATOM 2705 O O . VAL B 1 108 ? -7.586 -10.82 3.02 1 92.25 108 VAL B O 1
ATOM 2708 N N . ASP B 1 109 ? -9.266 -11.93 3.863 1 89.75 109 ASP B N 1
ATOM 2709 C CA . ASP B 1 109 ? -8.695 -11.914 5.203 1 89.75 109 ASP B CA 1
ATOM 2710 C C . ASP B 1 109 ? -7.738 -13.086 5.41 1 89.75 109 ASP B C 1
ATOM 2712 O O . ASP B 1 109 ? -8.172 -14.219 5.621 1 89.75 109 ASP B O 1
ATOM 2716 N N . VAL B 1 110 ? -6.52 -12.82 5.391 1 85.62 110 VAL B N 1
ATOM 2717 C CA . VAL B 1 110 ? -5.516 -13.883 5.395 1 85.62 110 VAL B CA 1
ATOM 2718 C C . VAL B 1 110 ? -5.516 -14.594 6.746 1 85.62 110 VAL B C 1
ATOM 2720 O O . VAL B 1 110 ? -5.258 -15.797 6.824 1 85.62 110 VAL B O 1
ATOM 2723 N N . LYS B 1 111 ? -5.793 -13.836 7.805 1 83.88 111 LYS B N 1
ATOM 2724 C CA . LYS B 1 111 ? -5.793 -14.422 9.141 1 83.88 111 LYS B CA 1
ATOM 2725 C C . LYS B 1 111 ? -7.055 -15.242 9.383 1 83.88 111 LYS B C 1
ATOM 2727 O O . LYS B 1 111 ? -7.012 -16.281 10.055 1 83.88 111 LYS B O 1
ATOM 2732 N N . ARG B 1 112 ? -8.18 -14.773 8.836 1 84.88 112 ARG B N 1
ATOM 2733 C CA . ARG B 1 112 ? -9.461 -15.453 8.961 1 84.88 112 ARG B CA 1
ATOM 2734 C C . ARG B 1 112 ? -10.172 -15.539 7.613 1 84.88 112 ARG B C 1
ATOM 2736 O O . ARG B 1 112 ? -11.172 -14.859 7.391 1 84.88 112 ARG B O 1
ATOM 2743 N N . PRO B 1 113 ? -9.602 -16.531 6.836 1 78.81 113 PRO B N 1
ATOM 2744 C CA . PRO B 1 113 ? -10.227 -16.578 5.512 1 78.81 113 PRO B CA 1
ATOM 2745 C C . PRO B 1 113 ? -11.688 -17 5.57 1 78.81 113 PRO B C 1
ATOM 2747 O O . PRO B 1 113 ? -12.039 -17.922 6.312 1 78.81 113 PRO B O 1
ATOM 2750 N N . GLU B 1 114 ? -12.414 -16.188 4.934 1 80.38 114 GLU B N 1
ATOM 2751 C CA . GLU B 1 114 ? -13.844 -16.469 4.875 1 80.38 114 GLU B CA 1
ATOM 2752 C C . GLU B 1 114 ? -14.164 -17.5 3.801 1 80.38 114 GLU B C 1
ATOM 2754 O O . GLU B 1 114 ? -13.422 -17.656 2.832 1 80.38 114 GLU B O 1
ATOM 2759 N N . ILE B 1 115 ? -15.258 -18.156 4 1 84.06 115 ILE B N 1
ATOM 2760 C CA . ILE B 1 115 ? -15.75 -19.141 3.043 1 84.06 115 ILE B CA 1
ATOM 2761 C C . ILE B 1 115 ? -15.984 -18.469 1.692 1 84.06 115 ILE B C 1
ATOM 2763 O O . ILE B 1 115 ? -15.758 -19.062 0.642 1 84.06 115 ILE B O 1
ATOM 2767 N N . SER B 1 116 ? -16.344 -17.25 1.78 1 87.06 116 SER B N 1
ATOM 2768 C CA . SER B 1 116 ? -16.641 -16.516 0.558 1 87.06 116 SER B CA 1
ATOM 2769 C C . SER B 1 116 ? -15.398 -16.344 -0.303 1 87.06 116 SER B C 1
ATOM 2771 O O . SER B 1 116 ? -15.477 -16.375 -1.532 1 87.06 116 SER B O 1
ATOM 2773 N N . SER B 1 117 ? -14.234 -16.156 0.302 1 89.12 117 SER B N 1
ATOM 2774 C CA . SER B 1 117 ? -13 -16 -0.465 1 89.12 117 SER B CA 1
ATOM 2775 C C . SER B 1 117 ? -12.602 -17.312 -1.135 1 89.12 117 SER B C 1
ATOM 2777 O O . SER B 1 117 ? -12.125 -17.312 -2.27 1 89.12 117 SER B O 1
ATOM 2779 N N . VAL B 1 118 ? -12.797 -18.422 -0.462 1 90.94 118 VAL B N 1
ATOM 2780 C CA . VAL B 1 118 ? -12.523 -19.734 -1.029 1 90.94 118 VAL B CA 1
ATOM 2781 C C . VAL B 1 118 ? -13.477 -20 -2.191 1 90.94 118 VAL B C 1
ATOM 2783 O O . VAL B 1 118 ? -13.047 -20.406 -3.275 1 90.94 118 VAL B O 1
ATOM 2786 N N . SER B 1 119 ? -14.734 -19.719 -1.922 1 92.81 119 SER B N 1
ATOM 2787 C CA . SER B 1 119 ? -15.742 -19.938 -2.953 1 92.81 119 SER B CA 1
ATOM 2788 C C . SER B 1 119 ? -15.453 -19.109 -4.199 1 92.81 119 SER B C 1
ATOM 2790 O O . SER B 1 119 ? -15.586 -19.609 -5.32 1 92.81 119 SER B O 1
ATOM 2792 N N . TYR B 1 120 ? -15.078 -17.906 -4.016 1 94.06 120 TYR B N 1
ATOM 2793 C CA . TYR B 1 120 ? -14.758 -17.047 -5.156 1 94.06 120 TYR B CA 1
ATOM 2794 C C . TYR B 1 120 ? -13.539 -17.578 -5.902 1 94.06 120 TYR B C 1
ATOM 2796 O O . TYR B 1 120 ? -13.516 -17.562 -7.137 1 94.06 120 TYR B O 1
ATOM 2804 N N . SER B 1 121 ? -12.562 -18.062 -5.164 1 96.12 121 SER B N 1
ATOM 2805 C CA . SER B 1 121 ? -11.383 -18.656 -5.781 1 96.12 121 SER B CA 1
ATOM 2806 C C . SER B 1 121 ? -11.758 -19.859 -6.637 1 96.12 121 SER B C 1
ATOM 2808 O O . SER B 1 121 ? -11.273 -20 -7.762 1 96.12 121 SER B O 1
ATOM 2810 N N . VAL B 1 122 ? -12.625 -20.609 -6.074 1 95.81 122 VAL B N 1
ATOM 2811 C CA . VAL B 1 122 ? -13.086 -21.797 -6.793 1 95.81 122 VAL B CA 1
ATOM 2812 C C . VAL B 1 122 ? -13.812 -21.375 -8.07 1 95.81 122 VAL B C 1
ATOM 2814 O O . VAL B 1 122 ? -13.594 -21.938 -9.133 1 95.81 122 VAL B O 1
ATOM 2817 N N . GLN B 1 123 ? -14.617 -20.375 -7.977 1 95 123 GLN B N 1
ATOM 2818 C CA . GLN B 1 123 ? -15.352 -19.859 -9.133 1 95 123 GLN B CA 1
ATOM 2819 C C . GLN B 1 123 ? -14.391 -19.375 -10.211 1 95 123 GLN B C 1
ATOM 2821 O O . GLN B 1 123 ? -14.586 -19.656 -11.398 1 95 123 GLN B O 1
ATOM 2826 N N . LEU B 1 124 ? -13.406 -18.641 -9.828 1 96.31 124 LEU B N 1
ATOM 2827 C CA . LEU B 1 124 ? -12.414 -18.156 -10.773 1 96.31 124 LEU B CA 1
ATOM 2828 C C . LEU B 1 124 ? -11.727 -19.312 -11.5 1 96.31 124 LEU B C 1
ATOM 2830 O O . LEU B 1 124 ? -11.547 -19.25 -12.711 1 96.31 124 LEU B O 1
ATOM 2834 N N . LEU B 1 125 ? -11.422 -20.328 -10.758 1 97.19 125 LEU B N 1
ATOM 2835 C CA . LEU B 1 125 ? -10.719 -21.469 -11.32 1 97.19 125 LEU B CA 1
ATOM 2836 C C . LEU B 1 125 ? -11.641 -22.281 -12.227 1 97.19 125 LEU B C 1
ATOM 2838 O O . LEU B 1 125 ? -11.219 -22.75 -13.289 1 97.19 125 LEU B O 1
ATOM 2842 N N . GLN B 1 126 ? -12.859 -22.406 -11.836 1 95.06 126 GLN B N 1
ATOM 2843 C CA . GLN B 1 126 ? -13.828 -23.094 -12.672 1 95.06 126 GLN B CA 1
ATOM 2844 C C . GLN B 1 126 ? -14.039 -22.359 -13.992 1 95.06 126 GLN B C 1
ATOM 2846 O O . GLN B 1 126 ? -14.336 -22.984 -15.016 1 95.06 126 GLN B O 1
ATOM 2851 N N . ALA B 1 127 ? -13.836 -21.109 -13.969 1 94.81 127 ALA B N 1
ATOM 2852 C CA . ALA B 1 127 ? -13.961 -20.297 -15.172 1 94.81 127 ALA B CA 1
ATOM 2853 C C . ALA B 1 127 ? -12.68 -20.359 -16 1 94.81 127 ALA B C 1
ATOM 2855 O O . ALA B 1 127 ? -12.57 -19.672 -17.031 1 94.81 127 ALA B O 1
ATOM 2856 N N . GLY B 1 128 ? -11.711 -21.109 -15.531 1 95.94 128 GLY B N 1
ATOM 2857 C CA . GLY B 1 128 ? -10.484 -21.328 -16.281 1 95.94 128 GLY B CA 1
ATOM 2858 C C . GLY B 1 128 ? -9.438 -20.25 -16.047 1 95.94 128 GLY B C 1
ATOM 2859 O O . GLY B 1 128 ? -8.5 -20.094 -16.828 1 95.94 128 GLY B O 1
ATOM 2860 N N . GLU B 1 129 ? -9.555 -19.469 -15.023 1 96.75 129 GLU B N 1
ATOM 2861 C CA . GLU B 1 129 ? -8.648 -18.359 -14.766 1 96.75 129 GLU B CA 1
ATOM 2862 C C . GLU B 1 129 ? -7.352 -18.844 -14.133 1 96.75 129 GLU B C 1
ATOM 2864 O O . GLU B 1 129 ? -7.27 -19.984 -13.656 1 96.75 129 GLU B O 1
ATOM 2869 N N . MET B 1 130 ? -6.355 -17.984 -14.25 1 98 130 MET B N 1
ATOM 2870 C CA . MET B 1 130 ? -5.078 -18.188 -13.57 1 98 130 MET B CA 1
ATOM 2871 C C . MET B 1 130 ? -5.027 -17.406 -12.266 1 98 130 MET B C 1
ATOM 2873 O O . MET B 1 130 ? -5.02 -16.172 -12.281 1 98 130 MET B O 1
ATOM 2877 N N . LEU B 1 131 ? -4.988 -18.141 -11.18 1 98.25 131 LEU B N 1
ATOM 2878 C CA . LEU B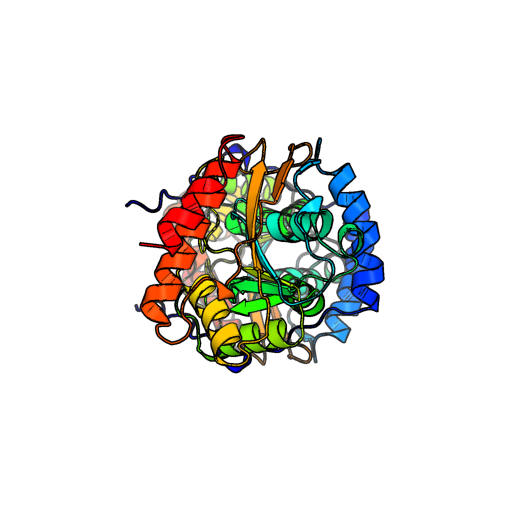 1 131 ? -5.086 -17.547 -9.859 1 98.25 131 LEU B CA 1
ATOM 2879 C C . LEU B 1 131 ? -3.746 -17.609 -9.133 1 98.25 131 LEU B C 1
ATOM 2881 O O . LEU B 1 131 ? -3.111 -18.672 -9.086 1 98.25 131 LEU B O 1
ATOM 2885 N N . VAL B 1 132 ? -3.311 -16.469 -8.648 1 98.75 132 VAL B N 1
ATOM 2886 C CA . VAL B 1 132 ? -2.086 -16.406 -7.855 1 98.75 132 VAL B CA 1
ATOM 2887 C C . VAL B 1 132 ? -2.43 -16.406 -6.371 1 98.75 132 VAL B C 1
ATOM 2889 O O . VAL B 1 132 ? -3.219 -15.578 -5.914 1 98.75 132 VAL B O 1
ATOM 2892 N N . ILE B 1 133 ? -1.863 -17.297 -5.664 1 98.31 133 ILE B N 1
ATOM 2893 C CA . ILE B 1 133 ? -1.951 -17.375 -4.211 1 98.31 133 ILE B CA 1
ATOM 2894 C C . ILE B 1 133 ? -0.548 -17.469 -3.613 1 98.31 133 ILE B C 1
ATOM 2896 O O . ILE B 1 133 ? 0.254 -18.312 -4.02 1 98.31 133 ILE B O 1
ATOM 2900 N N . PHE B 1 134 ? -0.237 -16.594 -2.689 1 98.25 134 PHE B N 1
ATOM 2901 C CA . PHE B 1 134 ? 1.014 -16.688 -1.946 1 98.25 134 PHE B CA 1
ATOM 2902 C C . PHE B 1 134 ? 0.855 -17.594 -0.73 1 98.25 134 PHE B C 1
ATOM 2904 O O . PHE B 1 134 ? 0.386 -17.156 0.321 1 98.25 134 PHE B O 1
ATOM 2911 N N . PRO B 1 135 ? 1.344 -18.75 -0.813 1 98 135 PRO B N 1
ATOM 2912 C CA . PRO B 1 135 ? 0.948 -19.734 0.184 1 98 135 PRO B CA 1
ATOM 2913 C C . PRO B 1 135 ? 1.68 -19.562 1.513 1 98 135 PRO B C 1
ATOM 2915 O O . PRO B 1 135 ? 1.291 -20.172 2.52 1 98 135 PRO B O 1
ATOM 2918 N N . GLU B 1 136 ? 2.729 -18.781 1.537 1 97.25 136 GLU B N 1
ATOM 2919 C CA . GLU B 1 136 ? 3.432 -18.531 2.791 1 97.25 136 GLU B CA 1
ATOM 2920 C C . GLU B 1 136 ? 2.625 -17.609 3.701 1 97.25 136 GLU B C 1
ATOM 2922 O O . GLU B 1 136 ? 2.867 -17.547 4.906 1 97.25 136 GLU B O 1
ATOM 2927 N N . GLY B 1 137 ? 1.744 -16.797 3.156 1 94.12 137 GLY B N 1
ATOM 2928 C CA . GLY B 1 137 ? 0.828 -15.969 3.926 1 94.12 137 GLY B CA 1
ATOM 2929 C C . GLY B 1 137 ? 1.434 -14.641 4.352 1 94.12 137 GLY B C 1
ATOM 2930 O O . GLY B 1 137 ? 0.789 -13.852 5.047 1 94.12 137 GLY B O 1
ATOM 2931 N N . GLY B 1 138 ? 2.689 -14.414 4.031 1 94 138 GLY B 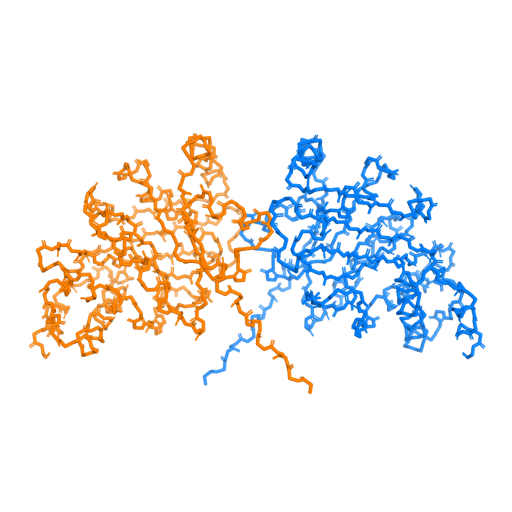N 1
ATOM 2932 C CA . GLY B 1 138 ? 3.389 -13.18 4.352 1 94 138 GLY B CA 1
ATOM 2933 C C . GLY B 1 138 ? 4.684 -13.016 3.584 1 94 138 GLY B C 1
ATOM 2934 O O . GLY B 1 138 ? 5.141 -13.938 2.91 1 94 138 GLY B O 1
ATOM 2935 N N . ILE B 1 139 ? 5.16 -11.82 3.74 1 95.25 139 ILE B N 1
ATOM 2936 C CA . ILE B 1 139 ? 6.418 -11.523 3.059 1 95.25 139 ILE B CA 1
ATOM 2937 C C . ILE B 1 139 ? 7.594 -11.953 3.936 1 95.25 139 ILE B C 1
ATOM 2939 O O . ILE B 1 139 ? 7.676 -11.562 5.102 1 95.25 139 ILE B O 1
ATOM 2943 N N . PHE B 1 140 ? 8.398 -12.812 3.459 1 96.44 140 PHE B N 1
ATOM 2944 C CA . PHE B 1 140 ? 9.648 -13.234 4.086 1 96.44 140 PHE B CA 1
ATOM 2945 C C . PHE B 1 140 ? 10.844 -12.758 3.27 1 96.44 140 PHE B C 1
ATOM 2947 O O . PHE B 1 140 ? 10.992 -13.117 2.102 1 96.44 140 PHE B O 1
ATOM 2954 N N . ARG B 1 141 ? 11.734 -11.992 3.865 1 93.38 141 ARG B N 1
ATOM 2955 C CA . ARG B 1 141 ? 12.742 -11.289 3.084 1 93.38 141 ARG B CA 1
ATOM 2956 C C . ARG B 1 141 ? 14.023 -12.109 2.971 1 93.38 141 ARG B C 1
ATOM 2958 O O . ARG B 1 141 ? 14.961 -11.703 2.283 1 93.38 141 ARG B O 1
ATOM 2965 N N . ASP B 1 142 ? 13.992 -13.258 3.678 1 92.06 142 ASP B N 1
ATOM 2966 C CA . ASP B 1 142 ? 15.094 -14.18 3.434 1 92.06 142 ASP B CA 1
ATOM 2967 C C . ASP B 1 142 ? 14.945 -14.867 2.08 1 92.06 142 ASP B C 1
ATOM 2969 O O . ASP B 1 142 ? 13.828 -15.164 1.646 1 92.06 142 ASP B O 1
ATOM 2973 N N . GLN B 1 143 ? 16.125 -14.992 1.521 1 88.38 143 GLN B N 1
ATOM 2974 C CA . GLN B 1 143 ? 16.109 -15.531 0.166 1 88.38 143 GLN B CA 1
ATOM 2975 C C . GLN B 1 143 ? 16.375 -17.031 0.17 1 88.38 143 GLN B C 1
ATOM 2977 O O . GLN B 1 143 ? 16.906 -17.578 1.145 1 88.38 143 GLN B O 1
ATOM 2982 N N . HIS B 1 144 ? 15.859 -17.766 -0.714 1 88.19 144 HIS B N 1
ATOM 2983 C CA . HIS B 1 144 ? 16.172 -19.156 -0.993 1 88.19 144 HIS B CA 1
ATOM 2984 C C . HIS B 1 144 ? 15.68 -20.062 0.134 1 88.19 144 HIS B C 1
ATOM 2986 O O . HIS B 1 144 ? 16.375 -21.016 0.508 1 88.19 144 HIS B O 1
ATOM 2992 N N . THR B 1 145 ? 14.758 -19.656 0.863 1 92.31 145 THR B N 1
ATOM 2993 C CA . THR B 1 145 ? 14.094 -20.438 1.898 1 92.31 145 THR B CA 1
ATOM 2994 C C . THR B 1 145 ? 12.578 -20.422 1.711 1 92.31 145 THR B C 1
ATOM 2996 O O . THR B 1 145 ? 11.992 -19.359 1.507 1 92.31 145 THR B O 1
ATOM 2999 N N . VAL B 1 146 ? 12.023 -21.625 1.732 1 96.5 146 VAL B N 1
ATOM 3000 C CA . VAL B 1 146 ? 10.57 -21.719 1.677 1 96.5 146 VAL B CA 1
ATOM 3001 C C . VAL B 1 146 ? 10.008 -21.844 3.09 1 96.5 146 VAL B C 1
ATOM 3003 O O . VAL B 1 146 ? 10.367 -22.766 3.834 1 96.5 146 VAL B O 1
ATOM 3006 N N . HIS B 1 147 ? 9.156 -20.953 3.486 1 97.44 147 HIS B N 1
ATOM 3007 C CA . HIS B 1 147 ? 8.523 -20.969 4.801 1 97.44 147 HIS B CA 1
ATOM 3008 C C . HIS B 1 147 ? 7.262 -21.828 4.801 1 97.44 147 HIS B C 1
ATOM 3010 O O . HIS B 1 147 ? 6.762 -22.203 3.736 1 97.44 147 HIS B O 1
ATOM 3016 N N . PRO B 1 148 ? 6.781 -22.172 5.992 1 96.88 148 PRO B N 1
ATOM 3017 C CA . PRO B 1 148 ? 5.594 -23.031 6.047 1 96.88 148 PRO B CA 1
ATOM 3018 C C . PRO B 1 148 ? 4.441 -22.484 5.203 1 96.88 148 PRO B C 1
ATOM 3020 O O . PRO B 1 148 ? 4.164 -21.281 5.23 1 96.88 148 PRO B O 1
ATOM 3023 N N . LEU B 1 149 ? 3.859 -23.375 4.484 1 97.88 149 LEU B N 1
ATOM 3024 C CA . LEU B 1 149 ? 2.758 -23 3.604 1 97.88 149 LEU B CA 1
ATOM 3025 C C . LEU B 1 149 ? 1.416 -23.188 4.305 1 97.88 149 LEU B C 1
ATOM 3027 O O . LEU B 1 149 ? 1.232 -24.141 5.066 1 97.88 149 LEU B O 1
ATOM 3031 N N . LYS B 1 150 ? 0.495 -22.328 4 1 95.62 150 LYS B N 1
ATOM 3032 C CA . LYS B 1 150 ? -0.877 -22.469 4.477 1 95.62 150 LYS B CA 1
ATOM 3033 C C . LYS B 1 150 ? -1.654 -23.469 3.625 1 95.62 150 LYS B C 1
ATOM 3035 O O . LYS B 1 150 ? -1.498 -23.5 2.404 1 95.62 150 LYS B O 1
ATOM 3040 N N . ARG B 1 151 ? -2.506 -24.125 4.215 1 94.38 151 ARG B N 1
ATOM 3041 C CA . ARG B 1 151 ? -3.203 -25.25 3.582 1 94.38 151 ARG B CA 1
ATOM 3042 C C . ARG B 1 151 ? -4.312 -24.75 2.662 1 94.38 151 ARG B C 1
ATOM 3044 O O . ARG B 1 151 ? -4.867 -25.516 1.877 1 94.38 151 ARG B O 1
ATOM 3051 N N . GLY B 1 152 ? -4.59 -23.5 2.684 1 95.12 152 GLY B N 1
ATOM 3052 C CA . GLY B 1 152 ? -5.668 -22.922 1.896 1 95.12 152 GLY B CA 1
ATOM 3053 C C . GLY B 1 152 ? -5.543 -23.203 0.412 1 95.12 152 GLY B C 1
ATOM 3054 O O . GLY B 1 152 ? -6.539 -23.469 -0.264 1 95.12 152 GLY B O 1
ATOM 3055 N N . ILE B 1 153 ? -4.379 -23.234 -0.057 1 97 153 ILE B N 1
ATOM 3056 C CA . ILE B 1 153 ? -4.145 -23.453 -1.479 1 97 153 ILE B CA 1
ATOM 3057 C C . ILE B 1 153 ? -4.543 -24.891 -1.841 1 97 153 ILE B C 1
ATOM 3059 O O . ILE B 1 153 ? -5.16 -25.125 -2.881 1 97 153 ILE B O 1
ATOM 3063 N N . GLY B 1 154 ? -4.176 -25.859 -1.015 1 96.88 154 GLY B N 1
ATOM 3064 C CA . GLY B 1 154 ? -4.605 -27.234 -1.221 1 96.88 154 GLY B CA 1
ATOM 3065 C C . GLY B 1 154 ? -6.113 -27.406 -1.142 1 96.88 154 GLY B C 1
ATOM 3066 O O . GLY B 1 154 ? -6.703 -28.125 -1.948 1 96.88 154 GLY B O 1
ATOM 3067 N N . ARG B 1 155 ? -6.707 -26.75 -0.208 1 96.12 155 ARG B N 1
ATOM 3068 C CA . ARG B 1 155 ? -8.156 -26.828 -0.043 1 96.12 155 ARG B CA 1
ATOM 3069 C C . ARG B 1 155 ? -8.875 -26.312 -1.287 1 96.12 155 ARG B C 1
ATOM 3071 O O . ARG B 1 155 ? -9.82 -26.953 -1.764 1 96.12 155 ARG B O 1
ATOM 3078 N N . ILE B 1 156 ? -8.453 -25.219 -1.78 1 96.94 156 ILE B N 1
ATOM 3079 C CA . ILE B 1 156 ? -9.07 -24.625 -2.961 1 96.94 156 ILE B CA 1
ATOM 3080 C C . ILE B 1 156 ? -8.938 -25.578 -4.148 1 96.94 156 ILE B C 1
ATOM 3082 O O . ILE B 1 156 ? -9.906 -25.812 -4.867 1 96.94 156 ILE B O 1
ATOM 3086 N N . ALA B 1 157 ? -7.793 -26.141 -4.352 1 97.31 157 ALA B N 1
ATOM 3087 C CA . ALA B 1 157 ? -7.562 -27.094 -5.438 1 97.31 157 ALA B CA 1
ATOM 3088 C C . ALA B 1 157 ? -8.484 -28.297 -5.312 1 97.31 157 ALA B C 1
ATOM 3090 O O . ALA B 1 157 ? -9.086 -28.734 -6.301 1 97.31 157 ALA B O 1
ATOM 3091 N N . MET B 1 158 ? -8.602 -28.766 -4.074 1 96.19 158 MET B N 1
ATOM 3092 C CA . MET B 1 158 ? -9.422 -29.953 -3.846 1 96.19 158 MET B CA 1
ATOM 3093 C C . MET B 1 158 ? -10.898 -29.641 -4.062 1 96.19 158 MET B C 1
ATOM 3095 O O . MET B 1 158 ? -11.641 -30.484 -4.59 1 96.19 158 MET B O 1
ATOM 3099 N N . GLU B 1 159 ? -11.312 -28.484 -3.652 1 96.06 159 GLU B N 1
ATOM 3100 C CA . GLU B 1 159 ? -12.703 -28.094 -3.838 1 96.06 159 GLU B CA 1
ATOM 3101 C C . GLU B 1 159 ? -13.062 -28.016 -5.32 1 96.06 159 GLU B C 1
ATOM 3103 O O . GLU B 1 159 ? -14.156 -28.406 -5.723 1 96.06 159 GLU B O 1
ATOM 3108 N N . VAL B 1 160 ? -12.172 -27.516 -6.129 1 96.69 160 VAL B N 1
ATOM 3109 C CA . VAL B 1 160 ? -12.391 -27.453 -7.57 1 96.69 160 VAL B CA 1
ATOM 3110 C C . VAL B 1 160 ? -12.562 -28.859 -8.141 1 96.69 160 VAL B C 1
ATOM 3112 O O . VAL B 1 160 ? -13.492 -29.109 -8.906 1 96.69 160 VAL B O 1
ATOM 3115 N N . CYS B 1 161 ? -11.711 -29.75 -7.695 1 95.56 161 CYS B N 1
ATOM 3116 C CA . CYS B 1 161 ? -11.766 -31.141 -8.172 1 95.56 161 CYS B CA 1
ATOM 3117 C C . CYS B 1 161 ? -13.047 -31.812 -7.719 1 95.56 161 CYS B C 1
ATOM 3119 O O . CYS B 1 161 ? -13.625 -32.625 -8.461 1 95.56 161 CYS B O 1
ATOM 3121 N N . LYS B 1 162 ? -13.43 -31.516 -6.504 1 94.94 162 LYS B N 1
ATOM 3122 C CA . LYS B 1 162 ? -14.648 -32.125 -5.969 1 94.94 162 LYS B CA 1
ATOM 3123 C C . LYS B 1 162 ? -15.867 -31.688 -6.77 1 94.94 162 LYS B C 1
ATOM 3125 O O . LYS B 1 162 ? -16.75 -32.5 -7.059 1 94.94 162 LYS B O 1
ATOM 3130 N N . GLN B 1 163 ? -15.914 -30.5 -7.121 1 94.12 163 GLN B N 1
ATOM 3131 C CA . GLN B 1 163 ? -17.062 -29.953 -7.84 1 94.12 163 GLN B CA 1
ATOM 3132 C C . GLN B 1 163 ? -17.047 -30.375 -9.305 1 94.12 163 GLN B C 1
ATOM 3134 O O . GLN B 1 163 ? -18.094 -30.625 -9.898 1 94.12 163 GLN B O 1
ATOM 3139 N N . ASN B 1 164 ? -15.875 -30.453 -9.891 1 92.62 164 ASN B N 1
ATOM 3140 C CA . ASN B 1 164 ? -15.695 -30.891 -11.273 1 92.62 164 ASN B CA 1
ATOM 3141 C C . ASN B 1 164 ? -14.508 -31.828 -11.414 1 92.62 164 ASN B C 1
ATOM 3143 O O . ASN B 1 164 ? -13.391 -31.391 -11.703 1 92.62 164 ASN B O 1
ATOM 3147 N N . PRO B 1 165 ? -14.781 -33.094 -11.312 1 86.81 165 PRO B N 1
ATOM 3148 C CA . PRO B 1 165 ? -13.711 -34.062 -11.32 1 86.81 165 PRO B CA 1
ATOM 3149 C C . PRO B 1 165 ? -12.922 -34.094 -12.633 1 86.81 165 PRO B C 1
ATOM 3151 O O . PRO B 1 165 ? -11.797 -34.594 -12.672 1 86.81 165 PRO B O 1
ATOM 3154 N N . ASN B 1 166 ? -13.5 -33.531 -13.648 1 86.69 166 ASN B N 1
ATOM 3155 C CA . ASN B 1 166 ? -12.844 -33.531 -14.953 1 86.69 166 ASN B CA 1
ATOM 3156 C C . ASN B 1 166 ? -11.914 -32.312 -15.109 1 86.69 166 ASN B C 1
ATOM 3158 O O . ASN B 1 166 ? -11.195 -32.219 -16.109 1 86.69 166 ASN B O 1
ATOM 3162 N N . THR B 1 167 ? -11.914 -31.5 -14.125 1 88.88 167 THR B N 1
ATOM 3163 C CA . THR B 1 167 ? -11.07 -30.312 -14.203 1 88.88 167 THR B CA 1
ATOM 3164 C C . THR B 1 167 ? -9.617 -30.672 -13.922 1 88.88 167 THR B C 1
ATOM 3166 O O . THR B 1 167 ? -9.312 -31.328 -12.93 1 88.88 167 THR B O 1
ATOM 3169 N N . ASP B 1 168 ? -8.773 -30.344 -14.82 1 91.12 168 ASP B N 1
ATOM 3170 C CA . ASP B 1 168 ? -7.344 -30.562 -14.664 1 91.12 168 ASP B CA 1
ATOM 3171 C C . ASP B 1 168 ? -6.652 -29.312 -14.109 1 91.12 168 ASP B C 1
ATOM 3173 O O . ASP B 1 168 ? -5.969 -28.609 -14.852 1 91.12 168 ASP B O 1
ATOM 3177 N N . ILE B 1 169 ? -6.824 -29.109 -12.914 1 96.12 169 ILE B N 1
ATOM 3178 C CA . ILE B 1 169 ? -6.207 -27.953 -12.289 1 96.12 169 ILE B CA 1
ATOM 3179 C C . ILE B 1 169 ? -4.77 -28.281 -11.898 1 96.12 169 ILE B C 1
ATOM 3181 O O . ILE B 1 169 ? -4.492 -29.359 -11.375 1 96.12 169 ILE B O 1
ATOM 3185 N N . LYS B 1 170 ? -3.877 -27.406 -12.203 1 97.12 170 LYS B N 1
ATOM 3186 C CA . LYS B 1 170 ? -2.467 -27.516 -11.844 1 97.12 170 LYS B CA 1
ATOM 3187 C C . LYS B 1 170 ? -2.057 -26.438 -10.852 1 97.12 170 LYS B C 1
ATOM 3189 O O . LYS B 1 170 ? -2.471 -25.281 -10.984 1 97.12 170 LYS B O 1
ATOM 3194 N N . VAL B 1 171 ? -1.325 -26.859 -9.883 1 98.38 171 VAL B N 1
ATOM 3195 C CA . VAL B 1 171 ? -0.657 -25.938 -8.977 1 98.38 171 VAL B CA 1
ATOM 3196 C C . VAL B 1 171 ? 0.816 -25.812 -9.352 1 98.38 171 VAL B C 1
ATOM 3198 O O . VAL B 1 171 ? 1.558 -26.797 -9.328 1 98.38 171 VAL B O 1
ATOM 3201 N N . ILE B 1 172 ? 1.225 -24.672 -9.742 1 98.56 172 ILE B N 1
ATOM 3202 C CA . ILE B 1 172 ? 2.582 -24.453 -10.234 1 98.56 172 ILE B CA 1
ATOM 3203 C C . ILE B 1 172 ? 3.43 -23.812 -9.133 1 98.56 172 ILE B C 1
ATOM 3205 O O . ILE B 1 172 ? 3.156 -22.703 -8.703 1 98.56 172 ILE B O 1
ATOM 3209 N N . PRO B 1 173 ? 4.48 -24.516 -8.641 1 98.44 173 PRO B N 1
ATOM 3210 C CA . PRO B 1 173 ? 5.41 -23.891 -7.699 1 98.44 173 PRO B CA 1
ATOM 3211 C C . PRO B 1 173 ? 6.238 -22.781 -8.344 1 98.44 173 PRO B C 1
ATOM 3213 O O . PRO B 1 173 ? 6.707 -22.938 -9.477 1 98.44 173 PRO B O 1
ATOM 3216 N N . VAL B 1 174 ? 6.387 -21.688 -7.688 1 98.44 174 VAL B N 1
ATOM 3217 C CA . VAL B 1 174 ? 7.168 -20.547 -8.18 1 98.44 174 VAL B CA 1
ATOM 3218 C C . VAL B 1 174 ? 8.078 -20.031 -7.066 1 98.44 174 VAL B C 1
ATOM 3220 O O . VAL B 1 174 ? 7.656 -19.922 -5.91 1 98.44 174 VAL B O 1
ATOM 3223 N N . THR B 1 175 ? 9.281 -19.766 -7.379 1 97.5 175 THR B N 1
ATOM 3224 C CA . THR B 1 175 ? 10.156 -19.078 -6.434 1 97.5 175 THR B CA 1
ATOM 3225 C C . THR B 1 175 ? 10.586 -17.719 -6.988 1 97.5 175 THR B C 1
ATOM 3227 O O . THR B 1 175 ? 10.828 -17.594 -8.188 1 97.5 175 THR B O 1
ATOM 3230 N N . ILE B 1 176 ? 10.641 -16.766 -6.168 1 97.19 176 ILE B N 1
ATOM 3231 C CA . ILE B 1 176 ? 11.117 -15.422 -6.477 1 97.19 176 ILE B CA 1
ATOM 3232 C C . ILE B 1 176 ? 12.266 -15.062 -5.539 1 97.19 176 ILE B C 1
ATOM 3234 O O . ILE B 1 176 ? 12.203 -15.32 -4.336 1 97.19 176 ILE B O 1
ATOM 3238 N N . ALA B 1 177 ? 13.312 -14.516 -6.09 1 95.62 177 ALA B N 1
ATOM 3239 C CA . ALA B 1 177 ? 14.461 -14.078 -5.309 1 95.62 177 ALA B CA 1
ATOM 3240 C C . ALA B 1 177 ? 14.977 -12.727 -5.801 1 95.62 177 ALA B C 1
ATOM 3242 O O . ALA B 1 177 ? 14.867 -12.406 -6.988 1 95.62 177 ALA B O 1
ATOM 3243 N N . TYR B 1 178 ? 15.477 -11.938 -4.93 1 95.56 178 TYR B N 1
ATOM 3244 C CA . TYR B 1 178 ? 16.062 -10.633 -5.203 1 95.56 178 TYR B CA 1
ATOM 3245 C C . TYR B 1 178 ? 17.5 -10.562 -4.699 1 95.56 178 TYR B C 1
ATOM 3247 O O . TYR B 1 178 ? 17.844 -11.172 -3.678 1 95.56 178 TYR B O 1
ATOM 3255 N N . SER B 1 179 ? 18.359 -9.812 -5.375 1 94.25 179 SER B N 1
ATOM 3256 C CA . SER B 1 179 ? 19.719 -9.617 -4.906 1 94.25 179 SER B CA 1
ATOM 3257 C C . SER B 1 179 ? 19.766 -8.719 -3.672 1 94.25 179 SER B C 1
ATOM 3259 O O . SER B 1 179 ? 20.75 -8.719 -2.93 1 94.25 179 SER B O 1
ATOM 3261 N N . ASP B 1 180 ? 18.672 -7.934 -3.496 1 94 180 ASP B N 1
ATOM 3262 C CA . ASP B 1 180 ? 18.484 -7.086 -2.324 1 94 180 ASP B CA 1
ATOM 3263 C C . ASP B 1 180 ? 17.156 -7.383 -1.639 1 94 180 ASP B C 1
ATOM 3265 O O . ASP B 1 180 ? 16.094 -7.34 -2.273 1 94 180 ASP B O 1
ATOM 3269 N N . PRO B 1 181 ? 17.188 -7.703 -0.33 1 92.19 181 PRO B N 1
ATOM 3270 C CA . PRO B 1 181 ? 15.945 -8.016 0.385 1 92.19 181 PRO B CA 1
ATOM 3271 C C . PRO B 1 181 ? 14.938 -6.871 0.347 1 92.19 181 PRO B C 1
ATOM 3273 O O . PRO B 1 181 ? 13.742 -7.09 0.548 1 92.19 181 PRO B O 1
ATOM 3276 N N . TYR B 1 182 ? 15.367 -5.715 0.233 1 91.81 182 TYR B N 1
ATOM 3277 C CA . TYR B 1 182 ? 14.547 -4.531 0.002 1 91.81 182 TYR B CA 1
ATOM 3278 C C . TYR B 1 182 ? 14.797 -3.955 -1.386 1 91.81 182 TYR B C 1
ATOM 3280 O O . TYR B 1 182 ? 15.562 -2.996 -1.538 1 91.81 182 TYR B O 1
ATOM 3288 N N . PRO B 1 183 ? 14.125 -4.52 -2.35 1 94.5 183 PRO B N 1
ATOM 3289 C CA . PRO B 1 183 ? 14.492 -4.242 -3.74 1 94.5 183 PRO B CA 1
ATOM 3290 C C . PRO B 1 183 ? 14.328 -2.77 -4.113 1 94.5 183 PRO B C 1
ATOM 3292 O O . PRO B 1 183 ? 13.219 -2.229 -4.02 1 94.5 183 PRO B O 1
ATOM 3295 N N . GLY B 1 184 ? 15.414 -2.184 -4.48 1 92.88 184 GLY B N 1
ATOM 3296 C CA . GLY B 1 184 ? 15.461 -0.868 -5.098 1 92.88 184 GLY B CA 1
ATOM 3297 C C . GLY B 1 184 ? 15.883 -0.905 -6.555 1 92.88 184 GLY B C 1
ATOM 3298 O O . GLY B 1 184 ? 15.938 -1.977 -7.16 1 92.88 184 GLY B O 1
ATOM 3299 N N . LYS B 1 185 ? 16.047 0.271 -7.074 1 94.06 185 LYS B N 1
ATOM 3300 C CA . LYS B 1 185 ? 16.484 0.356 -8.469 1 94.06 185 LYS B CA 1
ATOM 3301 C C . LYS B 1 185 ? 17.781 -0.403 -8.688 1 94.06 185 LYS B C 1
ATOM 3303 O O . LYS B 1 185 ? 18.719 -0.284 -7.891 1 94.06 185 LYS B O 1
ATOM 3308 N N . GLY B 1 186 ? 17.828 -1.18 -9.711 1 96.44 186 GLY B N 1
ATOM 3309 C CA . GLY B 1 186 ? 19.031 -1.908 -10.062 1 96.44 186 GLY B CA 1
ATOM 3310 C C . GLY B 1 186 ? 19.094 -3.301 -9.469 1 96.44 186 GLY B C 1
ATOM 3311 O O . GLY B 1 186 ? 19.984 -4.09 -9.805 1 96.44 186 GLY B O 1
ATOM 3312 N N . THR B 1 187 ? 18.203 -3.623 -8.609 1 97.06 187 THR B N 1
ATOM 3313 C CA . THR B 1 187 ? 18.156 -4.945 -7.996 1 97.06 187 THR B CA 1
ATOM 3314 C C . THR B 1 187 ? 17.938 -6.023 -9.055 1 97.06 187 THR B C 1
ATOM 3316 O O . THR B 1 187 ? 17.109 -5.852 -9.961 1 97.06 187 THR B O 1
ATOM 3319 N N . SER B 1 188 ? 18.672 -7.059 -8.953 1 96.69 188 SER B N 1
ATOM 3320 C CA . SER B 1 188 ? 18.438 -8.195 -9.844 1 96.69 188 SER B CA 1
ATOM 3321 C C . SER B 1 188 ? 17.328 -9.078 -9.312 1 96.69 188 SER B C 1
ATOM 3323 O O . SER B 1 188 ? 17.125 -9.188 -8.102 1 96.69 188 SER B O 1
ATOM 3325 N N . VAL B 1 189 ? 16.641 -9.711 -10.227 1 97.31 189 VAL B N 1
ATOM 3326 C CA . VAL B 1 189 ? 15.492 -10.531 -9.891 1 97.31 189 VAL B CA 1
ATOM 3327 C C . VAL B 1 189 ? 15.617 -11.898 -10.555 1 97.31 189 VAL B C 1
ATOM 3329 O O . VAL B 1 189 ? 16.094 -12 -11.688 1 97.31 189 VAL B O 1
ATOM 3332 N N . GLU B 1 190 ? 15.242 -12.914 -9.797 1 95.62 190 GLU B N 1
ATOM 3333 C CA . GLU B 1 190 ? 15.156 -14.266 -10.344 1 95.62 190 GLU B CA 1
ATOM 3334 C C . GLU B 1 190 ? 13.789 -14.883 -10.07 1 95.62 190 GLU B C 1
ATOM 3336 O O . GLU B 1 190 ? 13.32 -14.891 -8.922 1 95.62 190 GLU B O 1
ATOM 3341 N N . ILE B 1 191 ? 13.102 -15.359 -11.094 1 97.56 191 ILE B N 1
ATOM 3342 C CA . ILE B 1 191 ? 11.812 -16.047 -10.977 1 97.56 191 ILE B CA 1
ATOM 3343 C C . ILE B 1 191 ? 11.898 -17.422 -11.617 1 97.56 191 ILE B C 1
ATOM 3345 O O . ILE B 1 191 ? 12.312 -17.562 -12.773 1 97.56 191 ILE B O 1
ATOM 3349 N N . ASN B 1 192 ? 11.508 -18.453 -10.867 1 96.56 192 ASN B N 1
ATOM 3350 C CA . ASN B 1 192 ? 11.531 -19.828 -11.359 1 96.56 192 ASN B CA 1
ATOM 3351 C C . ASN B 1 192 ? 10.148 -20.469 -11.289 1 96.56 192 ASN B C 1
ATOM 3353 O O . ASN B 1 192 ? 9.523 -20.484 -10.227 1 96.56 192 ASN B O 1
ATOM 3357 N N . PHE B 1 193 ? 9.711 -20.953 -12.406 1 98.25 193 PHE B N 1
ATOM 3358 C CA . PHE B 1 193 ? 8.484 -21.75 -12.469 1 98.25 193 PHE B CA 1
ATOM 3359 C C . PHE B 1 193 ? 8.805 -23.234 -12.492 1 98.25 193 PHE B C 1
ATOM 3361 O O . PHE B 1 193 ? 9.586 -23.703 -13.328 1 98.25 193 PHE B O 1
ATOM 3368 N N . GLY B 1 194 ? 8.219 -23.953 -11.578 1 97.38 194 GLY B N 1
ATOM 3369 C CA . GLY B 1 194 ? 8.398 -25.406 -11.555 1 97.38 194 GLY B CA 1
ATOM 3370 C C . GLY B 1 194 ? 7.312 -26.156 -12.297 1 97.38 194 GLY B C 1
ATOM 3371 O O . GLY B 1 194 ? 6.391 -25.547 -12.836 1 97.38 194 GLY B O 1
ATOM 3372 N N . GLN B 1 195 ? 7.504 -27.484 -12.297 1 95.31 195 GLN B N 1
ATOM 3373 C CA . GLN B 1 195 ? 6.496 -28.344 -12.906 1 95.31 195 GLN B CA 1
ATOM 3374 C C . GLN B 1 195 ? 5.207 -28.344 -12.094 1 95.31 195 GLN B C 1
ATOM 3376 O O . GLN B 1 195 ? 5.242 -28.391 -10.859 1 95.31 195 GLN B O 1
ATOM 3381 N N . GLY B 1 196 ? 4.125 -28.312 -12.812 1 96.94 196 GLY B N 1
ATOM 3382 C CA . GLY B 1 196 ? 2.826 -28.25 -12.156 1 96.94 196 GLY B CA 1
ATOM 3383 C C . GLY B 1 196 ? 2.482 -29.531 -11.422 1 96.94 196 GLY B C 1
ATOM 3384 O O . GLY B 1 196 ? 2.826 -30.625 -11.867 1 96.94 196 GLY B O 1
ATOM 3385 N N . ILE B 1 197 ? 1.841 -29.359 -10.32 1 95.44 197 ILE B N 1
ATOM 3386 C CA . ILE B 1 197 ? 1.256 -30.469 -9.57 1 95.44 197 ILE B CA 1
ATOM 3387 C C . ILE B 1 197 ? -0.204 -30.656 -9.977 1 95.44 197 ILE B C 1
ATOM 3389 O O . ILE B 1 197 ? -1.014 -29.734 -9.844 1 95.44 197 ILE B O 1
ATOM 3393 N N . ALA B 1 198 ? -0.531 -31.812 -10.43 1 95.19 198 ALA B N 1
ATOM 3394 C CA . ALA B 1 198 ? -1.909 -32.094 -10.82 1 95.19 198 ALA B CA 1
ATOM 3395 C C . ALA B 1 198 ? -2.777 -32.406 -9.602 1 95.19 198 ALA B C 1
ATOM 3397 O O . ALA B 1 198 ? -2.541 -33.375 -8.898 1 95.19 198 ALA B O 1
ATOM 3398 N N . ALA B 1 199 ? -3.793 -31.656 -9.398 1 94.94 199 ALA B N 1
ATOM 3399 C CA . ALA B 1 199 ? -4.66 -31.828 -8.242 1 94.94 199 ALA B CA 1
ATOM 3400 C C . ALA B 1 199 ? -5.422 -33.156 -8.328 1 94.94 199 ALA B C 1
ATOM 3402 O O . ALA B 1 199 ? -5.762 -33.75 -7.305 1 94.94 199 ALA B O 1
ATOM 3403 N N . ARG B 1 200 ? -5.645 -33.625 -9.492 1 92.38 200 ARG B N 1
ATOM 3404 C CA . ARG B 1 200 ? -6.406 -34.875 -9.719 1 92.38 200 ARG B CA 1
ATOM 3405 C C . ARG B 1 200 ? -5.676 -36.062 -9.148 1 92.38 200 ARG B C 1
ATOM 3407 O O . ARG B 1 200 ? -6.266 -37.156 -9.008 1 92.38 200 ARG B O 1
ATOM 3414 N N . ASP B 1 201 ? -4.367 -35.906 -8.914 1 91.38 201 ASP B N 1
ATOM 3415 C CA . ASP B 1 201 ? -3.58 -37 -8.359 1 91.38 201 ASP B CA 1
ATOM 3416 C C . ASP B 1 201 ? -3.904 -37.219 -6.883 1 91.38 201 ASP B C 1
ATOM 3418 O O . ASP B 1 201 ? -3.459 -38.188 -6.277 1 91.38 201 ASP B O 1
ATOM 3422 N N . TYR B 1 202 ? -4.668 -36.312 -6.305 1 92.69 202 TYR B N 1
ATOM 3423 C CA . TYR B 1 202 ? -5.07 -36.375 -4.906 1 92.69 202 TYR B CA 1
ATOM 3424 C C . TYR B 1 202 ? -6.566 -36.656 -4.781 1 92.69 202 TYR B C 1
ATOM 3426 O O . TYR B 1 202 ? -7.359 -36.188 -5.598 1 92.69 202 TYR B O 1
ATOM 3434 N N . ASP B 1 203 ? -7.031 -37.406 -3.738 1 91.69 203 ASP B N 1
ATOM 3435 C CA . ASP B 1 203 ? -8.406 -37.844 -3.562 1 91.69 203 ASP B CA 1
ATOM 3436 C C . ASP B 1 203 ? -9.297 -36.688 -3.086 1 91.69 203 ASP B C 1
ATOM 3438 O O . ASP B 1 203 ? -9.203 -36.281 -1.935 1 91.69 203 ASP B O 1
ATOM 3442 N N . PRO B 1 204 ? -10.227 -36.281 -3.951 1 89.81 204 PRO B N 1
ATOM 3443 C CA . PRO B 1 204 ? -11.055 -35.156 -3.553 1 89.81 204 PRO B CA 1
ATOM 3444 C C . PRO B 1 204 ? -12.094 -35.531 -2.496 1 89.81 204 PRO B C 1
ATOM 3446 O O . PRO B 1 204 ? -12.742 -34.625 -1.924 1 89.81 204 PRO B O 1
ATOM 3449 N N . SER B 1 205 ? -12.266 -36.75 -2.25 1 92 205 SER B N 1
ATOM 3450 C CA . SER B 1 205 ? -13.242 -37.188 -1.248 1 92 205 SER B CA 1
ATOM 3451 C C . SER B 1 205 ? -12.719 -36.938 0.165 1 92 205 SER B C 1
ATOM 3453 O O . SER B 1 205 ? -13.492 -36.938 1.124 1 92 205 SER B O 1
ATOM 3455 N N . THR B 1 206 ? -11.422 -36.812 0.332 1 93.94 206 THR B N 1
ATOM 3456 C CA . THR B 1 206 ? -10.781 -36.5 1.605 1 93.94 206 THR B CA 1
ATOM 3457 C C . THR B 1 206 ? -10.102 -35.125 1.544 1 93.94 206 THR B C 1
ATOM 3459 O O . THR B 1 206 ? -8.875 -35.062 1.566 1 93.94 206 THR B O 1
ATOM 3462 N N . ILE B 1 207 ? -10.844 -34.188 1.653 1 94.19 207 ILE B N 1
ATOM 3463 C CA . ILE B 1 207 ? -10.383 -32.844 1.385 1 94.19 207 ILE B CA 1
ATOM 3464 C C . ILE B 1 207 ? -9.266 -32.469 2.352 1 94.19 207 ILE B C 1
ATOM 3466 O O . ILE B 1 207 ? -8.211 -31.969 1.935 1 94.19 207 ILE B O 1
ATOM 3470 N N . LYS B 1 208 ? -9.461 -32.688 3.639 1 95.19 208 LYS B N 1
ATOM 3471 C CA . LYS B 1 208 ? -8.477 -32.312 4.648 1 95.19 208 LYS B CA 1
ATOM 3472 C C . LYS B 1 208 ? -7.145 -33 4.422 1 95.19 208 LYS B C 1
ATOM 3474 O O . LYS B 1 208 ? -6.109 -32.344 4.285 1 95.19 208 LYS B O 1
ATOM 3479 N N . ALA B 1 209 ? -7.172 -34.281 4.289 1 95.88 209 ALA B N 1
ATOM 3480 C CA . ALA B 1 209 ? -5.953 -35.062 4.117 1 95.88 209 ALA B CA 1
ATOM 3481 C C . ALA B 1 209 ? -5.281 -34.719 2.783 1 95.88 209 ALA B C 1
ATOM 3483 O O . ALA B 1 209 ? -4.066 -34.531 2.725 1 95.88 209 ALA B O 1
ATOM 3484 N N . SER B 1 210 ? -5.984 -34.688 1.721 1 95.62 210 SER B N 1
ATOM 3485 C CA . SER B 1 210 ? -5.457 -34.438 0.384 1 95.62 210 SER B CA 1
ATOM 3486 C C . SER B 1 210 ? -4.879 -33.031 0.274 1 95.62 210 SER B C 1
ATOM 3488 O O . SER B 1 210 ? -3.857 -32.812 -0.384 1 95.62 210 SER B O 1
ATOM 3490 N N . SER B 1 211 ? -5.559 -32.094 0.906 1 96.94 211 SER B N 1
ATOM 3491 C CA . SER B 1 211 ? -5.047 -30.734 0.903 1 96.94 211 SER B CA 1
ATOM 3492 C C . SER B 1 211 ? -3.688 -30.656 1.593 1 96.94 211 SER B C 1
ATOM 3494 O O . SER B 1 211 ? -2.797 -29.938 1.139 1 96.94 211 SER B O 1
ATOM 3496 N N . GLN B 1 212 ? -3.543 -31.344 2.658 1 96.75 212 GLN B N 1
ATOM 3497 C CA . GLN B 1 212 ? -2.275 -31.375 3.379 1 96.75 212 GLN B CA 1
ATOM 3498 C C . GLN B 1 212 ? -1.178 -32 2.537 1 96.75 212 GLN B C 1
ATOM 3500 O O . GLN B 1 212 ? -0.065 -31.484 2.453 1 96.75 212 GLN B O 1
ATOM 3505 N N . LYS B 1 213 ? -1.536 -33.094 1.935 1 95.31 213 LYS B N 1
ATOM 3506 C CA . LYS B 1 213 ? -0.574 -33.812 1.094 1 95.31 213 LYS B CA 1
ATOM 3507 C C . LYS B 1 213 ? -0.121 -32.938 -0.075 1 95.31 213 LYS B C 1
ATOM 3509 O O . LYS B 1 213 ? 1.076 -32.812 -0.348 1 95.31 213 LYS B O 1
ATOM 3514 N N . LEU B 1 214 ? -1.065 -32.375 -0.735 1 95.94 214 LEU B N 1
ATOM 3515 C CA . LEU B 1 214 ? -0.75 -31.5 -1.863 1 95.94 214 LEU B CA 1
ATOM 3516 C C . LEU B 1 214 ? 0.134 -30.328 -1.425 1 95.94 214 LEU B C 1
ATOM 3518 O O . LEU B 1 214 ? 1.104 -29.984 -2.107 1 95.94 214 LEU B O 1
ATOM 3522 N N . THR B 1 215 ? -0.199 -29.734 -0.3 1 97.31 215 THR B N 1
ATOM 3523 C CA . THR B 1 215 ? 0.555 -28.609 0.224 1 97.31 215 THR B CA 1
ATOM 3524 C C . THR B 1 215 ? 1.986 -29.016 0.557 1 97.31 215 THR B C 1
ATOM 3526 O O . THR B 1 215 ? 2.932 -28.281 0.281 1 97.31 215 THR B O 1
ATOM 3529 N N . ARG B 1 216 ? 2.143 -30.172 1.098 1 95.81 216 ARG B N 1
ATOM 3530 C CA . ARG B 1 216 ? 3.477 -30.672 1.397 1 95.81 216 ARG B CA 1
ATOM 3531 C C . ARG B 1 216 ? 4.277 -30.906 0.119 1 95.81 216 ARG B C 1
ATOM 3533 O O . ARG B 1 216 ? 5.461 -30.562 0.054 1 95.81 216 ARG B O 1
ATOM 3540 N N . CYS B 1 217 ? 3.617 -31.484 -0.837 1 95 217 CYS B N 1
ATOM 3541 C CA . CYS B 1 217 ? 4.27 -31.672 -2.127 1 95 217 CYS B CA 1
ATOM 3542 C C . CYS B 1 217 ? 4.711 -30.344 -2.725 1 95 217 CYS B C 1
ATOM 3544 O O . CYS B 1 217 ? 5.832 -30.219 -3.223 1 95 217 CYS B O 1
ATOM 3546 N N . LEU B 1 218 ? 3.83 -29.406 -2.623 1 97.31 218 LEU B N 1
ATOM 3547 C CA . LEU B 1 218 ? 4.133 -28.062 -3.133 1 97.31 218 LEU B CA 1
ATOM 3548 C C . LEU B 1 218 ? 5.371 -27.5 -2.455 1 97.31 218 LEU B C 1
ATOM 3550 O O . LEU B 1 218 ? 6.27 -26.984 -3.125 1 97.31 218 LEU B O 1
ATOM 3554 N N . ALA B 1 219 ? 5.418 -27.594 -1.168 1 96 219 ALA B N 1
ATOM 3555 C CA . ALA B 1 219 ? 6.559 -27.094 -0.408 1 96 219 ALA B CA 1
ATOM 3556 C C . ALA B 1 219 ? 7.859 -27.75 -0.866 1 96 219 ALA B C 1
ATOM 3558 O O . ALA B 1 219 ? 8.867 -27.062 -1.058 1 96 219 ALA B O 1
ATOM 3559 N N . HIS B 1 220 ? 7.758 -28.984 -1.053 1 92.81 220 HIS B N 1
ATOM 3560 C CA . HIS B 1 220 ? 8.93 -29.734 -1.481 1 92.81 220 HIS B CA 1
ATOM 3561 C C . HIS B 1 220 ? 9.391 -29.297 -2.871 1 92.81 220 HIS B C 1
ATOM 3563 O O . HIS B 1 220 ? 10.578 -29.078 -3.098 1 92.81 220 HIS B O 1
ATOM 3569 N N . ARG B 1 221 ? 8.5 -29.188 -3.758 1 94.06 221 ARG B N 1
ATOM 3570 C CA . ARG B 1 221 ? 8.82 -28.781 -5.121 1 94.06 221 ARG B CA 1
ATOM 3571 C C . ARG B 1 221 ? 9.406 -27.375 -5.148 1 94.06 221 ARG B C 1
ATOM 3573 O O . ARG B 1 221 ? 10.328 -27.094 -5.918 1 94.06 221 ARG B O 1
ATOM 3580 N N . MET B 1 222 ? 8.867 -26.516 -4.379 1 96 222 MET B N 1
ATOM 3581 C CA . MET B 1 222 ? 9.375 -25.156 -4.301 1 96 222 MET B CA 1
ATOM 3582 C C . MET B 1 222 ? 10.812 -25.141 -3.803 1 96 222 MET B C 1
ATOM 3584 O O . MET B 1 222 ? 11.664 -24.438 -4.363 1 96 222 MET B O 1
ATOM 3588 N N . GLN B 1 223 ? 11.047 -25.844 -2.744 1 92.69 223 GLN B N 1
ATOM 3589 C CA . GLN B 1 223 ? 12.398 -25.891 -2.191 1 92.69 223 GLN B CA 1
ATOM 3590 C C . GLN B 1 223 ? 13.391 -26.438 -3.215 1 92.69 223 GLN B C 1
ATOM 3592 O O . GLN B 1 223 ? 14.531 -25.969 -3.285 1 92.69 223 GLN B O 1
ATOM 3597 N N . ASN B 1 224 ? 12.969 -27.359 -3.988 1 91.81 224 ASN B N 1
ATOM 3598 C CA . ASN B 1 224 ? 13.828 -27.984 -4.984 1 91.81 224 ASN B CA 1
ATOM 3599 C C . ASN B 1 224 ? 14.156 -27.031 -6.129 1 91.81 224 ASN B C 1
ATOM 3601 O O . ASN B 1 224 ? 15.102 -27.25 -6.883 1 91.81 224 ASN B O 1
ATOM 3605 N N . LEU B 1 225 ? 13.352 -26.031 -6.328 1 91.75 225 LEU B N 1
ATOM 3606 C CA . LEU B 1 225 ? 13.617 -25.047 -7.371 1 91.75 225 LEU B CA 1
ATOM 3607 C C . LEU B 1 225 ? 14.883 -24.266 -7.066 1 91.75 225 LEU B C 1
ATOM 3609 O O . LEU B 1 225 ? 15.469 -23.656 -7.961 1 91.75 225 LEU B O 1
ATOM 3613 N N . TYR B 1 226 ? 15.195 -24.141 -5.734 1 84 226 TYR B N 1
ATOM 3614 C CA . TYR B 1 226 ? 16.422 -23.469 -5.359 1 84 226 TYR B CA 1
ATOM 3615 C C . TYR B 1 226 ? 17.641 -24.312 -5.688 1 84 226 TYR B C 1
ATOM 3617 O O . TYR B 1 226 ? 18.766 -23.812 -5.766 1 84 226 TYR B O 1
ATOM 3625 N N . SER B 1 227 ? 17.359 -25.594 -5.602 1 72 227 SER B N 1
ATOM 3626 C CA . SER B 1 227 ? 18.438 -26.516 -5.879 1 72 227 SER B CA 1
ATOM 3627 C C . SER B 1 227 ? 18.234 -27.219 -7.219 1 72 227 SER B C 1
ATOM 3629 O O . SER B 1 227 ? 17.109 -27.344 -7.699 1 72 227 SER B O 1
ATOM 3631 N N . SER B 1 228 ? 18.703 -26.812 -8.453 1 55.69 228 SER B N 1
ATOM 3632 C CA . SER B 1 228 ? 18.531 -27.438 -9.758 1 55.69 228 SER B CA 1
ATOM 3633 C C . SER B 1 228 ? 18.016 -28.875 -9.633 1 55.69 228 SER B C 1
ATOM 3635 O O . SER B 1 228 ? 17.984 -29.609 -10.625 1 55.69 228 SER B O 1
ATOM 3637 N N . GLU B 1 229 ? 17.672 -29.438 -8.469 1 46.41 229 GLU B N 1
ATOM 3638 C CA . GLU B 1 229 ? 17.562 -30.891 -8.445 1 46.41 229 GLU B CA 1
ATOM 3639 C C . GLU B 1 229 ? 16.125 -31.344 -8.75 1 46.41 229 GLU B C 1
ATOM 3641 O O . GLU B 1 229 ? 15.211 -30.516 -8.766 1 46.41 229 GLU B O 1
ATOM 3646 N N . ASN B 1 230 ? 15.461 -32.938 -8.43 1 43.12 230 ASN B N 1
ATOM 3647 C CA . ASN B 1 230 ? 14.703 -34.062 -8.906 1 43.12 230 ASN B CA 1
ATOM 3648 C C . ASN B 1 230 ? 13.227 -33.969 -8.547 1 43.12 230 ASN B C 1
ATOM 3650 O O . ASN B 1 230 ? 12.883 -33.75 -7.387 1 43.12 230 ASN B O 1
ATOM 3654 N N . VAL B 1 231 ? 12.195 -33.781 -9.391 1 46.16 231 VAL B N 1
ATOM 3655 C CA . VAL B 1 231 ? 10.75 -33.906 -9.539 1 46.16 231 VAL B CA 1
ATOM 3656 C C . VAL B 1 231 ? 10.258 -35.156 -8.852 1 46.16 231 VAL B C 1
ATOM 3658 O O . VAL B 1 231 ? 9.109 -35.25 -8.406 1 46.16 231 VAL B O 1
ATOM 3661 N N . SER B 1 232 ? 10.984 -36.188 -8.664 1 46.25 232 SER B N 1
ATOM 3662 C CA . SER B 1 232 ? 10.594 -37.531 -8.258 1 46.25 232 SER B CA 1
ATOM 3663 C C . SER B 1 232 ? 9.961 -37.531 -6.871 1 46.25 232 SER B C 1
ATOM 3665 O O . SER B 1 232 ? 9.07 -38.344 -6.59 1 46.25 232 SER B O 1
ATOM 3667 N N . LEU B 1 233 ? 10.219 -36.656 -5.973 1 40.78 233 LEU B N 1
ATOM 3668 C CA . LEU B 1 233 ? 9.75 -36.719 -4.594 1 40.78 233 LEU B CA 1
ATOM 3669 C C . LEU B 1 233 ? 8.25 -36.469 -4.512 1 40.78 233 LEU B C 1
ATOM 3671 O O . LEU B 1 233 ? 7.547 -37.125 -3.742 1 40.78 233 LEU B O 1
ATOM 3675 N N . CYS B 1 234 ? 7.664 -35.625 -5.16 1 44.06 234 CYS B N 1
ATOM 3676 C CA . CYS B 1 234 ? 6.23 -35.375 -5.09 1 44.06 234 CYS B CA 1
ATOM 3677 C C . CYS B 1 234 ? 5.434 -36.625 -5.426 1 44.06 234 CYS B C 1
ATOM 3679 O O . CYS B 1 234 ? 4.402 -36.906 -4.809 1 44.06 234 CYS B O 1
ATOM 3681 N N . GLU B 1 235 ? 5.789 -37.312 -6.43 1 42.22 235 GLU B N 1
ATOM 3682 C CA . GLU B 1 235 ? 5.117 -38.562 -6.738 1 42.22 235 GLU B CA 1
ATOM 3683 C C . GLU B 1 235 ? 5.09 -39.5 -5.523 1 42.22 235 GLU B C 1
ATOM 3685 O O . GLU B 1 235 ? 4.074 -40.156 -5.25 1 42.22 235 GLU B O 1
ATOM 3690 N N . ALA B 1 236 ? 6.207 -39.594 -4.789 1 43.06 236 ALA B N 1
ATOM 3691 C CA . ALA B 1 236 ? 6.293 -40.438 -3.613 1 43.06 236 ALA B CA 1
ATOM 3692 C C . ALA B 1 236 ? 5.355 -39.969 -2.51 1 43.06 236 ALA B C 1
ATOM 3694 O O . ALA B 1 236 ? 4.695 -40.781 -1.852 1 43.06 236 ALA B O 1
ATOM 3695 N N . ILE B 1 237 ? 5.301 -38.719 -2.354 1 42.31 237 ILE B N 1
ATOM 3696 C CA . ILE B 1 237 ? 4.445 -38.156 -1.315 1 42.31 237 ILE B CA 1
ATOM 3697 C C . ILE B 1 237 ? 2.98 -38.438 -1.648 1 42.31 237 ILE B C 1
ATOM 3699 O O . ILE B 1 237 ? 2.203 -38.844 -0.778 1 42.31 237 ILE B O 1
ATOM 3703 N N . ALA B 1 238 ? 2.572 -38.25 -2.846 1 44.28 238 ALA B N 1
ATOM 3704 C CA . ALA B 1 238 ? 1.205 -38.5 -3.277 1 44.28 238 ALA B CA 1
ATOM 3705 C C . ALA B 1 238 ? 0.835 -39.969 -3.047 1 44.28 238 ALA B C 1
ATOM 3707 O O . ALA B 1 238 ? -0.314 -40.281 -2.729 1 44.28 238 ALA B O 1
ATOM 3708 N N . ALA B 1 239 ? 1.687 -40.875 -3.236 1 47.62 239 ALA B N 1
ATOM 3709 C CA . ALA B 1 239 ? 1.481 -42.344 -3.137 1 47.62 239 ALA B CA 1
ATOM 3710 C C . ALA B 1 239 ? 1.453 -42.781 -1.68 1 47.62 239 ALA B C 1
ATOM 3712 O O . ALA B 1 239 ? 1.007 -43.875 -1.375 1 47.62 239 ALA B O 1
ATOM 3713 N N . SER B 1 240 ? 1.891 -42 -0.698 1 44.28 240 SER B N 1
ATOM 3714 C CA . SER B 1 240 ? 2.002 -42.438 0.686 1 44.28 240 SER B CA 1
ATOM 3715 C C . SER B 1 240 ? 0.743 -42.094 1.479 1 44.28 240 SER B C 1
ATOM 3717 O O . SER B 1 240 ? 0.081 -41.094 1.206 1 44.28 240 SER B O 1
#

Radius of gyration: 25.02 Å; Cα contacts (8 Å, |Δi|>4): 901; chains: 2; bounding box: 39×75×56 Å

Secondary structure (DSSP, 8-state):
---------GGGS----B-HHHHHHHHHHHHHHHHHHSS-EEEE-GGG--SSS-EEEEE---STTHHHHHHHHHSHHHHS-PEEEEEEGGGS-HHHHHHHHHBTEEEE-SSS--HHHHHHHHHHHHTT-EEE--TTSS----SS-PPPPPTHHHHHHHHHHHH-TT---EEEEEEEEESSSS--TT--EEEEE-PPEEGGGS-TT-HHHHHHHHHHHHHHHHHHHHTT--THHHHHHHH-/---------GGGS----B-HHHHHHHHHHHHHHHHHHSS-EEEE-GGG--SSS-EEEEE---STTHHHHHHHHHSHHHHS-PEEEEEEGGGS-HHHHHHHHHBTEEEE-SSS--HHHHHHHHHHHHTT-EEE--TTSS----SS-PPPPPTHHHHHHHHHHHH-TT---EEEEEEEEESSSS--TT--EEEEE-PPEEGGGS-TT-HHHHHHHHHHHHHHHHHHHHTT--THHHHHHHH-